Protein AF-A0A482T7H2-F1 (afdb_monomer_lite)

pLDDT: mean 88.13, std 12.33, range [37.19, 97.94]

Secondary structure (DSSP, 8-state):
---PPP---SS-TT----HHHHHHHHHHHHHHHHHHHHHHHHHHHHHHHHHH-GGGS-HHHHHHHIIIIIHHHHHHHHHHHHH-HHHHHHHHHHHHHHHHHHHHHHHHHHHHHHT--HHHHHHHHHHHHHHHHHHHHHHHH-TT-HHHHHHHHHHHHHHHHT-PPPGGG-HHHHHHHHHTT------S----HHHHHHT-SS---HHHHHIIIIIHHHHHHHHHHHHHHHT-HHHHHHHHHHHHHHHHHHHHHHHHTT--HHHHHHHIIIIIHHHHHHHHHHHHH-SSGGGGHHHHHHHHHHHHHHHHHHHHT------S--HHHHHSPP-SSGGG---HHHHHHHHHHHHHHHHHHHHHHHHHHHHHHHT--SSHHHHHHHHHHHHHHHHH--

Structure (mmCIF, N/CA/C/O backbone):
data_AF-A0A482T7H2-F1
#
_entry.id   AF-A0A482T7H2-F1
#
loop_
_atom_site.group_PDB
_atom_site.id
_atom_site.type_symbol
_atom_site.label_atom_id
_atom_site.label_alt_id
_atom_site.label_comp_id
_atom_site.label_asym_id
_atom_site.label_entity_id
_atom_site.label_seq_id
_atom_site.pdbx_PDB_ins_code
_atom_site.Cartn_x
_atom_site.Cartn_y
_atom_site.Cartn_z
_atom_site.occupancy
_atom_site.B_iso_or_equiv
_atom_site.auth_seq_id
_atom_site.auth_comp_id
_atom_site.auth_asym_id
_atom_site.auth_atom_id
_atom_site.pdbx_PDB_model_num
ATOM 1 N N . MET A 1 1 ? 51.868 -6.690 29.582 1.00 38.06 1 MET A N 1
ATOM 2 C CA . MET A 1 1 ? 52.326 -5.479 28.866 1.00 38.06 1 MET A CA 1
ATOM 3 C C . MET A 1 1 ? 51.599 -5.473 27.530 1.00 38.06 1 MET A C 1
ATOM 5 O O . MET A 1 1 ? 52.005 -6.214 26.658 1.00 38.06 1 MET A O 1
ATOM 9 N N . ALA A 1 2 ? 50.369 -4.977 27.394 1.00 39.09 2 ALA A N 1
ATOM 10 C CA . ALA A 1 2 ? 49.827 -3.646 27.691 1.00 39.09 2 ALA A CA 1
ATOM 11 C C . ALA A 1 2 ? 50.396 -2.553 26.775 1.00 39.09 2 ALA A C 1
ATOM 13 O O . ALA A 1 2 ? 51.374 -1.918 27.139 1.00 39.09 2 ALA A O 1
ATOM 14 N N . THR A 1 3 ? 49.708 -2.322 25.656 1.00 39.34 3 THR A N 1
ATOM 15 C CA . THR A 1 3 ? 49.321 -0.987 25.175 1.00 39.34 3 THR A CA 1
ATOM 16 C C . THR A 1 3 ? 47.977 -1.146 24.464 1.00 39.34 3 THR A C 1
ATOM 18 O O . THR A 1 3 ? 47.914 -1.657 23.350 1.00 39.34 3 THR A O 1
ATOM 21 N N . ARG A 1 4 ? 46.891 -0.794 25.162 1.00 37.19 4 ARG A N 1
ATOM 22 C CA . ARG A 1 4 ? 45.606 -0.488 24.530 1.00 37.19 4 ARG A CA 1
ATOM 23 C C . ARG A 1 4 ? 45.807 0.842 23.811 1.00 37.19 4 ARG A C 1
ATOM 25 O O . ARG A 1 4 ? 46.218 1.803 24.460 1.00 37.19 4 ARG A O 1
ATOM 32 N N . GLU A 1 5 ? 45.586 0.877 22.506 1.00 43.75 5 GLU A N 1
ATOM 33 C CA . GLU A 1 5 ? 45.413 2.145 21.802 1.00 43.75 5 GLU A CA 1
ATOM 34 C C . GLU A 1 5 ? 44.185 2.843 22.404 1.00 43.75 5 GLU A C 1
ATOM 36 O O . GLU A 1 5 ? 43.171 2.177 22.637 1.00 43.75 5 GLU A O 1
ATOM 41 N N . PRO A 1 6 ? 44.267 4.135 22.753 1.00 41.06 6 PRO A N 1
ATOM 42 C CA . PRO A 1 6 ? 43.088 4.861 23.179 1.00 41.06 6 PRO A CA 1
ATOM 43 C C . PRO A 1 6 ? 42.189 5.007 21.954 1.00 41.06 6 PRO A C 1
ATOM 45 O O . PRO A 1 6 ? 42.597 5.588 20.949 1.00 41.06 6 PRO A O 1
ATOM 48 N N . GLU A 1 7 ? 40.975 4.462 22.038 1.00 41.25 7 GLU A N 1
ATOM 49 C CA . GLU A 1 7 ? 39.887 4.828 21.143 1.00 41.25 7 GLU A CA 1
ATOM 50 C C . GLU A 1 7 ? 39.751 6.349 21.210 1.00 41.25 7 GLU A C 1
ATOM 52 O O . GLU A 1 7 ? 39.274 6.905 22.200 1.00 41.25 7 GLU A O 1
ATOM 57 N N . THR A 1 8 ? 40.248 7.042 20.187 1.00 40.94 8 THR A N 1
ATOM 58 C CA . THR A 1 8 ? 39.978 8.460 19.994 1.00 40.94 8 THR A CA 1
ATOM 59 C C . THR A 1 8 ? 38.501 8.566 19.662 1.00 40.94 8 THR A C 1
ATOM 61 O O . THR A 1 8 ? 38.101 8.501 18.498 1.00 40.94 8 THR A O 1
ATOM 64 N N . GLY A 1 9 ? 37.689 8.652 20.714 1.00 39.03 9 GLY A N 1
ATOM 65 C CA . GLY A 1 9 ? 36.296 9.023 20.617 1.00 39.03 9 GLY A CA 1
ATOM 66 C C . GLY A 1 9 ? 36.205 10.273 19.756 1.00 39.03 9 GLY A C 1
ATOM 67 O O . GLY A 1 9 ? 36.953 11.235 19.935 1.00 39.03 9 GLY A O 1
ATOM 68 N N . TRP A 1 10 ? 35.291 10.247 18.797 1.00 49.69 10 TRP A N 1
ATOM 69 C CA . TRP A 1 10 ? 34.941 11.354 17.909 1.00 49.69 10 TRP A CA 1
ATOM 70 C C . TRP A 1 10 ? 34.236 12.499 18.673 1.00 49.69 10 TRP A C 1
ATOM 72 O O . TRP A 1 10 ? 33.299 13.139 18.211 1.00 49.69 10 TRP A O 1
ATOM 82 N N . HIS A 1 11 ? 34.662 12.753 19.903 1.00 46.84 11 HIS A N 1
ATOM 83 C CA . HIS A 1 11 ? 34.331 13.913 20.702 1.00 46.84 11 HIS A CA 1
ATOM 84 C C . HIS A 1 11 ? 35.673 14.548 21.022 1.00 46.84 11 HIS A C 1
ATOM 86 O O . HIS A 1 11 ? 36.470 13.990 21.769 1.00 46.84 11 HIS A O 1
ATOM 92 N N . GLY A 1 12 ? 35.966 15.683 20.389 1.00 45.22 12 GLY A N 1
ATOM 93 C CA . GLY A 1 12 ? 37.181 16.426 20.676 1.00 45.22 12 GLY A CA 1
ATOM 94 C C . GLY A 1 12 ? 37.253 16.747 22.167 1.00 45.22 12 GLY A C 1
ATOM 95 O O . GLY A 1 12 ? 36.563 17.646 22.636 1.00 45.22 12 GLY A O 1
ATOM 96 N N . GLU A 1 13 ? 38.128 16.057 22.896 1.00 41.09 13 GLU A N 1
ATOM 97 C CA . GLU A 1 13 ? 38.437 16.296 24.315 1.00 41.09 13 GLU A CA 1
ATOM 98 C C . GLU A 1 13 ? 39.124 17.655 24.572 1.00 41.09 13 GLU A C 1
ATOM 100 O O . GLU A 1 13 ? 39.679 17.881 25.638 1.00 41.09 13 GLU A O 1
ATOM 105 N N . ASN A 1 14 ? 39.089 18.597 23.623 1.00 39.62 14 ASN A N 1
ATOM 106 C CA . ASN A 1 14 ? 39.733 19.907 23.748 1.00 39.62 14 ASN A CA 1
ATOM 107 C C . ASN A 1 14 ? 38.950 21.059 23.096 1.00 39.62 14 ASN A C 1
ATOM 109 O O . ASN A 1 14 ? 39.539 22.024 22.608 1.00 39.62 14 ASN A O 1
ATOM 113 N N . SER A 1 15 ? 37.616 21.008 23.109 1.00 49.50 15 SER A N 1
ATOM 114 C CA . SER A 1 15 ? 36.815 22.215 22.891 1.00 49.50 15 SER A CA 1
ATOM 115 C C . SER A 1 15 ? 35.977 22.501 24.131 1.00 49.50 15 SER A C 1
ATOM 117 O O . SER A 1 15 ? 34.878 21.976 24.294 1.00 49.50 15 SER A O 1
ATOM 119 N N . ASP A 1 16 ? 36.511 23.356 24.996 1.00 44.72 16 ASP A N 1
ATOM 120 C CA . ASP A 1 16 ? 35.867 23.931 26.182 1.00 44.72 16 ASP A CA 1
ATOM 121 C C . ASP A 1 16 ? 34.750 24.921 25.760 1.00 44.72 16 ASP A C 1
ATOM 123 O O . ASP A 1 16 ? 34.702 26.097 26.133 1.00 44.72 16 ASP A O 1
ATOM 127 N N . VAL A 1 17 ? 33.857 24.481 24.864 1.00 58.75 17 VAL A N 1
ATOM 128 C CA . VAL A 1 17 ? 32.736 25.263 24.339 1.00 58.75 17 VAL A CA 1
ATOM 129 C C . VAL A 1 17 ? 31.623 25.216 25.377 1.00 58.75 17 VAL A C 1
ATOM 131 O O . VAL A 1 17 ? 30.680 24.443 25.279 1.00 58.75 17 VAL A O 1
ATOM 134 N N . ASN A 1 18 ? 31.790 26.049 26.406 1.00 60.53 18 ASN A N 1
ATOM 135 C CA . ASN A 1 18 ? 30.805 26.508 27.384 1.00 60.53 18 ASN A CA 1
ATOM 136 C C . ASN A 1 18 ? 29.557 25.604 27.503 1.00 60.53 18 ASN A C 1
ATOM 138 O O . ASN A 1 18 ? 28.532 25.873 26.873 1.00 60.53 18 ASN A O 1
ATOM 142 N N . HIS A 1 19 ? 29.633 24.549 28.325 1.00 70.25 19 HIS A N 1
ATOM 143 C CA . HIS A 1 19 ? 28.567 23.553 28.545 1.00 70.25 19 HIS A CA 1
ATOM 144 C C . HIS A 1 19 ? 27.168 24.153 28.799 1.00 70.25 19 HIS A C 1
ATOM 146 O O . HIS A 1 19 ? 26.156 23.520 28.499 1.00 70.25 19 HIS A O 1
ATOM 152 N N . LEU A 1 20 ? 27.094 25.386 29.314 1.00 75.12 20 LEU A N 1
ATOM 153 C CA . LEU A 1 20 ? 25.851 26.150 29.461 1.00 75.12 20 LEU A CA 1
ATOM 154 C C . LEU A 1 20 ? 25.183 26.469 28.119 1.00 75.12 20 LEU A C 1
ATOM 156 O O . LEU A 1 20 ? 23.969 26.332 27.999 1.00 75.12 20 LEU A O 1
ATOM 160 N N . ARG A 1 21 ? 25.957 26.871 27.104 1.00 77.25 21 ARG A N 1
ATOM 161 C CA . ARG A 1 21 ? 25.439 27.161 25.758 1.00 77.25 21 ARG A CA 1
ATOM 162 C C . ARG A 1 21 ? 24.966 25.887 25.064 1.00 77.25 21 ARG A C 1
ATOM 164 O O . ARG A 1 21 ? 23.910 25.913 24.445 1.00 77.25 21 ARG A O 1
ATOM 171 N N . GLY A 1 22 ? 25.700 24.783 25.231 1.00 79.50 22 GLY A N 1
ATOM 172 C CA . GLY A 1 22 ? 25.305 23.470 24.712 1.00 79.50 22 GLY A CA 1
ATOM 173 C C . GLY A 1 22 ? 23.978 22.984 25.301 1.00 79.50 22 GLY A C 1
ATOM 174 O O . GLY A 1 22 ? 23.047 22.698 24.555 1.00 79.50 22 GLY A O 1
ATOM 175 N N . ARG A 1 23 ? 23.838 22.999 26.634 1.00 83.56 23 ARG A N 1
ATOM 176 C CA . ARG A 1 23 ? 22.582 22.614 27.307 1.00 83.56 23 ARG A CA 1
ATOM 177 C C . ARG A 1 23 ? 21.418 23.552 27.001 1.00 83.56 23 ARG A C 1
ATOM 179 O O . ARG A 1 23 ? 20.288 23.097 26.873 1.00 83.56 23 ARG A O 1
ATOM 186 N N . ALA A 1 24 ? 21.674 24.856 26.887 1.00 85.31 24 ALA A N 1
ATOM 187 C CA . ALA A 1 24 ? 20.641 25.815 26.500 1.00 85.31 24 ALA A CA 1
ATOM 188 C C . ALA A 1 24 ? 20.147 25.561 25.069 1.00 85.31 24 ALA A C 1
ATOM 190 O O . ALA A 1 24 ? 18.944 25.629 24.819 1.00 85.31 24 ALA A O 1
ATOM 191 N N . PHE A 1 25 ? 21.055 25.234 24.145 1.00 84.56 25 PHE A N 1
ATOM 192 C CA . PHE A 1 25 ? 20.702 24.854 22.781 1.00 84.56 25 PHE A CA 1
ATOM 193 C C . PHE A 1 25 ? 19.878 23.560 22.756 1.00 84.56 25 PHE A C 1
ATOM 195 O O . PHE A 1 25 ? 18.782 23.561 22.204 1.00 84.56 25 PHE A O 1
ATOM 202 N N . GLU A 1 26 ? 20.336 22.505 23.437 1.00 85.06 26 GLU A N 1
ATOM 203 C CA . GLU A 1 26 ? 19.616 21.229 23.555 1.00 85.06 26 GLU A CA 1
ATOM 204 C C . GLU A 1 26 ? 18.207 21.413 24.136 1.00 85.06 26 GLU A C 1
ATOM 206 O O . GLU A 1 26 ? 17.228 20.960 23.546 1.00 85.06 26 GLU A O 1
ATOM 211 N N . ALA A 1 27 ? 18.080 22.148 25.245 1.00 92.12 27 ALA A N 1
ATOM 212 C CA . ALA A 1 27 ? 16.790 22.431 25.868 1.00 92.12 27 ALA A CA 1
ATOM 213 C C . ALA A 1 27 ? 15.863 23.231 24.941 1.00 92.12 27 ALA A C 1
ATOM 215 O O . ALA A 1 27 ? 14.662 22.972 24.901 1.00 92.12 27 ALA A O 1
ATOM 216 N N . THR A 1 28 ? 16.411 24.177 24.170 1.00 93.62 28 THR A N 1
ATOM 217 C CA . THR A 1 28 ? 15.637 24.956 23.194 1.00 93.62 28 THR A CA 1
ATOM 218 C C . THR A 1 28 ? 15.155 24.070 22.047 1.00 93.62 28 THR A C 1
ATOM 220 O O . THR A 1 28 ? 13.986 24.149 21.674 1.00 93.62 28 THR A O 1
ATOM 223 N N . CYS A 1 29 ? 16.013 23.191 21.523 1.00 88.38 29 CYS A N 1
ATOM 224 C CA . CYS A 1 29 ? 15.644 22.222 20.492 1.00 88.38 29 CYS A CA 1
ATOM 225 C C . CYS A 1 29 ? 14.579 21.240 20.994 1.00 88.38 29 CYS A C 1
ATOM 227 O O . CYS A 1 29 ? 13.571 21.049 20.320 1.00 88.38 29 CYS A O 1
ATOM 229 N N . LEU A 1 30 ? 14.743 20.673 22.193 1.00 93.25 30 LEU A N 1
ATOM 230 C CA . LEU A 1 30 ? 13.765 19.758 22.782 1.00 93.25 30 LEU A CA 1
ATOM 231 C C . LEU A 1 30 ? 12.429 20.461 23.033 1.00 93.25 30 LEU A C 1
ATOM 233 O O . LEU A 1 30 ? 11.382 19.913 22.696 1.00 93.25 30 LEU A O 1
ATOM 237 N N . ALA A 1 31 ? 12.450 21.689 23.558 1.00 94.38 31 ALA A N 1
ATOM 238 C CA . ALA A 1 31 ? 11.243 22.484 23.759 1.00 94.38 31 ALA A CA 1
ATOM 239 C C . ALA A 1 31 ? 10.544 22.811 22.432 1.00 94.38 31 ALA A C 1
ATOM 241 O O . ALA A 1 31 ? 9.325 22.686 22.349 1.00 94.38 31 ALA A O 1
ATOM 242 N N . ALA A 1 32 ? 11.293 23.180 21.388 1.00 95.31 32 ALA A N 1
ATOM 243 C CA . ALA A 1 32 ? 10.742 23.453 20.064 1.00 95.31 32 ALA A CA 1
ATOM 244 C C . ALA A 1 32 ? 10.112 22.198 19.437 1.00 95.31 32 ALA A C 1
ATOM 246 O O . ALA A 1 32 ? 8.987 22.263 18.942 1.00 95.31 32 ALA A O 1
ATOM 247 N N . THR A 1 33 ? 10.786 21.046 19.515 1.00 93.50 33 THR A N 1
ATOM 248 C CA . THR A 1 33 ? 10.266 19.766 19.009 1.00 93.50 33 THR A CA 1
ATOM 249 C C . THR A 1 33 ? 9.047 19.302 19.800 1.00 93.50 33 THR A C 1
ATOM 251 O O . THR A 1 33 ? 8.042 18.925 19.203 1.00 93.50 33 THR A O 1
ATOM 254 N N . ALA A 1 34 ? 9.088 19.378 21.133 1.00 93.69 34 ALA A N 1
ATOM 255 C CA . ALA A 1 34 ? 7.954 19.035 21.987 1.00 93.69 34 ALA A CA 1
ATOM 256 C C . ALA A 1 34 ? 6.760 19.960 21.722 1.00 93.69 34 ALA A C 1
ATOM 258 O O . ALA A 1 34 ? 5.636 19.485 21.583 1.00 93.69 34 ALA A O 1
ATOM 259 N N . PHE A 1 35 ? 6.998 21.268 21.583 1.00 96.25 35 PHE A N 1
ATOM 260 C CA . PHE A 1 35 ? 5.965 22.230 21.212 1.00 96.25 35 PHE A CA 1
ATOM 261 C C . PHE A 1 35 ? 5.365 21.910 19.841 1.00 96.25 35 PHE A C 1
ATOM 263 O O . PHE A 1 35 ? 4.143 21.913 19.701 1.00 96.25 35 PHE A O 1
ATOM 270 N N . GLY A 1 36 ? 6.199 21.589 18.849 1.00 94.25 36 GLY A N 1
ATOM 271 C CA . GLY A 1 36 ? 5.751 21.160 17.526 1.00 94.25 36 GLY A CA 1
ATOM 272 C C . GLY A 1 36 ? 4.884 19.903 17.593 1.00 94.25 36 GLY A C 1
ATOM 273 O O . GLY A 1 36 ? 3.765 19.908 17.086 1.00 94.25 36 GLY A O 1
ATOM 274 N N . LEU A 1 37 ? 5.349 18.858 18.282 1.00 94.25 37 LEU A N 1
ATOM 275 C CA . LEU A 1 37 ? 4.628 17.593 18.441 1.00 94.25 37 LEU A CA 1
ATOM 276 C C . LEU A 1 37 ? 3.285 17.785 19.160 1.00 94.25 37 LEU A C 1
ATOM 278 O O . LEU A 1 37 ? 2.263 17.283 18.702 1.00 94.25 37 LEU A O 1
ATOM 282 N N . VAL A 1 38 ? 3.271 18.542 20.261 1.00 95.69 38 VAL A N 1
ATOM 283 C CA . VAL A 1 38 ? 2.047 18.857 21.012 1.00 95.69 38 VAL A CA 1
ATOM 284 C C . VAL A 1 38 ? 1.096 19.697 20.165 1.00 95.69 38 VAL A C 1
ATOM 286 O O . VAL A 1 38 ? -0.099 19.422 20.154 1.00 95.69 38 VAL A O 1
ATOM 289 N N . SER A 1 39 ? 1.603 20.678 19.415 1.00 95.94 39 SER A N 1
ATOM 290 C CA . SER A 1 39 ? 0.777 21.497 18.518 1.00 95.94 39 SER A CA 1
ATOM 291 C C . SER A 1 39 ? 0.126 20.646 17.430 1.00 95.94 39 SER A C 1
ATOM 293 O O . SER A 1 39 ? -1.076 20.758 17.205 1.00 95.94 39 SER A O 1
ATOM 295 N N . VAL A 1 40 ? 0.891 19.751 16.796 1.00 96.12 40 VAL A N 1
ATOM 296 C CA . VAL A 1 40 ? 0.364 18.803 15.803 1.00 96.12 40 VAL A CA 1
ATOM 297 C C . VAL A 1 40 ? -0.658 17.866 16.440 1.00 96.12 40 VAL A C 1
ATOM 299 O O . VAL A 1 40 ? -1.729 17.676 15.873 1.00 96.12 40 VAL A O 1
ATOM 302 N N . LEU A 1 41 ? -0.386 17.331 17.632 1.00 95.06 41 LEU A N 1
ATOM 303 C CA . LEU A 1 41 ? -1.334 16.484 18.354 1.00 95.06 41 LEU A CA 1
ATOM 304 C C . LEU A 1 41 ? -2.646 17.224 18.643 1.00 95.06 41 LEU A C 1
ATOM 306 O O . LEU A 1 41 ? -3.716 16.682 18.389 1.00 95.06 41 LEU A O 1
ATOM 310 N N . LEU A 1 42 ? -2.579 18.465 19.131 1.00 95.69 42 LEU A N 1
ATOM 311 C CA . LEU A 1 42 ? -3.762 19.287 19.394 1.00 95.69 42 LEU A CA 1
ATOM 312 C C . LEU A 1 42 ? -4.555 19.572 18.115 1.00 95.69 42 LEU A C 1
ATOM 314 O O . LEU A 1 42 ? -5.780 19.462 18.126 1.00 95.69 42 LEU A O 1
ATOM 318 N N . LEU A 1 43 ? -3.873 19.887 17.011 1.00 96.06 43 LEU A N 1
ATOM 319 C CA . LEU A 1 43 ? -4.518 20.073 15.710 1.00 96.06 43 LEU A CA 1
ATOM 320 C C . LEU A 1 43 ? -5.199 18.788 15.236 1.00 96.06 43 LEU A C 1
ATOM 322 O O . LEU A 1 43 ? -6.356 18.832 14.831 1.00 96.06 43 LEU A O 1
ATOM 326 N N . LEU A 1 44 ? -4.524 17.641 15.329 1.00 93.69 44 LEU A N 1
ATOM 327 C CA . LEU A 1 44 ? -5.095 16.350 14.944 1.00 93.69 44 LEU A CA 1
ATOM 328 C C . LEU A 1 44 ? -6.296 15.972 15.814 1.00 93.69 44 LEU A C 1
ATOM 330 O O . LEU A 1 44 ? -7.283 15.472 15.286 1.00 93.69 44 LEU A O 1
ATOM 334 N N . LEU A 1 45 ? -6.254 16.248 17.120 1.00 93.50 45 LEU A N 1
ATOM 335 C CA . LEU A 1 45 ? -7.396 16.042 18.015 1.00 93.50 45 LEU A CA 1
ATOM 336 C C . LEU A 1 45 ? -8.573 16.948 17.650 1.00 93.50 45 LEU A C 1
ATOM 338 O O . LEU A 1 45 ? -9.715 16.493 17.667 1.00 93.50 45 LEU A O 1
ATOM 342 N N . PHE A 1 46 ? -8.307 18.206 17.289 1.00 94.31 46 PHE A N 1
ATOM 343 C CA . PHE A 1 46 ? -9.344 19.129 16.839 1.00 94.31 46 PHE A CA 1
ATOM 344 C C . PHE A 1 46 ? -9.987 18.648 15.534 1.00 94.31 46 PHE A C 1
ATOM 346 O O . PHE A 1 46 ? -11.208 18.535 15.463 1.00 94.31 46 PHE A O 1
ATOM 353 N N . VAL A 1 47 ? -9.168 18.284 14.543 1.00 92.88 47 VAL A N 1
ATOM 354 C CA . VAL A 1 47 ? -9.628 17.742 13.256 1.00 92.88 47 VAL A CA 1
ATOM 355 C C . VAL A 1 47 ? -10.402 16.440 13.452 1.00 92.88 47 VAL A C 1
ATOM 357 O O . VAL A 1 47 ? -11.457 16.266 12.854 1.00 92.88 47 VAL A O 1
ATOM 360 N N . ALA A 1 48 ? -9.930 15.535 14.310 1.00 92.12 48 ALA A N 1
ATOM 361 C CA . ALA A 1 48 ? -10.624 14.282 14.593 1.00 92.12 48 ALA A CA 1
ATOM 362 C C . ALA A 1 48 ? -11.973 14.517 15.288 1.00 92.12 48 ALA A C 1
ATOM 364 O O . ALA A 1 48 ? -12.967 13.883 14.936 1.00 92.12 48 ALA A O 1
ATOM 365 N N . ASN A 1 49 ? -12.028 15.437 16.256 1.00 93.25 49 ASN A N 1
ATOM 366 C CA . ASN A 1 49 ? -13.278 15.792 16.922 1.00 93.25 49 ASN A CA 1
ATOM 367 C C . ASN A 1 49 ? -14.277 16.431 15.951 1.00 93.25 49 ASN A C 1
ATOM 369 O O . ASN A 1 49 ? -15.462 16.121 16.022 1.00 93.25 49 ASN A O 1
ATOM 373 N N . ASP A 1 50 ? -13.808 17.293 15.050 1.00 91.56 50 ASP A N 1
ATOM 374 C CA . ASP A 1 50 ? -14.654 17.908 14.029 1.00 91.56 50 ASP A CA 1
ATOM 375 C C . ASP A 1 50 ? -15.145 16.868 13.011 1.00 91.56 50 ASP A C 1
ATOM 377 O O . ASP A 1 50 ? -16.337 16.782 12.747 1.00 91.56 50 ASP A O 1
ATOM 381 N N . ALA A 1 51 ? -14.267 15.989 12.526 1.00 90.69 51 ALA A N 1
ATOM 382 C CA . ALA A 1 51 ? -14.616 14.963 11.545 1.00 90.69 51 ALA A CA 1
ATOM 383 C C . ALA A 1 51 ? -15.619 13.928 12.081 1.00 90.69 51 ALA A C 1
ATOM 385 O O . ALA A 1 51 ? -16.612 13.627 11.419 1.00 90.69 51 ALA A O 1
ATOM 386 N N . PHE A 1 52 ? -15.364 13.374 13.272 1.00 91.75 52 PHE A N 1
ATOM 387 C CA . PHE A 1 52 ? -16.136 12.248 13.810 1.00 91.75 52 PHE A CA 1
ATOM 388 C C . PHE A 1 52 ? -17.239 12.651 14.788 1.00 91.75 52 PHE A C 1
ATOM 390 O O . PHE A 1 52 ? -18.115 11.837 15.066 1.00 91.75 52 PHE A O 1
ATOM 397 N N . ARG A 1 53 ? -17.184 13.864 15.351 1.00 92.62 53 ARG A N 1
ATOM 398 C CA . ARG A 1 53 ? -18.143 14.402 16.336 1.00 92.62 53 ARG A CA 1
ATOM 399 C C . ARG A 1 53 ? -18.555 13.374 17.401 1.00 92.62 53 ARG A C 1
ATOM 401 O O . ARG A 1 53 ? -19.750 13.181 17.627 1.00 92.62 53 ARG A O 1
ATOM 408 N N . PRO A 1 54 ? -17.605 12.726 18.104 1.00 89.50 54 PRO A N 1
ATOM 409 C CA . PRO A 1 54 ? -17.906 11.589 18.981 1.00 89.50 54 PRO A CA 1
ATOM 410 C C . PRO A 1 54 ? -18.881 11.941 20.115 1.00 89.50 54 PRO A C 1
ATOM 412 O O . PRO A 1 54 ? -19.682 11.109 20.523 1.00 89.50 54 PRO A O 1
ATOM 415 N N . PHE A 1 55 ? -18.863 13.189 20.592 1.00 90.00 55 PHE A N 1
ATOM 416 C CA . PHE A 1 55 ? -19.746 13.672 21.659 1.00 90.00 55 PHE A CA 1
ATOM 417 C C . PHE A 1 55 ? -21.159 14.052 21.191 1.00 90.00 55 PHE A C 1
ATOM 419 O O . PHE A 1 55 ? -21.964 14.482 22.011 1.00 90.00 55 PHE A O 1
ATOM 426 N N . SER A 1 56 ? -21.463 13.919 19.895 1.00 92.94 56 SER A N 1
ATOM 427 C CA . SER A 1 56 ? -22.839 14.024 19.388 1.00 92.94 56 SER A CA 1
ATOM 428 C C . SER A 1 56 ? -23.650 12.740 19.593 1.00 92.94 56 SER A C 1
ATOM 430 O O . SER A 1 56 ? -24.872 12.785 19.503 1.00 92.94 56 SER A O 1
ATOM 432 N N . ALA A 1 57 ? -22.980 11.617 19.874 1.00 93.19 57 ALA A N 1
ATOM 433 C CA . ALA A 1 57 ? -23.614 10.325 20.098 1.00 93.19 57 ALA A CA 1
ATOM 434 C C . ALA A 1 57 ? -24.343 10.259 21.447 1.00 93.19 57 ALA A C 1
ATOM 436 O O . ALA A 1 57 ? -23.976 10.939 22.412 1.00 93.19 57 ALA A O 1
ATOM 437 N N . ASP A 1 58 ? -25.313 9.351 21.549 1.00 94.31 58 ASP A N 1
ATOM 438 C CA . ASP A 1 58 ? -25.991 9.079 22.812 1.00 94.31 58 ASP A CA 1
ATOM 439 C C . ASP A 1 58 ? -25.009 8.568 23.876 1.00 94.31 58 ASP A C 1
ATOM 441 O O . ASP A 1 58 ? -24.097 7.779 23.606 1.00 94.31 58 ASP A O 1
ATOM 445 N N . ALA A 1 59 ? -25.253 8.919 25.142 1.00 95.06 59 ALA A N 1
ATOM 446 C CA . ALA A 1 59 ? -24.452 8.413 26.258 1.00 95.06 59 ALA A CA 1
ATOM 447 C C . ALA A 1 59 ? -24.441 6.870 26.318 1.00 95.06 59 ALA A C 1
ATOM 449 O O . ALA A 1 59 ? -23.426 6.272 26.676 1.00 95.06 59 ALA A O 1
ATOM 450 N N . GLY A 1 60 ? -25.544 6.221 25.920 1.00 94.62 60 GLY A N 1
ATOM 451 C CA . GLY A 1 60 ? -25.634 4.763 25.804 1.00 94.62 60 GLY A CA 1
ATOM 452 C C . GLY A 1 60 ? -24.739 4.188 24.703 1.00 94.62 60 GLY A C 1
ATOM 453 O O . GLY A 1 60 ? -24.115 3.142 24.899 1.00 94.62 60 GLY A O 1
ATOM 454 N N . TRP A 1 61 ? -24.598 4.898 23.579 1.00 95.38 61 TRP A N 1
ATOM 455 C CA . TRP A 1 61 ? -23.677 4.526 22.506 1.00 95.38 61 TRP A CA 1
ATOM 456 C C . TRP A 1 61 ? -22.225 4.597 22.992 1.00 95.38 61 TRP A C 1
ATOM 458 O O . TRP A 1 61 ? -21.484 3.618 22.874 1.00 95.38 61 TRP A O 1
ATOM 468 N N . LEU A 1 62 ? -21.851 5.712 23.634 1.00 95.06 62 LEU A N 1
ATOM 469 C CA . LEU A 1 62 ? -20.512 5.913 24.198 1.00 95.06 62 LEU A CA 1
ATOM 470 C C . LEU A 1 62 ? -20.175 4.859 25.255 1.00 95.06 62 LEU A C 1
ATOM 472 O O . LEU A 1 62 ? -19.090 4.281 25.218 1.00 95.06 62 LEU A O 1
ATOM 476 N N . ALA A 1 63 ? -21.106 4.567 26.167 1.00 95.94 63 ALA A N 1
ATOM 477 C CA . ALA A 1 63 ? -20.919 3.539 27.188 1.00 95.94 63 ALA A CA 1
ATOM 478 C C . ALA A 1 63 ? -20.744 2.142 26.573 1.00 95.94 63 ALA A C 1
ATOM 480 O O . ALA A 1 63 ? -19.892 1.375 27.023 1.00 95.94 63 ALA A O 1
ATOM 481 N N . THR A 1 64 ? -21.507 1.826 25.522 1.00 96.31 64 THR A N 1
ATOM 482 C CA . THR A 1 64 ? -21.416 0.538 24.826 1.00 96.31 64 THR A CA 1
ATOM 483 C C . THR A 1 64 ? -20.049 0.371 24.172 1.00 96.31 64 THR A C 1
ATOM 485 O O . THR A 1 64 ? -19.356 -0.597 24.469 1.00 96.31 64 THR A O 1
ATOM 488 N N . TYR A 1 65 ? -19.605 1.334 23.359 1.00 95.19 65 TYR A N 1
ATOM 489 C CA . TYR A 1 65 ? -18.291 1.261 22.709 1.00 95.19 65 TYR A CA 1
ATOM 490 C C . TYR A 1 65 ? -17.126 1.374 23.698 1.00 95.19 65 TYR A C 1
ATOM 492 O O . TYR A 1 65 ? -16.078 0.756 23.494 1.00 95.19 65 TYR A O 1
ATOM 500 N N . ALA A 1 66 ? -17.301 2.093 24.809 1.00 96.31 66 ALA A N 1
ATOM 501 C CA . ALA A 1 66 ? -16.332 2.070 25.894 1.00 96.31 66 ALA A CA 1
ATOM 502 C C . ALA A 1 66 ? -16.196 0.658 26.481 1.00 96.31 66 ALA A C 1
ATOM 504 O O . ALA A 1 66 ? -15.079 0.172 26.636 1.00 96.31 66 ALA A O 1
ATOM 505 N N . ALA A 1 67 ? -17.310 -0.026 26.751 1.00 96.88 67 ALA A N 1
ATOM 506 C CA . ALA A 1 67 ? -17.309 -1.365 27.333 1.00 96.88 67 ALA A CA 1
ATOM 507 C C . ALA A 1 67 ? -16.857 -2.464 26.356 1.00 96.88 67 ALA A C 1
ATOM 509 O O . ALA A 1 67 ? -16.184 -3.403 26.778 1.00 96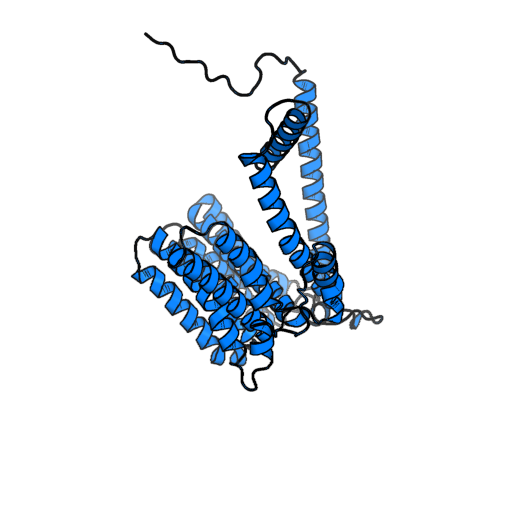.88 67 ALA A O 1
ATOM 510 N N . THR A 1 68 ? -17.212 -2.372 25.072 1.00 96.69 68 THR A N 1
ATOM 511 C CA . THR A 1 68 ? -16.923 -3.426 24.087 1.00 96.69 68 THR A CA 1
ATOM 512 C C . THR A 1 68 ? -15.594 -3.237 23.364 1.00 96.69 68 THR A C 1
ATOM 514 O O . THR A 1 68 ? -14.992 -4.230 22.966 1.00 96.69 68 THR A O 1
ATOM 517 N N . VAL A 1 69 ? -15.114 -1.997 23.202 1.00 96.06 69 VAL A N 1
ATOM 518 C CA . VAL A 1 69 ? -13.883 -1.686 22.454 1.00 96.06 69 VAL A CA 1
ATOM 519 C C . VAL A 1 69 ? -12.820 -1.084 23.362 1.00 96.06 69 VAL A C 1
ATOM 521 O O . VAL A 1 69 ? -11.763 -1.684 23.547 1.00 96.06 69 VAL A O 1
ATOM 524 N N . LEU A 1 70 ? -13.076 0.092 23.944 1.00 95.75 70 LEU A N 1
ATOM 525 C CA . LEU A 1 70 ? -12.014 0.868 24.595 1.00 95.75 70 LEU A CA 1
ATOM 526 C C . LEU A 1 70 ? -11.453 0.164 25.833 1.00 95.75 70 LEU A C 1
ATOM 528 O O . LEU A 1 70 ? -10.238 0.050 25.967 1.00 95.75 70 LEU A O 1
ATOM 532 N N . VAL A 1 71 ? -12.317 -0.329 26.722 1.00 97.25 71 VAL A N 1
ATOM 533 C CA . VAL A 1 71 ? -11.905 -0.993 27.965 1.00 97.25 71 VAL A CA 1
ATOM 534 C C . VAL A 1 71 ? -11.158 -2.302 27.679 1.00 97.25 71 VAL A C 1
ATOM 536 O O . VAL A 1 71 ? -10.057 -2.450 28.211 1.00 97.25 71 VAL A O 1
ATOM 539 N N . PRO A 1 72 ? -11.653 -3.227 26.828 1.00 96.81 72 PRO A N 1
ATOM 540 C CA . PRO A 1 72 ? -10.912 -4.440 26.488 1.00 96.81 72 PRO A CA 1
ATOM 541 C C . PRO A 1 72 ? -9.562 -4.159 25.825 1.00 96.81 72 PRO A C 1
ATOM 543 O O . PRO A 1 72 ? -8.562 -4.760 26.214 1.00 96.81 72 PRO A O 1
ATOM 546 N N . LEU A 1 73 ? -9.499 -3.222 24.873 1.00 97.12 73 LEU A N 1
ATOM 547 C CA . LEU A 1 73 ? -8.240 -2.881 24.206 1.00 97.12 73 LEU A CA 1
ATOM 548 C C . LEU A 1 73 ? -7.255 -2.194 25.151 1.00 97.12 73 LEU A C 1
ATOM 550 O O . LEU A 1 73 ? -6.078 -2.541 25.145 1.00 97.12 73 LEU A O 1
ATOM 554 N N . ALA A 1 74 ? -7.716 -1.280 26.007 1.00 96.62 74 ALA A N 1
ATOM 555 C CA . ALA A 1 74 ? -6.867 -0.659 27.019 1.00 96.62 74 ALA A CA 1
ATOM 556 C C . ALA A 1 74 ? -6.355 -1.693 28.033 1.00 96.62 74 ALA A C 1
ATOM 558 O O . ALA A 1 74 ? -5.176 -1.680 28.381 1.00 96.62 74 ALA A O 1
ATOM 559 N N . ALA A 1 75 ? -7.210 -2.622 28.470 1.00 96.25 75 ALA A N 1
ATOM 560 C CA . ALA A 1 75 ? -6.820 -3.703 29.369 1.00 96.25 75 ALA A CA 1
ATOM 561 C C . ALA A 1 75 ? -5.768 -4.620 28.729 1.00 96.25 75 ALA A C 1
ATOM 563 O O . ALA A 1 75 ? -4.769 -4.929 29.377 1.00 96.25 75 ALA A O 1
ATOM 564 N N . LEU A 1 76 ? -5.948 -5.003 27.460 1.00 95.88 76 LEU A N 1
ATOM 565 C CA . LEU A 1 76 ? -4.962 -5.782 26.709 1.00 95.88 76 LEU A CA 1
ATOM 566 C C . LEU A 1 76 ? -3.654 -5.009 26.516 1.00 95.88 76 LEU A C 1
ATOM 568 O O . LEU A 1 76 ? -2.589 -5.558 26.771 1.00 95.88 76 LEU A O 1
ATOM 572 N N . ALA A 1 77 ? -3.715 -3.730 26.141 1.00 94.62 77 ALA A N 1
ATOM 573 C CA . ALA A 1 77 ? -2.530 -2.892 25.973 1.00 94.62 77 ALA A CA 1
ATOM 574 C C . ALA A 1 77 ? -1.730 -2.768 27.279 1.00 94.62 77 ALA A C 1
ATOM 576 O O . ALA A 1 77 ? -0.516 -2.963 27.282 1.00 94.62 77 ALA A O 1
ATOM 577 N N . VAL A 1 78 ? -2.405 -2.509 28.405 1.00 95.62 78 VAL A N 1
ATOM 578 C CA . VAL A 1 78 ? -1.767 -2.456 29.731 1.00 95.62 78 VAL A CA 1
ATOM 579 C C . VAL A 1 78 ? -1.212 -3.822 30.131 1.00 95.62 78 VAL A C 1
ATOM 581 O O . VAL A 1 78 ? -0.114 -3.887 30.685 1.00 95.62 78 VAL A O 1
ATOM 584 N N . TYR A 1 79 ? -1.943 -4.905 29.854 1.00 95.44 79 TYR A N 1
ATOM 585 C CA . TYR A 1 79 ? -1.492 -6.270 30.114 1.00 95.44 79 TYR A CA 1
ATOM 586 C C . TYR A 1 79 ? -0.200 -6.577 29.352 1.00 95.44 79 TYR A C 1
ATOM 588 O O . TYR A 1 79 ? 0.783 -6.968 29.977 1.00 95.44 79 TYR A O 1
ATOM 596 N N . TYR A 1 80 ? -0.160 -6.335 28.041 1.00 95.44 80 TYR A N 1
ATOM 597 C CA . TYR A 1 80 ? 1.035 -6.578 27.234 1.00 95.44 80 TYR A CA 1
ATOM 598 C C . TYR A 1 80 ? 2.201 -5.690 27.666 1.00 95.44 80 TYR A C 1
ATOM 600 O O . TYR A 1 80 ? 3.293 -6.192 27.899 1.00 95.44 80 TYR A O 1
ATOM 608 N N . TYR A 1 81 ? 1.961 -4.397 27.896 1.00 92.94 81 TYR A N 1
ATOM 609 C CA . TYR A 1 81 ? 3.013 -3.479 28.334 1.00 92.94 81 TYR A CA 1
ATOM 610 C C . TYR A 1 81 ? 3.645 -3.875 29.679 1.00 92.94 81 TYR A C 1
ATOM 612 O O . TYR A 1 81 ? 4.833 -3.658 29.891 1.00 92.94 81 TYR A O 1
ATOM 620 N N . ARG A 1 82 ? 2.866 -4.441 30.612 1.00 94.94 82 ARG A N 1
ATOM 621 C CA . ARG A 1 82 ? 3.365 -4.782 31.956 1.00 94.94 82 ARG A CA 1
ATOM 622 C C . ARG A 1 82 ? 3.848 -6.218 32.111 1.00 94.94 82 ARG A C 1
ATOM 624 O O . ARG A 1 82 ? 4.655 -6.470 33.001 1.00 94.94 82 ARG A O 1
ATOM 631 N N . LEU A 1 83 ? 3.285 -7.155 31.352 1.00 93.44 83 LEU A N 1
ATOM 632 C CA . LEU A 1 83 ? 3.419 -8.589 31.624 1.00 93.44 83 LEU A CA 1
ATOM 633 C C . LEU A 1 83 ? 3.947 -9.396 30.434 1.00 93.44 83 LEU A C 1
ATOM 635 O O . LEU A 1 83 ? 4.417 -10.510 30.656 1.00 93.44 83 LEU A O 1
ATOM 639 N N . ASP A 1 84 ? 3.857 -8.887 29.201 1.00 92.94 84 ASP A N 1
ATOM 640 C CA . ASP A 1 84 ? 4.226 -9.626 27.986 1.00 92.94 84 ASP A CA 1
ATOM 641 C C . ASP A 1 84 ? 4.604 -8.654 26.851 1.00 92.94 84 ASP A C 1
ATOM 643 O O . ASP A 1 84 ? 3.826 -8.403 25.927 1.00 92.94 84 ASP A O 1
ATOM 647 N N . GLU A 1 85 ? 5.800 -8.068 26.954 1.00 92.81 85 GLU A N 1
ATOM 648 C CA . GLU A 1 85 ? 6.326 -7.094 25.987 1.00 92.81 85 GLU A CA 1
ATOM 649 C C . GLU A 1 85 ? 6.358 -7.640 24.541 1.00 92.81 85 GLU A C 1
ATOM 651 O O . GLU A 1 85 ? 5.850 -6.946 23.652 1.00 92.81 85 GLU A O 1
ATOM 656 N N . PRO A 1 86 ? 6.791 -8.896 24.274 1.00 95.00 86 PRO A N 1
ATOM 657 C CA . PRO A 1 86 ? 6.715 -9.475 22.929 1.00 95.00 86 PRO A CA 1
ATOM 658 C C . PRO A 1 86 ? 5.287 -9.540 22.370 1.00 95.00 86 PRO A C 1
ATOM 660 O O . PRO A 1 86 ? 5.071 -9.334 21.175 1.00 95.00 86 PRO A O 1
ATOM 663 N N . ALA A 1 87 ? 4.281 -9.809 23.210 1.00 95.56 87 ALA A N 1
ATOM 664 C CA . ALA A 1 87 ? 2.885 -9.758 22.775 1.00 95.56 87 ALA A CA 1
ATOM 665 C C . ALA A 1 87 ? 2.427 -8.327 22.448 1.00 95.56 87 ALA A C 1
ATOM 667 O O . ALA A 1 87 ? 1.600 -8.147 21.553 1.00 95.56 87 ALA A O 1
ATOM 668 N N . GLY A 1 88 ? 2.983 -7.316 23.118 1.00 95.44 88 GLY A N 1
ATOM 669 C CA . GLY A 1 88 ? 2.733 -5.905 22.819 1.00 95.44 88 GLY A CA 1
ATOM 670 C C . GLY A 1 88 ? 3.233 -5.505 21.433 1.00 95.44 88 GLY A C 1
ATOM 671 O O . GLY A 1 88 ? 2.489 -4.889 20.668 1.00 95.44 88 GLY A O 1
ATOM 672 N N . GLU A 1 89 ? 4.445 -5.926 21.068 1.00 95.12 89 GLU A N 1
ATOM 673 C CA . GLU A 1 89 ? 4.994 -5.702 19.724 1.00 95.12 89 GLU A CA 1
ATOM 674 C C . GLU A 1 89 ? 4.132 -6.363 18.643 1.00 95.12 89 GLU A C 1
ATOM 676 O O . GLU A 1 89 ? 3.776 -5.729 17.647 1.00 95.12 89 GLU A O 1
ATOM 681 N N . VAL A 1 90 ? 3.733 -7.622 18.859 1.00 97.00 90 VAL A N 1
ATOM 682 C CA . VAL A 1 90 ? 2.850 -8.345 17.933 1.00 97.00 90 VAL A CA 1
ATOM 683 C C . VAL A 1 90 ? 1.498 -7.646 17.802 1.00 97.00 90 VAL A C 1
ATOM 685 O O . VAL A 1 90 ? 1.010 -7.482 16.683 1.00 97.00 90 VAL A O 1
ATOM 688 N N . ALA A 1 91 ? 0.894 -7.209 18.909 1.00 96.44 91 ALA A N 1
ATOM 689 C CA . ALA A 1 9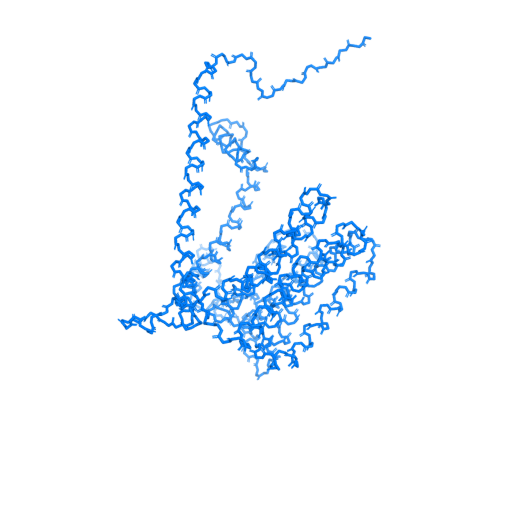1 ? -0.374 -6.480 18.903 1.00 96.44 91 ALA A CA 1
ATOM 690 C C . ALA A 1 91 ? -0.274 -5.175 18.099 1.00 96.44 91 ALA A C 1
ATOM 692 O O . ALA A 1 91 ? -1.144 -4.889 17.271 1.00 96.44 91 ALA A O 1
ATOM 693 N N . TYR A 1 92 ? 0.808 -4.418 18.294 1.00 95.19 92 TYR A N 1
ATOM 694 C CA . TYR A 1 92 ? 1.063 -3.180 17.564 1.00 95.19 92 TYR A CA 1
ATOM 695 C C . TYR A 1 92 ? 1.222 -3.433 16.061 1.00 95.19 92 TYR A C 1
ATOM 697 O O . TYR A 1 92 ? 0.509 -2.836 15.250 1.00 95.19 92 TYR A O 1
ATOM 705 N N . VAL A 1 93 ? 2.095 -4.370 15.675 1.00 96.31 93 VAL A N 1
ATOM 706 C CA . VAL A 1 93 ? 2.367 -4.657 14.260 1.00 96.31 93 VAL A CA 1
ATOM 707 C C . VAL A 1 93 ? 1.136 -5.234 13.568 1.00 96.31 93 VAL A C 1
ATOM 709 O O . VAL A 1 93 ? 0.785 -4.778 12.484 1.00 96.31 93 VAL A O 1
ATOM 712 N N . THR A 1 94 ? 0.431 -6.189 14.180 1.00 95.94 94 THR A N 1
ATOM 713 C CA . THR A 1 94 ? -0.763 -6.797 13.563 1.00 95.94 94 THR A CA 1
ATOM 714 C C . THR A 1 94 ? -1.958 -5.859 13.461 1.00 95.94 94 THR A C 1
ATOM 716 O O . THR A 1 94 ? -2.820 -6.092 12.618 1.00 95.94 94 THR A O 1
ATOM 719 N N . SER A 1 95 ? -2.000 -4.790 14.257 1.00 94.44 95 SER A N 1
ATOM 720 C CA . SER A 1 95 ? -3.022 -3.744 14.135 1.00 94.44 95 SER A CA 1
ATOM 721 C C . SER A 1 95 ? -2.636 -2.682 13.105 1.00 94.44 95 SER A C 1
ATOM 723 O O . SER A 1 95 ? -3.481 -2.245 12.327 1.00 94.44 95 SER A O 1
ATOM 725 N N . GLY A 1 96 ? -1.363 -2.278 13.067 1.00 94.69 96 GLY A N 1
ATOM 726 C CA . GLY A 1 96 ? -0.880 -1.239 12.154 1.00 94.69 96 GLY A CA 1
ATOM 727 C C . GLY A 1 96 ? -0.692 -1.719 10.714 1.00 94.69 96 GLY A C 1
ATOM 728 O O . GLY A 1 96 ? -1.010 -1.004 9.767 1.00 94.69 96 GLY A O 1
ATOM 729 N N . LEU A 1 97 ? -0.208 -2.944 10.523 1.00 95.62 97 LEU A N 1
ATOM 730 C CA . LEU A 1 97 ? 0.158 -3.468 9.209 1.00 95.62 97 LEU A CA 1
ATOM 731 C C . LEU A 1 97 ? -1.039 -3.587 8.240 1.00 95.62 97 LEU A C 1
ATOM 733 O O . LEU A 1 97 ? -0.890 -3.165 7.092 1.00 95.62 97 LEU A O 1
ATOM 737 N N . PRO A 1 98 ? -2.242 -4.038 8.655 1.00 95.56 98 PRO A N 1
ATOM 738 C CA . PRO A 1 98 ? -3.432 -3.974 7.806 1.00 95.56 98 PRO A CA 1
ATOM 739 C C . PRO A 1 98 ? -3.813 -2.544 7.417 1.00 95.56 98 PRO A C 1
ATOM 741 O O . PRO A 1 98 ? -4.198 -2.317 6.276 1.00 95.56 98 PRO A O 1
ATOM 744 N N . VAL A 1 99 ? -3.674 -1.572 8.328 1.00 94.62 99 VAL A N 1
ATOM 745 C CA . VAL A 1 99 ? -3.972 -0.157 8.046 1.00 94.62 99 VAL A CA 1
ATOM 746 C C . VAL A 1 99 ? -3.036 0.372 6.963 1.00 94.62 99 VAL A C 1
ATOM 748 O O . VAL A 1 99 ? -3.500 0.927 5.970 1.00 94.62 99 VAL A O 1
ATOM 751 N N . VAL A 1 100 ? -1.728 0.130 7.094 1.00 93.81 100 VAL A N 1
ATOM 752 C CA . VAL A 1 100 ? -0.741 0.498 6.066 1.00 93.81 100 VAL A CA 1
ATOM 753 C C . VAL A 1 100 ? -1.038 -0.210 4.741 1.00 93.81 100 VAL A C 1
ATOM 755 O O . VAL A 1 100 ? -1.019 0.422 3.686 1.00 93.81 100 VAL A O 1
ATOM 758 N N . GLY A 1 101 ? -1.375 -1.500 4.782 1.00 95.50 101 GLY A N 1
ATOM 759 C CA . GLY A 1 101 ? -1.733 -2.272 3.594 1.00 95.50 101 GLY A CA 1
ATOM 760 C C . GLY A 1 101 ? -2.974 -1.744 2.870 1.00 95.50 101 GLY A C 1
ATOM 761 O O . GLY A 1 101 ? -2.998 -1.681 1.640 1.00 95.50 101 GLY A O 1
ATOM 762 N N . LEU A 1 102 ? -3.992 -1.306 3.613 1.00 94.44 102 LEU A N 1
ATOM 763 C CA . LEU A 1 102 ? -5.193 -0.680 3.055 1.00 94.44 102 LEU A CA 1
ATOM 764 C C . LEU A 1 102 ? -4.907 0.714 2.486 1.00 94.44 102 LEU A C 1
ATOM 766 O O . LEU A 1 102 ? -5.440 1.051 1.431 1.00 94.44 102 LEU A O 1
ATOM 770 N N . LEU A 1 103 ? -4.026 1.499 3.115 1.00 90.56 103 LEU A N 1
ATOM 771 C CA . LEU A 1 103 ? -3.577 2.783 2.565 1.00 90.56 103 LEU A CA 1
ATOM 772 C C . LEU A 1 103 ? -2.844 2.598 1.231 1.00 90.56 103 LEU A C 1
ATOM 774 O O . LEU A 1 103 ? -3.138 3.303 0.265 1.00 90.56 103 LEU A O 1
ATOM 778 N N . LEU A 1 104 ? -1.944 1.613 1.145 1.00 92.12 104 LEU A N 1
ATOM 779 C CA . LEU A 1 104 ? -1.278 1.256 -0.111 1.00 92.12 104 LEU A CA 1
ATOM 780 C C . LEU A 1 104 ? -2.279 0.766 -1.162 1.00 92.12 104 LEU A C 1
ATOM 782 O O . LEU A 1 104 ? -2.188 1.165 -2.320 1.00 92.12 104 LEU A O 1
ATOM 786 N N . THR A 1 105 ? -3.265 -0.036 -0.756 1.00 94.06 105 THR A N 1
ATOM 787 C CA . THR A 1 105 ? -4.361 -0.471 -1.636 1.00 94.06 105 THR A CA 1
ATOM 788 C C . THR A 1 105 ? -5.110 0.732 -2.210 1.00 94.06 105 THR A C 1
ATOM 790 O O . THR A 1 105 ? -5.291 0.799 -3.422 1.00 94.06 105 THR A O 1
ATOM 793 N N . GLY A 1 106 ? -5.492 1.704 -1.375 1.00 90.00 106 GLY A N 1
ATOM 794 C CA . GLY A 1 106 ? -6.152 2.933 -1.821 1.00 90.00 106 GLY A CA 1
ATOM 795 C C . GLY A 1 106 ? -5.288 3.749 -2.785 1.00 90.00 106 GLY A C 1
ATOM 796 O O . GLY A 1 106 ? -5.770 4.162 -3.836 1.00 90.00 106 GLY A O 1
ATOM 797 N N . GLY A 1 107 ? -3.996 3.912 -2.484 1.00 88.44 107 GLY A N 1
ATOM 798 C CA . GLY A 1 107 ? -3.055 4.612 -3.364 1.00 88.44 107 GLY A CA 1
ATOM 799 C C . GLY A 1 107 ? -2.904 3.949 -4.737 1.00 88.44 107 GLY A C 1
ATOM 800 O O . GLY A 1 107 ? -2.952 4.631 -5.759 1.00 88.44 107 GLY A O 1
ATOM 801 N N . PHE A 1 108 ? -2.784 2.619 -4.780 1.00 91.44 108 PHE A N 1
ATOM 802 C CA . PHE A 1 108 ? -2.729 1.870 -6.040 1.00 91.44 108 PHE A CA 1
ATOM 803 C C . PHE A 1 108 ? -4.067 1.858 -6.782 1.00 91.44 108 PHE A C 1
ATOM 805 O O . PHE A 1 108 ? -4.073 1.913 -8.008 1.00 91.44 108 PHE A O 1
ATOM 812 N N . ALA A 1 109 ? -5.194 1.821 -6.071 1.00 91.06 109 ALA A N 1
ATOM 813 C CA . ALA A 1 109 ? -6.508 1.931 -6.694 1.00 91.06 109 ALA A CA 1
ATOM 814 C C . ALA A 1 109 ? -6.662 3.288 -7.396 1.00 91.06 109 ALA A C 1
ATOM 816 O O . ALA A 1 109 ? -7.030 3.324 -8.565 1.00 91.06 109 ALA A O 1
ATOM 817 N N . VAL A 1 110 ? -6.286 4.388 -6.732 1.00 88.75 110 VAL A N 1
ATOM 818 C CA . VAL A 1 110 ? -6.261 5.728 -7.344 1.00 88.75 110 VAL A CA 1
ATOM 819 C C . VAL A 1 110 ? -5.319 5.763 -8.548 1.00 88.75 110 VAL A C 1
ATOM 821 O O . VAL A 1 110 ? -5.699 6.276 -9.595 1.00 88.75 110 VAL A O 1
ATOM 824 N N . LEU A 1 111 ? -4.127 5.166 -8.446 1.00 89.19 111 LEU A N 1
ATOM 825 C CA . LEU A 1 111 ? -3.196 5.065 -9.574 1.00 89.19 111 LEU A CA 1
ATOM 826 C C . LEU A 1 111 ? -3.835 4.361 -10.781 1.00 89.19 111 LEU A C 1
ATOM 828 O O . LEU A 1 111 ? -3.699 4.853 -11.902 1.00 89.19 111 LEU A O 1
ATOM 832 N N . PHE A 1 112 ? -4.537 3.244 -10.567 1.00 92.19 112 PHE A N 1
ATOM 833 C CA . PHE A 1 112 ? -5.154 2.491 -11.662 1.00 92.19 112 PHE A CA 1
ATOM 834 C C . PHE A 1 112 ? -6.402 3.154 -12.252 1.00 92.19 112 PHE A C 1
ATOM 836 O O . PHE A 1 112 ? -6.697 2.962 -13.431 1.00 92.19 112 PHE A O 1
ATOM 843 N N . ILE A 1 113 ? -7.124 3.933 -11.446 1.00 87.69 113 ILE A N 1
ATOM 844 C CA . ILE A 1 113 ? -8.319 4.660 -11.884 1.00 87.69 113 ILE A CA 1
ATOM 845 C C . ILE A 1 113 ? -7.935 5.934 -12.649 1.00 87.69 113 ILE A C 1
ATOM 847 O O . ILE A 1 113 ? -8.546 6.234 -13.670 1.00 87.69 113 ILE A O 1
ATOM 851 N N . GLU A 1 114 ? -6.926 6.672 -12.179 1.00 86.31 114 GLU A N 1
ATOM 852 C CA . GLU A 1 114 ? -6.687 8.060 -12.605 1.00 86.31 114 GLU A CA 1
ATOM 853 C C . GLU A 1 114 ? -5.442 8.243 -13.485 1.00 86.31 114 GLU A C 1
ATOM 855 O O . GLU A 1 114 ? -5.379 9.194 -14.263 1.00 86.31 114 GLU A O 1
ATOM 860 N N . LEU A 1 115 ? -4.431 7.370 -13.372 1.00 85.44 115 LEU A N 1
ATOM 861 C CA . LEU A 1 115 ? -3.154 7.550 -14.077 1.00 85.44 115 LEU A CA 1
ATOM 862 C C . LEU A 1 115 ? -2.906 6.512 -15.164 1.00 85.44 115 LEU A C 1
ATOM 864 O O . LEU A 1 115 ? -2.459 6.859 -16.256 1.00 85.44 115 LEU A O 1
ATOM 868 N N . LEU A 1 116 ? -3.081 5.241 -14.826 1.00 89.19 116 LEU A N 1
ATOM 869 C CA . LEU A 1 116 ? -2.589 4.144 -15.642 1.00 89.19 116 LEU A CA 1
ATOM 870 C C . LEU A 1 116 ? -3.596 3.009 -15.606 1.00 89.19 116 LEU A C 1
ATOM 872 O O . LEU A 1 116 ? -3.743 2.361 -14.580 1.00 89.19 116 LEU A O 1
ATOM 876 N N . SER A 1 117 ? -4.246 2.718 -16.726 1.00 93.88 117 SER A N 1
ATOM 877 C CA . SER A 1 117 ? -5.176 1.587 -16.772 1.00 93.88 117 SER A CA 1
ATOM 878 C C . SER A 1 117 ? -4.465 0.259 -16.467 1.00 93.88 117 SER A C 1
ATOM 880 O O . SER A 1 117 ? -3.260 0.103 -16.693 1.00 93.88 117 SER A O 1
ATOM 882 N N . VAL A 1 118 ? -5.218 -0.745 -16.005 1.00 95.25 118 VAL A N 1
ATOM 883 C CA . VAL A 1 118 ? -4.674 -2.089 -15.735 1.00 95.25 118 VAL A CA 1
ATOM 884 C C . VAL A 1 118 ? -3.994 -2.679 -16.979 1.00 95.25 118 VAL A C 1
ATOM 886 O O . VAL A 1 118 ? -2.921 -3.279 -16.877 1.00 95.25 118 VAL A O 1
ATOM 889 N N . LEU A 1 119 ? -4.564 -2.448 -18.166 1.00 95.38 119 LEU A N 1
ATOM 890 C CA . LEU A 1 119 ? -3.969 -2.853 -19.440 1.00 95.38 119 LEU A CA 1
ATOM 891 C C . LEU A 1 119 ? -2.635 -2.143 -19.712 1.00 95.38 119 LEU A C 1
ATOM 893 O O . LEU A 1 119 ? -1.677 -2.774 -20.159 1.00 95.38 119 LEU A O 1
ATOM 897 N N . GLU A 1 120 ? -2.540 -0.842 -19.438 1.00 94.31 120 GLU A N 1
ATOM 898 C CA . GLU A 1 120 ? -1.292 -0.101 -19.619 1.00 94.31 120 GLU A CA 1
ATOM 899 C C . GLU A 1 120 ? -0.204 -0.543 -18.643 1.00 94.31 120 GLU A C 1
ATOM 901 O O . GLU A 1 120 ? 0.956 -0.642 -19.047 1.00 94.31 120 GLU A O 1
ATOM 906 N N . TRP A 1 121 ? -0.565 -0.833 -17.390 1.00 95.38 121 TRP A N 1
ATOM 907 C CA . TRP A 1 121 ? 0.334 -1.420 -16.395 1.00 95.38 121 TRP A CA 1
ATOM 908 C C . TRP A 1 121 ? 0.849 -2.783 -16.845 1.00 95.38 121 TRP A C 1
ATOM 910 O O . TRP A 1 121 ? 2.058 -3.025 -16.842 1.00 95.38 121 TRP A O 1
ATOM 920 N N . PHE A 1 122 ? -0.057 -3.643 -17.311 1.00 96.69 122 PHE A N 1
ATOM 921 C CA . PHE A 1 122 ? 0.284 -4.946 -17.864 1.00 96.69 122 PHE A CA 1
ATOM 922 C C . PHE A 1 122 ? 1.258 -4.816 -19.041 1.00 96.69 122 PHE A C 1
ATOM 924 O O . PHE A 1 122 ? 2.334 -5.416 -19.036 1.00 96.69 122 PHE A O 1
ATOM 931 N N . ALA A 1 123 ? 0.926 -3.973 -20.019 1.00 95.94 123 ALA A N 1
ATOM 932 C CA . ALA A 1 123 ? 1.753 -3.737 -21.196 1.00 95.94 123 ALA A CA 1
ATOM 933 C C . ALA A 1 123 ? 3.129 -3.147 -20.836 1.00 95.94 123 ALA A C 1
ATOM 935 O O . ALA A 1 123 ? 4.145 -3.543 -21.417 1.00 95.94 123 ALA A O 1
ATOM 936 N N . LEU A 1 124 ? 3.182 -2.230 -19.864 1.00 94.56 124 LEU A N 1
ATOM 937 C CA . LEU A 1 124 ? 4.417 -1.625 -19.368 1.00 94.56 124 LEU A CA 1
ATOM 938 C C . LEU A 1 124 ? 5.315 -2.665 -18.697 1.00 94.56 124 LEU A C 1
ATOM 940 O O . LEU A 1 124 ? 6.492 -2.763 -19.046 1.00 94.56 124 LEU A O 1
ATOM 944 N N . LEU A 1 125 ? 4.774 -3.480 -17.791 1.00 95.75 125 LEU A N 1
ATOM 945 C CA . LEU A 1 125 ? 5.566 -4.488 -17.091 1.00 95.75 125 LEU A CA 1
ATOM 946 C C . LEU A 1 125 ? 6.063 -5.589 -18.022 1.00 95.75 125 LEU A C 1
ATOM 948 O O . LEU A 1 125 ? 7.237 -5.944 -17.950 1.00 95.75 125 LEU A O 1
ATOM 952 N N . ILE A 1 126 ? 5.233 -6.076 -18.947 1.00 95.75 126 ILE A N 1
ATOM 953 C CA . ILE A 1 126 ? 5.691 -7.031 -19.966 1.00 95.75 126 ILE A CA 1
ATOM 954 C C . ILE A 1 126 ? 6.812 -6.414 -20.813 1.00 95.75 126 ILE A C 1
ATOM 956 O O . ILE A 1 126 ? 7.825 -7.067 -21.063 1.00 95.75 126 ILE A O 1
ATOM 960 N N . SER A 1 127 ? 6.691 -5.141 -21.192 1.00 95.31 127 SER A N 1
ATOM 961 C CA . SER A 1 127 ? 7.729 -4.440 -21.962 1.00 95.31 127 SER A CA 1
ATOM 962 C C . SER A 1 127 ? 9.047 -4.294 -21.201 1.00 95.31 127 SER A C 1
ATOM 964 O O . SER A 1 127 ? 10.117 -4.450 -21.798 1.00 95.31 127 SER A O 1
ATOM 966 N N . LEU A 1 128 ? 8.989 -4.046 -19.889 1.00 94.75 128 LEU A N 1
ATOM 967 C CA . LEU A 1 128 ? 10.165 -3.997 -19.018 1.00 94.75 128 LEU A CA 1
ATOM 968 C C . LEU A 1 128 ? 10.795 -5.379 -18.823 1.00 94.75 128 LEU A C 1
ATOM 970 O O . LEU A 1 128 ? 12.018 -5.504 -18.883 1.00 94.75 128 LEU A O 1
ATOM 974 N N . VAL A 1 129 ? 9.984 -6.427 -18.656 1.00 95.25 129 VAL A N 1
ATOM 975 C CA . VAL A 1 129 ? 10.469 -7.812 -18.557 1.00 95.25 129 VAL A CA 1
ATOM 976 C C . VAL A 1 129 ? 11.166 -8.233 -19.848 1.00 95.25 129 VAL A C 1
ATOM 978 O O . VAL A 1 129 ? 12.260 -8.796 -19.793 1.00 95.25 129 VAL A O 1
ATOM 981 N N . VAL A 1 130 ? 10.593 -7.918 -21.014 1.00 95.94 130 VAL A N 1
ATOM 982 C CA . VAL A 1 130 ? 11.237 -8.196 -22.306 1.00 95.94 130 VAL A CA 1
ATOM 983 C C . VAL A 1 130 ? 12.530 -7.394 -22.457 1.00 95.94 130 VAL A C 1
ATOM 985 O O . VAL A 1 130 ? 13.539 -7.974 -22.853 1.00 95.94 130 VAL A O 1
ATOM 988 N N . ALA A 1 131 ? 12.554 -6.109 -22.086 1.00 94.38 131 ALA A N 1
ATOM 989 C CA . ALA A 1 131 ? 13.787 -5.318 -22.104 1.00 94.38 131 ALA A CA 1
ATOM 990 C C . ALA A 1 131 ? 14.878 -5.927 -21.211 1.00 94.38 131 ALA A C 1
ATOM 992 O O . ALA A 1 131 ? 16.006 -6.120 -21.663 1.00 94.38 131 ALA A O 1
ATOM 993 N N . GLY A 1 132 ? 14.539 -6.301 -19.974 1.00 94.56 132 GLY A N 1
ATOM 994 C CA . GLY A 1 132 ? 15.457 -6.989 -19.066 1.00 94.56 132 GLY A CA 1
ATOM 995 C C . GLY A 1 132 ? 15.949 -8.320 -19.639 1.00 94.56 132 GLY A C 1
ATOM 996 O O . GLY A 1 132 ? 17.146 -8.609 -19.605 1.00 94.56 132 GLY A O 1
ATOM 997 N N . GLY A 1 133 ? 15.052 -9.099 -20.248 1.00 95.06 133 GLY A N 1
ATOM 998 C CA . GLY A 1 133 ? 15.386 -10.337 -20.948 1.00 95.06 133 GLY A CA 1
ATOM 999 C C . GLY A 1 133 ? 16.372 -10.122 -22.098 1.00 95.06 133 GLY A C 1
ATOM 1000 O O . GLY A 1 133 ? 17.348 -10.865 -22.203 1.00 95.06 133 GLY A O 1
ATOM 1001 N N . LEU A 1 134 ? 16.177 -9.079 -22.913 1.00 94.12 134 LEU A N 1
ATOM 1002 C CA . LEU A 1 134 ? 17.091 -8.697 -23.996 1.00 94.12 134 LEU A CA 1
ATOM 1003 C C . LEU A 1 134 ? 18.473 -8.302 -23.462 1.00 94.12 134 LEU A C 1
ATOM 1005 O O . LEU A 1 134 ? 19.485 -8.747 -24.003 1.00 94.12 134 LEU A O 1
ATOM 1009 N N . ILE A 1 135 ? 18.524 -7.528 -22.374 1.00 93.12 135 ILE A N 1
ATOM 1010 C CA . ILE A 1 135 ? 19.775 -7.125 -21.717 1.00 93.12 135 ILE A CA 1
ATOM 1011 C C . ILE A 1 135 ? 20.538 -8.353 -21.207 1.00 93.12 135 ILE A C 1
ATOM 1013 O O . ILE A 1 135 ? 21.729 -8.516 -21.494 1.00 93.12 135 ILE A O 1
ATOM 1017 N N . VAL A 1 136 ? 19.857 -9.251 -20.489 1.00 94.19 136 VAL A N 1
ATOM 1018 C CA . VAL A 1 136 ? 20.462 -10.477 -19.946 1.00 94.19 136 VAL A CA 1
ATOM 1019 C C . VAL A 1 136 ? 20.909 -11.414 -21.069 1.00 94.19 136 VAL A C 1
ATOM 1021 O O . VAL A 1 136 ? 22.019 -11.951 -21.015 1.00 94.19 136 VAL A O 1
ATOM 1024 N N . ALA A 1 137 ? 20.086 -11.601 -22.103 1.00 94.00 137 ALA A N 1
ATOM 1025 C CA . ALA A 1 137 ? 20.418 -12.432 -23.256 1.00 94.00 137 ALA A CA 1
ATOM 1026 C C . ALA A 1 137 ? 21.649 -11.894 -23.998 1.00 94.00 137 ALA A C 1
ATOM 1028 O O . ALA A 1 137 ? 22.575 -12.656 -24.278 1.00 94.00 137 ALA A O 1
ATOM 1029 N N . HIS A 1 138 ? 21.709 -10.583 -24.244 1.00 93.19 138 HIS A N 1
ATOM 1030 C CA . HIS A 1 138 ? 22.870 -9.951 -24.865 1.00 93.19 138 HIS A CA 1
ATOM 1031 C C . HIS A 1 138 ? 24.131 -10.118 -24.006 1.00 93.19 138 HIS A C 1
ATOM 1033 O O . HIS A 1 138 ? 25.171 -10.532 -24.519 1.00 93.19 138 HIS A O 1
ATOM 1039 N N . GLY A 1 139 ? 24.033 -9.902 -22.689 1.00 91.31 139 GLY A N 1
ATOM 1040 C CA . GLY A 1 139 ? 25.148 -10.103 -21.760 1.00 91.31 139 GLY A CA 1
ATOM 1041 C C . GLY A 1 139 ? 25.697 -11.535 -21.756 1.00 91.31 139 GLY A C 1
ATOM 1042 O O . GLY A 1 139 ? 26.907 -11.723 -21.629 1.00 91.31 139 GLY A O 1
ATOM 1043 N N . ARG A 1 140 ? 24.835 -12.543 -21.951 1.00 92.94 140 ARG A N 1
ATOM 1044 C CA . ARG A 1 140 ? 25.241 -13.957 -22.049 1.00 92.94 140 ARG A CA 1
ATOM 1045 C C . ARG A 1 140 ? 25.839 -14.321 -23.410 1.00 92.94 140 ARG A C 1
ATOM 1047 O O . ARG A 1 140 ? 26.800 -15.081 -23.457 1.00 92.94 140 ARG A O 1
ATOM 1054 N N . LEU A 1 141 ? 25.283 -13.801 -24.505 1.00 94.62 141 LEU A N 1
ATOM 1055 C CA . LEU A 1 141 ? 25.703 -14.146 -25.871 1.00 94.62 141 LEU A CA 1
ATOM 1056 C C . LEU A 1 141 ? 26.944 -13.367 -26.336 1.00 94.62 141 LEU A C 1
ATOM 1058 O O . LEU A 1 141 ? 27.737 -13.881 -27.127 1.00 94.62 141 LEU A O 1
ATOM 1062 N N . ARG A 1 142 ? 27.126 -12.127 -25.866 1.00 91.50 142 ARG A N 1
ATOM 1063 C CA . ARG A 1 142 ? 28.206 -11.212 -26.279 1.00 91.50 142 ARG A CA 1
ATOM 1064 C C . ARG A 1 142 ? 28.940 -10.604 -25.069 1.00 91.50 142 ARG A C 1
ATOM 1066 O O . ARG A 1 142 ? 29.011 -9.385 -24.933 1.00 91.50 142 ARG A O 1
ATOM 1073 N N . PRO A 1 143 ? 29.579 -11.416 -24.206 1.00 86.50 143 PRO A N 1
ATOM 1074 C CA . PRO A 1 143 ? 30.163 -10.929 -22.950 1.00 86.50 143 PRO A CA 1
ATOM 1075 C C . PRO A 1 143 ? 31.321 -9.930 -23.129 1.00 86.50 143 PRO A C 1
ATOM 1077 O O . PRO A 1 143 ? 31.609 -9.161 -22.217 1.00 86.50 143 PRO A O 1
ATOM 1080 N N . LYS A 1 144 ? 31.990 -9.923 -24.292 1.00 88.50 144 LYS A N 1
ATOM 1081 C CA . LYS A 1 144 ? 33.154 -9.061 -24.577 1.00 88.50 144 LYS A CA 1
ATOM 1082 C C . LYS A 1 144 ? 32.799 -7.707 -25.216 1.00 88.50 144 LYS A C 1
ATOM 1084 O O . LYS A 1 144 ? 33.688 -6.882 -25.390 1.00 88.50 144 LYS A O 1
ATOM 1089 N N . ALA A 1 145 ? 31.535 -7.463 -25.569 1.00 88.75 145 ALA A N 1
ATOM 1090 C CA . ALA A 1 145 ? 31.116 -6.266 -26.300 1.00 88.75 145 ALA A CA 1
ATOM 1091 C C . ALA A 1 145 ? 30.574 -5.181 -25.349 1.00 88.75 145 ALA A C 1
ATOM 1093 O O . ALA A 1 145 ? 29.368 -4.989 -25.212 1.00 88.75 145 ALA A O 1
ATOM 1094 N N . ALA A 1 146 ? 31.469 -4.470 -24.656 1.00 85.12 146 ALA A N 1
ATOM 1095 C CA . ALA A 1 146 ? 31.077 -3.503 -23.623 1.00 85.12 146 ALA A CA 1
ATOM 1096 C C . ALA A 1 146 ? 30.245 -2.320 -24.161 1.00 85.12 146 ALA A C 1
ATOM 1098 O O . ALA A 1 146 ? 29.260 -1.938 -23.530 1.00 85.12 146 ALA A O 1
ATOM 1099 N N . LEU A 1 147 ? 30.609 -1.773 -25.329 1.00 85.44 147 LEU A N 1
ATOM 1100 C CA . LEU A 1 147 ? 29.884 -0.663 -25.963 1.00 85.44 147 LEU A CA 1
ATOM 1101 C C . LEU A 1 147 ? 28.497 -1.088 -26.462 1.00 85.44 147 LEU A C 1
ATOM 1103 O O . LEU A 1 147 ? 27.521 -0.382 -26.225 1.00 85.44 147 LEU A O 1
ATOM 1107 N N . GLU A 1 148 ? 28.390 -2.264 -27.088 1.00 88.25 148 GLU A N 1
ATOM 1108 C CA . GLU A 1 148 ? 27.096 -2.817 -27.510 1.00 88.25 148 GLU A CA 1
ATOM 1109 C C . GLU A 1 148 ? 26.192 -3.066 -26.304 1.00 88.25 148 GLU A C 1
ATOM 1111 O O . GLU A 1 148 ? 25.024 -2.687 -26.317 1.00 88.25 148 GLU A O 1
ATOM 1116 N N . ARG A 1 149 ? 26.740 -3.624 -25.220 1.00 86.94 149 ARG A N 1
ATOM 1117 C CA . ARG A 1 149 ? 25.986 -3.856 -23.988 1.00 86.94 149 ARG A CA 1
ATOM 1118 C C . ARG A 1 149 ? 25.453 -2.557 -23.396 1.00 86.94 149 ARG A C 1
ATOM 1120 O O . ARG A 1 149 ? 24.302 -2.531 -22.976 1.00 86.94 149 ARG A O 1
ATOM 1127 N N . LEU A 1 150 ? 26.259 -1.494 -23.373 1.00 86.00 150 LEU A N 1
ATOM 1128 C CA . LEU A 1 150 ? 25.806 -0.178 -22.921 1.00 86.00 150 LEU A CA 1
ATOM 1129 C C . LEU A 1 150 ? 24.647 0.329 -23.790 1.00 86.00 150 LEU A C 1
ATOM 1131 O O . LEU A 1 150 ? 23.624 0.755 -23.257 1.00 86.00 150 LEU A O 1
ATOM 1135 N N . ALA A 1 151 ? 24.776 0.217 -25.114 1.00 86.12 151 ALA A N 1
ATOM 1136 C CA . ALA A 1 151 ? 23.712 0.589 -26.037 1.00 86.12 151 ALA A CA 1
ATOM 1137 C C . ALA A 1 151 ? 22.434 -0.233 -25.798 1.00 86.12 151 ALA A C 1
ATOM 1139 O O . ALA A 1 151 ? 21.354 0.340 -25.744 1.00 86.12 151 ALA A O 1
ATOM 1140 N N . VAL A 1 152 ? 22.534 -1.549 -25.581 1.00 89.19 152 VAL A N 1
ATOM 1141 C CA . VAL A 1 152 ? 21.376 -2.419 -25.300 1.00 89.19 152 VAL A CA 1
ATOM 1142 C C . VAL A 1 152 ? 20.723 -2.077 -23.961 1.00 89.19 152 VAL A C 1
ATOM 1144 O O . VAL A 1 152 ? 19.500 -2.015 -23.890 1.00 89.19 152 VAL A O 1
ATOM 1147 N N . VAL A 1 153 ? 21.506 -1.814 -22.913 1.00 87.56 153 VAL A N 1
ATOM 1148 C CA . VAL A 1 153 ? 20.986 -1.422 -21.591 1.00 87.56 153 VAL A CA 1
ATOM 1149 C C . VAL A 1 153 ? 20.186 -0.121 -21.664 1.00 87.56 153 VAL A C 1
ATOM 1151 O O . VAL A 1 153 ? 19.140 -0.021 -21.029 1.00 87.56 153 VAL A O 1
ATOM 1154 N N . LEU A 1 154 ? 20.642 0.849 -22.459 1.00 83.94 154 LEU A N 1
ATOM 1155 C CA . LEU A 1 154 ? 19.958 2.132 -22.623 1.00 83.94 154 LEU A CA 1
ATOM 1156 C C . LEU A 1 154 ? 18.773 2.046 -23.592 1.00 83.94 154 LEU A C 1
ATOM 1158 O O . LEU A 1 154 ? 17.689 2.544 -23.297 1.00 83.94 154 LEU A O 1
ATOM 1162 N N . LEU A 1 155 ? 18.964 1.418 -24.753 1.00 86.44 155 LEU A N 1
ATOM 1163 C CA . LEU A 1 155 ? 17.985 1.436 -25.837 1.00 86.44 155 LEU A CA 1
ATOM 1164 C C . LEU A 1 155 ? 16.874 0.403 -25.657 1.00 86.44 155 LEU A C 1
ATOM 1166 O O . LEU A 1 155 ? 15.748 0.685 -26.056 1.00 86.44 155 LEU A O 1
ATOM 1170 N N . ALA A 1 156 ? 17.137 -0.770 -25.066 1.00 90.00 156 ALA A N 1
ATOM 1171 C CA . ALA A 1 156 ? 16.115 -1.814 -24.965 1.00 90.00 156 ALA A CA 1
ATOM 1172 C C . ALA A 1 156 ? 14.872 -1.355 -24.178 1.00 90.00 156 ALA A C 1
ATOM 1174 O O . ALA A 1 156 ? 13.778 -1.509 -24.719 1.00 90.00 156 ALA A O 1
ATOM 1175 N N . PRO A 1 157 ? 14.982 -0.728 -22.986 1.00 89.12 157 PRO A N 1
ATOM 1176 C CA . PRO A 1 157 ? 13.813 -0.206 -22.275 1.00 89.12 157 PRO A CA 1
ATOM 1177 C C . PRO A 1 157 ? 13.092 0.901 -23.052 1.00 89.12 157 PRO A C 1
ATOM 1179 O O . PRO A 1 157 ? 11.865 0.936 -23.082 1.00 89.12 157 PRO A O 1
ATOM 1182 N N . ILE A 1 158 ? 13.842 1.786 -23.719 1.00 86.44 158 ILE A N 1
ATOM 1183 C CA . ILE A 1 158 ? 13.261 2.884 -24.502 1.00 86.44 158 ILE A CA 1
ATOM 1184 C C . ILE A 1 158 ? 12.435 2.323 -25.663 1.00 86.44 158 ILE A C 1
ATOM 1186 O O . ILE A 1 158 ? 11.278 2.695 -25.842 1.00 86.44 158 ILE A O 1
ATOM 1190 N N . ILE A 1 159 ? 13.003 1.385 -26.421 1.00 87.75 159 ILE A N 1
ATOM 1191 C CA . ILE A 1 159 ? 12.358 0.802 -27.599 1.00 87.75 159 ILE A CA 1
ATOM 1192 C C . ILE A 1 159 ? 11.149 -0.051 -27.199 1.00 87.75 159 ILE A C 1
ATOM 1194 O O . ILE A 1 159 ? 10.104 0.043 -27.841 1.00 87.75 159 ILE A O 1
ATOM 1198 N N . THR A 1 160 ? 11.239 -0.872 -26.148 1.00 91.31 160 THR A N 1
ATOM 1199 C CA . THR A 1 160 ? 10.103 -1.726 -25.764 1.00 91.31 160 THR A CA 1
ATOM 1200 C C . THR A 1 160 ? 8.954 -0.926 -25.151 1.00 91.31 160 THR A C 1
ATOM 1202 O O . THR A 1 160 ? 7.797 -1.242 -25.428 1.00 91.31 160 THR A O 1
ATOM 1205 N N . VAL A 1 161 ? 9.241 0.118 -24.365 1.00 88.75 161 VAL A N 1
ATOM 1206 C CA . VAL A 1 161 ? 8.214 0.916 -23.672 1.00 88.75 161 VAL A CA 1
ATOM 1207 C C . VAL A 1 161 ? 7.663 2.031 -24.563 1.00 88.75 161 VAL A C 1
ATOM 1209 O O . VAL A 1 161 ? 6.447 2.139 -24.736 1.00 88.75 161 VAL A O 1
ATOM 1212 N N . PHE A 1 162 ? 8.539 2.842 -25.157 1.00 85.81 162 PHE A N 1
ATOM 1213 C CA . PHE A 1 162 ? 8.167 4.050 -25.904 1.00 85.81 162 PHE A CA 1
ATOM 1214 C C . PHE A 1 162 ? 8.228 3.873 -27.422 1.00 85.81 162 PHE A C 1
ATOM 1216 O O . PHE A 1 162 ? 7.530 4.583 -28.144 1.00 85.81 162 PHE A O 1
ATOM 1223 N N . GLY A 1 163 ? 9.006 2.906 -27.914 1.00 84.81 163 GLY A N 1
ATOM 1224 C CA . GLY A 1 163 ? 9.198 2.706 -29.350 1.00 84.81 163 GLY A CA 1
ATOM 1225 C C . GLY A 1 163 ? 10.064 3.811 -29.941 1.00 84.81 163 GLY A C 1
ATOM 1226 O O . GLY A 1 163 ? 10.831 4.461 -29.227 1.00 84.81 163 GLY A O 1
ATOM 1227 N N . LEU A 1 164 ? 9.954 4.026 -31.252 1.00 74.19 164 LEU A N 1
ATOM 1228 C CA . LEU A 1 164 ? 10.581 5.182 -31.887 1.00 74.19 164 LEU A CA 1
ATOM 1229 C C . LEU A 1 164 ? 9.560 6.311 -32.052 1.00 74.19 164 LEU A C 1
ATOM 1231 O O . LEU A 1 164 ? 8.464 6.068 -32.575 1.00 74.19 164 LEU A O 1
ATOM 1235 N N . PRO A 1 165 ? 9.904 7.545 -31.639 1.00 64.81 165 PRO A N 1
ATOM 1236 C CA . PRO A 1 165 ? 9.005 8.676 -31.775 1.00 64.81 165 PRO A CA 1
ATOM 1237 C C . PRO A 1 165 ? 8.649 8.915 -33.253 1.00 64.81 165 PRO A C 1
ATOM 1239 O O . PRO A 1 165 ? 9.466 8.657 -34.141 1.00 64.81 165 PRO A O 1
ATOM 1242 N N . PRO A 1 166 ? 7.434 9.418 -33.548 1.00 62.16 166 PRO A N 1
ATOM 1243 C CA . PRO A 1 166 ? 7.044 9.781 -34.906 1.00 62.16 166 PRO A CA 1
ATOM 1244 C C . PRO A 1 166 ? 8.059 10.734 -35.548 1.00 62.16 166 PRO A C 1
ATOM 1246 O O . PRO A 1 166 ? 8.621 11.581 -34.857 1.00 62.16 166 PRO A O 1
ATOM 1249 N N . THR A 1 167 ? 8.224 10.664 -36.872 1.00 61.19 167 THR A N 1
ATOM 1250 C CA . THR A 1 167 ? 9.205 11.454 -37.647 1.00 61.19 167 THR A CA 1
ATOM 1251 C C . THR A 1 167 ? 9.222 12.947 -37.303 1.00 61.19 167 THR A C 1
ATOM 1253 O O . THR A 1 167 ? 10.289 13.540 -37.190 1.00 61.19 167 THR A O 1
ATOM 1256 N N . ARG A 1 168 ? 8.051 13.539 -37.029 1.00 60.84 168 ARG A N 1
ATOM 1257 C CA . ARG A 1 168 ? 7.890 14.943 -36.599 1.00 60.84 168 ARG A CA 1
ATOM 1258 C C . ARG A 1 168 ? 8.577 15.307 -35.271 1.00 60.84 168 ARG A C 1
ATOM 1260 O O . ARG A 1 168 ? 8.827 16.478 -35.024 1.00 60.84 168 ARG A O 1
ATOM 1267 N N . PHE A 1 169 ? 8.858 14.330 -34.410 1.00 64.00 169 PHE A N 1
ATOM 1268 C CA . PHE A 1 169 ? 9.512 14.515 -33.109 1.00 64.00 169 PHE A CA 1
ATOM 1269 C C . PHE A 1 169 ? 10.972 14.055 -33.102 1.00 64.00 169 PHE A C 1
ATOM 1271 O O . PHE A 1 169 ? 11.675 14.294 -32.126 1.00 64.00 169 PHE A O 1
ATOM 1278 N N . ASN A 1 170 ? 11.443 13.429 -34.183 1.00 67.69 170 ASN A N 1
ATOM 1279 C CA . ASN A 1 170 ? 12.802 12.910 -34.272 1.00 67.69 170 ASN A CA 1
ATOM 1280 C C . ASN A 1 170 ? 13.814 13.925 -34.838 1.00 67.69 170 ASN A C 1
ATOM 1282 O O . ASN A 1 170 ? 14.943 13.549 -35.148 1.00 67.69 170 ASN A O 1
ATOM 1286 N N . TRP A 1 171 ? 13.411 15.199 -34.939 1.00 72.88 171 TRP A N 1
ATOM 1287 C CA . TRP A 1 171 ? 14.220 16.302 -35.468 1.00 72.88 171 TRP A CA 1
ATOM 1288 C C . TRP A 1 171 ? 15.602 16.362 -34.807 1.00 72.88 171 TRP A C 1
ATOM 1290 O O . TRP A 1 171 ? 16.601 16.489 -35.498 1.00 72.88 171 TRP A O 1
ATOM 1300 N N . PHE A 1 172 ? 15.680 16.152 -33.487 1.00 71.19 172 PHE A N 1
ATOM 1301 C CA . PHE A 1 172 ? 16.945 16.181 -32.751 1.00 71.19 172 PHE A CA 1
ATOM 1302 C C . PHE A 1 172 ? 17.927 15.099 -33.222 1.00 71.19 172 PHE A C 1
ATOM 1304 O O . PHE A 1 172 ? 19.108 15.374 -33.412 1.00 71.19 172 PHE A O 1
ATOM 1311 N N . VAL A 1 173 ? 17.449 13.870 -33.436 1.00 70.69 173 VAL A N 1
ATOM 1312 C CA . VAL A 1 173 ? 18.299 12.747 -33.862 1.00 70.69 173 VAL A CA 1
ATOM 1313 C C . VAL A 1 173 ? 18.689 12.894 -35.330 1.00 70.69 173 VAL A C 1
ATOM 1315 O O . VAL A 1 173 ? 19.843 12.648 -35.671 1.00 70.69 173 VAL A O 1
ATOM 1318 N N . THR A 1 174 ? 17.755 13.311 -36.192 1.00 72.38 174 THR A N 1
ATOM 1319 C CA . THR A 1 174 ? 18.043 13.553 -37.614 1.00 72.38 174 THR A CA 1
ATOM 1320 C C . THR A 1 174 ? 19.010 14.716 -37.811 1.00 72.38 174 THR A C 1
ATOM 1322 O O . THR A 1 174 ? 19.942 14.589 -38.598 1.00 72.38 174 THR A O 1
ATOM 1325 N N . ASP A 1 175 ? 18.853 15.809 -37.061 1.00 76.44 175 ASP A N 1
ATOM 1326 C CA . ASP A 1 175 ? 19.728 16.981 -37.161 1.00 76.44 175 ASP A CA 1
ATOM 1327 C C . ASP A 1 175 ? 21.119 16.687 -36.590 1.00 76.44 175 ASP A C 1
ATOM 1329 O O . ASP A 1 175 ? 22.124 17.072 -37.185 1.00 76.44 175 ASP A O 1
ATOM 1333 N N . ALA A 1 176 ? 21.207 15.949 -35.476 1.00 77.31 176 ALA A N 1
ATOM 1334 C CA . ALA A 1 176 ? 22.488 15.523 -34.915 1.00 77.31 176 ALA A CA 1
ATOM 1335 C C . ALA A 1 176 ? 23.240 14.558 -35.849 1.00 77.31 176 ALA A C 1
ATOM 1337 O O . ALA A 1 176 ? 24.452 14.687 -36.020 1.00 77.31 176 ALA A O 1
ATOM 1338 N N . ALA A 1 177 ? 22.538 13.613 -36.482 1.00 75.75 177 ALA A N 1
ATOM 1339 C CA . ALA A 1 177 ? 23.131 12.702 -37.460 1.00 75.75 177 ALA A CA 1
ATOM 1340 C C . ALA A 1 177 ? 23.615 13.450 -38.712 1.00 75.75 177 ALA A C 1
ATOM 1342 O O . ALA A 1 177 ? 24.756 13.255 -39.137 1.00 75.75 177 ALA A O 1
ATOM 1343 N N . ALA A 1 178 ? 22.803 14.374 -39.237 1.00 78.88 178 ALA A N 1
ATOM 1344 C CA . ALA A 1 178 ? 23.176 15.224 -40.364 1.00 78.88 178 ALA A CA 1
ATOM 1345 C C . ALA A 1 178 ? 24.389 16.114 -40.041 1.00 78.88 178 ALA A C 1
ATOM 1347 O O . ALA A 1 178 ? 25.296 16.241 -40.865 1.00 78.88 178 ALA A O 1
ATOM 1348 N N . ALA A 1 179 ? 24.462 16.669 -38.826 1.00 81.56 179 ALA A N 1
ATOM 1349 C CA . ALA A 1 179 ? 25.609 17.453 -38.358 1.00 81.56 179 ALA A CA 1
ATOM 1350 C C . ALA A 1 179 ? 26.908 16.630 -38.268 1.00 81.56 179 ALA A C 1
ATOM 1352 O O . ALA A 1 179 ? 27.999 17.178 -38.411 1.00 81.56 179 ALA A O 1
ATOM 1353 N N . LEU A 1 180 ? 26.798 15.314 -38.070 1.00 83.31 180 LEU A N 1
ATOM 1354 C CA . LEU A 1 180 ? 27.917 14.368 -38.081 1.00 83.31 180 LEU A CA 1
ATOM 1355 C C . LEU A 1 180 ? 28.221 13.805 -39.483 1.00 83.31 180 LEU A C 1
ATOM 1357 O O . LEU A 1 180 ? 29.089 12.943 -39.616 1.00 83.31 180 LEU A O 1
ATOM 1361 N N . GLY A 1 181 ? 27.526 14.272 -40.529 1.00 80.62 181 GLY A N 1
ATOM 1362 C CA . GLY A 1 181 ? 27.681 13.782 -41.902 1.00 80.62 181 GLY A CA 1
ATOM 1363 C C . GLY A 1 181 ? 27.152 12.360 -42.117 1.00 80.62 181 GLY A C 1
ATOM 1364 O O . GLY A 1 181 ? 27.536 11.702 -43.083 1.00 80.62 181 GLY A O 1
ATOM 1365 N N . LEU A 1 182 ? 26.303 11.870 -41.212 1.00 78.69 182 LEU A N 1
ATOM 1366 C CA . LEU A 1 182 ? 25.684 10.553 -41.292 1.00 78.69 182 LEU A CA 1
ATOM 1367 C C . LEU A 1 182 ? 24.323 10.674 -41.988 1.00 78.69 182 LEU A C 1
ATOM 1369 O O . LEU A 1 182 ? 23.450 11.402 -41.520 1.00 78.69 182 LEU A O 1
ATOM 1373 N N . ASP A 1 183 ? 24.117 9.919 -43.071 1.00 67.00 183 ASP A N 1
ATOM 1374 C CA . ASP A 1 183 ? 22.818 9.797 -43.753 1.00 67.00 183 ASP A CA 1
ATOM 1375 C C . ASP A 1 183 ? 21.904 8.820 -42.991 1.00 67.00 183 ASP A C 1
ATOM 1377 O O . ASP A 1 183 ? 21.575 7.721 -43.441 1.00 67.00 183 ASP A O 1
ATOM 1381 N N . PHE A 1 184 ? 21.596 9.176 -41.744 1.00 64.38 184 PHE A N 1
ATOM 1382 C CA . PHE A 1 184 ? 20.791 8.374 -40.834 1.00 64.38 184 PHE A CA 1
ATOM 1383 C C . PHE A 1 184 ? 19.605 9.191 -40.327 1.00 64.38 184 PHE A C 1
ATOM 1385 O O . PHE A 1 184 ? 19.771 10.199 -39.643 1.00 64.38 184 PHE A O 1
ATOM 1392 N N . GLY A 1 185 ? 18.391 8.718 -40.608 1.00 62.28 185 GLY A N 1
ATOM 1393 C CA . GLY A 1 185 ? 17.167 9.298 -40.070 1.00 62.28 185 GLY A CA 1
ATOM 1394 C C . GLY A 1 185 ? 16.124 8.238 -39.740 1.00 62.28 185 GLY A C 1
ATOM 1395 O O . GLY A 1 185 ? 15.960 7.251 -40.457 1.00 62.28 185 GLY A O 1
ATOM 1396 N N . LEU A 1 186 ? 15.400 8.430 -38.634 1.00 66.44 186 LEU A N 1
ATOM 1397 C CA . LEU A 1 186 ? 14.296 7.545 -38.252 1.00 66.44 186 LEU A CA 1
ATOM 1398 C C . LEU A 1 186 ? 13.020 8.003 -38.966 1.00 66.44 186 LEU A C 1
ATOM 1400 O O . LEU A 1 186 ? 12.196 8.718 -38.402 1.00 66.44 186 LEU A O 1
ATOM 1404 N N . TYR A 1 187 ? 12.886 7.621 -40.238 1.00 64.19 187 TYR A N 1
ATOM 1405 C CA . TYR A 1 187 ? 11.742 7.982 -41.091 1.00 64.19 187 TYR A CA 1
ATOM 1406 C C . TYR A 1 187 ? 10.511 7.084 -40.889 1.00 64.19 187 TYR A C 1
ATOM 1408 O O . TYR A 1 187 ? 9.425 7.392 -41.376 1.00 64.19 187 TYR A O 1
ATOM 1416 N N . TYR A 1 188 ? 10.662 5.989 -40.144 1.00 67.62 188 TYR A N 1
ATOM 1417 C CA . TYR A 1 188 ? 9.596 5.035 -39.866 1.00 67.62 188 TYR A CA 1
ATOM 1418 C C . TYR A 1 188 ? 9.299 5.002 -38.371 1.00 67.62 188 TYR A C 1
ATOM 1420 O O . TYR A 1 188 ? 10.201 4.842 -37.547 1.00 67.62 188 TYR A O 1
ATOM 1428 N N . ARG A 1 189 ? 8.016 5.133 -38.019 1.00 74.94 189 ARG A N 1
ATOM 1429 C CA . ARG A 1 189 ? 7.553 4.935 -36.645 1.00 74.94 189 ARG A CA 1
ATOM 1430 C C . ARG A 1 189 ? 7.632 3.446 -36.317 1.00 74.94 189 ARG A C 1
ATOM 1432 O O . ARG A 1 189 ? 6.957 2.643 -36.957 1.00 74.94 189 ARG A O 1
ATOM 1439 N N . VAL A 1 190 ? 8.413 3.094 -35.301 1.00 78.38 190 VAL A N 1
ATOM 1440 C CA . VAL A 1 190 ? 8.434 1.738 -34.743 1.00 78.38 190 VAL A CA 1
ATOM 1441 C C . VAL A 1 190 ? 7.511 1.716 -33.537 1.00 78.38 190 VAL A C 1
ATOM 1443 O O . VAL A 1 190 ? 7.744 2.424 -32.557 1.00 78.38 190 VAL A O 1
ATOM 1446 N N . ILE A 1 191 ? 6.447 0.924 -33.651 1.00 86.25 191 ILE A N 1
ATOM 1447 C CA . ILE A 1 191 ? 5.484 0.681 -32.576 1.00 86.25 191 ILE A CA 1
ATOM 1448 C C . ILE A 1 191 ? 6.224 -0.012 -31.429 1.00 86.25 191 ILE A C 1
ATOM 1450 O O . ILE A 1 191 ? 6.994 -0.948 -31.657 1.00 86.25 191 ILE A O 1
ATOM 1454 N N . SER A 1 192 ? 6.020 0.469 -30.204 1.00 91.31 192 SER A N 1
ATOM 1455 C CA . SER A 1 192 ? 6.623 -0.143 -29.021 1.00 91.31 192 SER A CA 1
ATOM 1456 C C . SER A 1 192 ? 5.939 -1.465 -28.684 1.00 91.31 192 SER A C 1
ATOM 1458 O O . SER A 1 192 ? 4.801 -1.706 -29.085 1.00 91.31 192 SER A O 1
ATOM 1460 N N . LEU A 1 193 ? 6.597 -2.329 -27.910 1.00 91.62 193 LEU A N 1
ATOM 1461 C CA . LEU A 1 193 ? 5.945 -3.547 -27.427 1.00 91.62 193 LEU A CA 1
ATOM 1462 C C . LEU A 1 193 ? 4.725 -3.203 -26.558 1.00 91.62 193 LEU A C 1
ATOM 1464 O O . LEU A 1 193 ? 3.685 -3.847 -26.687 1.00 91.62 193 LEU A O 1
ATOM 1468 N N . ARG A 1 194 ? 4.818 -2.142 -25.746 1.00 92.69 194 ARG A N 1
ATOM 1469 C CA . ARG A 1 194 ? 3.690 -1.622 -24.962 1.00 92.69 194 ARG A CA 1
ATOM 1470 C C . ARG A 1 194 ? 2.512 -1.258 -25.865 1.00 92.69 194 ARG A C 1
ATOM 1472 O O . ARG A 1 194 ? 1.393 -1.687 -25.611 1.00 92.69 194 ARG A O 1
ATOM 1479 N N . GLU A 1 195 ? 2.758 -0.485 -26.920 1.00 90.75 195 GLU A N 1
ATOM 1480 C CA . GLU A 1 195 ? 1.717 -0.065 -27.860 1.00 90.75 195 GLU A CA 1
ATOM 1481 C C . GLU A 1 195 ? 1.145 -1.255 -28.642 1.00 90.75 195 GLU A C 1
ATOM 1483 O O . GLU A 1 195 ? -0.069 -1.358 -28.793 1.00 90.75 195 GLU A O 1
ATOM 1488 N N . ALA A 1 196 ? 1.990 -2.204 -29.052 1.00 92.25 196 ALA A N 1
ATOM 1489 C CA . ALA A 1 196 ? 1.552 -3.422 -29.725 1.00 92.25 196 ALA A CA 1
ATOM 1490 C C . ALA A 1 196 ? 0.606 -4.263 -28.851 1.00 92.25 196 ALA A C 1
ATOM 1492 O O . ALA A 1 196 ? -0.392 -4.768 -29.360 1.00 92.25 196 ALA A O 1
ATOM 1493 N N . ILE A 1 197 ? 0.877 -4.377 -27.543 1.00 93.06 197 ILE A N 1
ATOM 1494 C CA . ILE A 1 197 ? -0.010 -5.067 -26.589 1.00 93.06 197 ILE A CA 1
ATOM 1495 C C . ILE A 1 197 ? -1.348 -4.330 -26.464 1.00 93.06 197 ILE A C 1
ATOM 1497 O O . ILE A 1 197 ? -2.396 -4.970 -26.475 1.00 93.06 197 ILE A O 1
ATOM 1501 N N . MET A 1 198 ? -1.329 -2.996 -26.392 1.00 92.56 198 MET A N 1
ATOM 1502 C CA . MET A 1 198 ? -2.556 -2.192 -26.307 1.00 92.56 198 MET A CA 1
ATOM 1503 C C . MET A 1 198 ? -3.413 -2.250 -27.579 1.00 92.56 198 MET A C 1
ATOM 1505 O O . MET A 1 198 ? -4.613 -2.007 -27.516 1.00 92.56 198 MET A O 1
ATOM 1509 N N . MET A 1 199 ? -2.818 -2.577 -28.729 1.00 92.81 199 MET A N 1
ATOM 1510 C CA . MET A 1 199 ? -3.524 -2.748 -30.004 1.00 92.81 199 MET A CA 1
ATOM 1511 C C . MET A 1 199 ? -4.106 -4.155 -30.201 1.00 92.81 199 MET A C 1
ATOM 1513 O O . MET A 1 199 ? -4.745 -4.406 -31.226 1.00 92.81 199 MET A O 1
ATOM 1517 N N . LEU A 1 200 ? -3.877 -5.089 -29.270 1.00 93.38 200 LEU A N 1
ATOM 1518 C CA . LEU A 1 200 ? -4.384 -6.449 -29.414 1.00 93.38 200 LEU A CA 1
ATOM 1519 C C . LEU A 1 200 ? -5.922 -6.461 -29.393 1.00 93.38 200 LEU A C 1
ATOM 1521 O O . LEU A 1 200 ? -6.531 -5.872 -28.501 1.00 93.38 200 LEU A O 1
ATOM 1525 N N . PRO A 1 201 ? -6.571 -7.180 -30.328 1.00 92.00 201 PRO A N 1
ATOM 1526 C CA . PRO A 1 201 ? -8.032 -7.254 -30.388 1.00 92.00 201 PRO A CA 1
ATOM 1527 C C . PRO A 1 201 ? -8.641 -8.034 -29.214 1.00 92.00 201 PRO A C 1
ATOM 1529 O O . PRO A 1 201 ? -9.835 -7.924 -28.951 1.00 92.00 201 PRO A O 1
ATOM 1532 N N . PHE A 1 202 ? -7.832 -8.838 -28.525 1.00 93.12 202 PHE A N 1
ATOM 1533 C CA . PHE A 1 202 ? -8.205 -9.582 -27.332 1.00 93.12 202 PHE A CA 1
ATOM 1534 C C . PHE A 1 202 ? -7.075 -9.485 -26.309 1.00 93.12 202 PHE A C 1
ATOM 1536 O O . PHE A 1 202 ? -5.919 -9.791 -26.607 1.00 93.12 202 PHE A O 1
ATOM 1543 N N . VAL A 1 203 ? -7.425 -9.074 -25.095 1.00 94.12 203 VAL A N 1
ATOM 1544 C CA . VAL A 1 203 ? -6.516 -8.991 -23.949 1.00 94.12 203 VAL A CA 1
ATOM 1545 C C . VAL A 1 203 ? -7.088 -9.809 -22.789 1.00 94.12 203 VAL A C 1
ATOM 1547 O O . VAL A 1 203 ? -8.305 -10.014 -22.735 1.00 94.12 203 VAL A O 1
ATOM 1550 N N . PRO A 1 204 ? -6.243 -10.329 -21.878 1.00 95.38 204 PRO A N 1
ATOM 1551 C CA . PRO A 1 204 ? -6.730 -10.965 -20.660 1.00 95.38 204 PRO A CA 1
ATOM 1552 C C . PRO A 1 204 ? -7.589 -9.996 -19.839 1.00 95.38 204 PRO A C 1
ATOM 1554 O O . PRO A 1 204 ? -7.446 -8.784 -19.951 1.00 95.38 204 PRO A O 1
ATOM 1557 N N . THR A 1 205 ? -8.460 -10.528 -18.988 1.00 94.81 205 THR A N 1
ATOM 1558 C CA . THR A 1 205 ? -9.260 -9.713 -18.066 1.00 94.81 205 THR A CA 1
ATOM 1559 C C . THR A 1 205 ? -8.380 -9.028 -17.016 1.00 94.81 205 THR A C 1
ATOM 1561 O O . THR A 1 205 ? -7.330 -9.562 -16.646 1.00 94.81 205 THR A O 1
ATOM 1564 N N . ASP A 1 206 ? -8.833 -7.893 -16.479 1.00 93.88 206 ASP A N 1
ATOM 1565 C CA . ASP A 1 206 ? -8.070 -7.054 -15.537 1.00 93.88 206 ASP A CA 1
ATOM 1566 C C . ASP A 1 206 ? -7.520 -7.838 -14.341 1.00 93.88 206 ASP A C 1
ATOM 1568 O O . ASP A 1 206 ? -6.329 -7.766 -14.033 1.00 93.88 206 ASP A O 1
ATOM 1572 N N . TRP A 1 207 ? -8.335 -8.714 -13.751 1.00 93.50 207 TRP A N 1
ATOM 1573 C CA . TRP A 1 207 ? -7.898 -9.556 -12.639 1.00 93.50 207 TRP A CA 1
ATOM 1574 C C . TRP A 1 207 ? -6.768 -10.532 -13.013 1.00 93.50 207 TRP A C 1
ATOM 1576 O O . TRP A 1 207 ? -5.890 -10.792 -12.191 1.00 93.50 207 TRP A O 1
ATOM 1586 N N . VAL A 1 208 ? -6.743 -11.059 -14.247 1.00 95.88 208 VAL A N 1
ATOM 1587 C CA . VAL A 1 208 ? -5.656 -11.934 -14.733 1.00 95.88 208 VAL A CA 1
ATOM 1588 C C . VAL A 1 208 ? -4.396 -11.109 -14.941 1.00 95.88 208 VAL A C 1
ATOM 1590 O O . VAL A 1 208 ? -3.307 -11.532 -14.553 1.00 95.88 208 VAL A O 1
ATOM 1593 N N . MET A 1 209 ? -4.541 -9.919 -15.525 1.00 96.88 209 MET A N 1
ATOM 1594 C CA . MET A 1 209 ? -3.430 -8.998 -15.737 1.00 96.88 209 MET A CA 1
ATOM 1595 C C . MET A 1 209 ? -2.776 -8.598 -14.407 1.00 96.88 209 MET A C 1
ATOM 1597 O O . MET A 1 209 ? -1.557 -8.729 -14.271 1.00 96.88 209 MET A O 1
ATOM 1601 N N . LEU A 1 210 ? -3.562 -8.203 -13.402 1.00 96.25 210 LEU A N 1
ATOM 1602 C CA . LEU A 1 210 ? -3.078 -7.877 -12.054 1.00 96.25 210 LEU A CA 1
ATOM 1603 C C . LEU A 1 210 ? -2.501 -9.095 -11.327 1.00 96.25 210 LEU A C 1
ATOM 1605 O O . LEU A 1 210 ? -1.461 -8.983 -10.676 1.00 96.25 210 LEU A O 1
ATOM 1609 N N . LEU A 1 211 ? -3.117 -10.272 -11.458 1.00 96.69 211 LEU A N 1
ATOM 1610 C CA . LEU A 1 211 ? -2.582 -11.502 -10.872 1.00 96.69 211 LEU A CA 1
ATOM 1611 C C . LEU A 1 211 ? -1.168 -11.795 -11.399 1.00 96.69 211 LEU A C 1
ATOM 1613 O O . LEU A 1 211 ? -0.256 -12.051 -10.614 1.00 96.69 211 LEU A O 1
ATOM 1617 N N . LEU A 1 212 ? -0.973 -11.718 -12.718 1.00 96.44 212 LEU A N 1
ATOM 1618 C CA . LEU A 1 212 ? 0.304 -12.020 -13.372 1.00 96.44 212 LEU A CA 1
ATOM 1619 C C . LEU A 1 212 ? 1.374 -10.956 -13.132 1.00 96.44 212 LEU A C 1
ATOM 1621 O O . LEU A 1 212 ? 2.551 -11.294 -13.025 1.00 96.44 212 LEU A O 1
ATOM 1625 N N . THR A 1 213 ? 0.985 -9.683 -13.087 1.00 96.31 213 THR A N 1
ATOM 1626 C CA . THR A 1 213 ? 1.946 -8.569 -13.108 1.00 96.31 213 THR A CA 1
ATOM 1627 C C . THR A 1 213 ? 2.132 -7.869 -11.770 1.00 96.31 213 THR A C 1
ATOM 1629 O O . THR A 1 213 ? 3.099 -7.132 -11.610 1.00 96.31 213 THR A O 1
ATOM 1632 N N . LEU A 1 214 ? 1.271 -8.129 -10.785 1.00 96.12 214 LEU A N 1
ATOM 1633 C CA . LEU A 1 214 ? 1.382 -7.548 -9.449 1.00 96.12 214 LEU A CA 1
ATOM 1634 C C . LEU A 1 214 ? 1.389 -8.627 -8.363 1.00 96.12 214 LEU A C 1
ATOM 1636 O O . LEU A 1 214 ? 2.382 -8.772 -7.652 1.00 96.12 214 LEU A O 1
ATOM 1640 N N . VAL A 1 215 ? 0.328 -9.430 -8.270 1.00 97.44 215 VAL A N 1
ATOM 1641 C CA . VAL A 1 215 ? 0.154 -10.376 -7.155 1.00 97.44 215 VAL A CA 1
ATOM 1642 C C . VAL A 1 215 ? 1.245 -11.444 -7.150 1.00 97.44 215 VAL A C 1
ATOM 1644 O O . VAL A 1 215 ? 1.916 -11.625 -6.139 1.00 97.44 215 VAL A O 1
ATOM 1647 N N . LEU A 1 216 ? 1.442 -12.160 -8.263 1.00 97.50 216 LEU A N 1
ATOM 1648 C CA . LEU A 1 216 ? 2.414 -13.253 -8.335 1.00 97.50 216 LEU A CA 1
ATOM 1649 C C . LEU A 1 216 ? 3.866 -12.776 -8.187 1.00 97.50 216 LEU A C 1
ATOM 1651 O O . LEU A 1 216 ? 4.601 -13.429 -7.448 1.00 97.50 216 LEU A O 1
ATOM 1655 N N . PRO A 1 217 ? 4.308 -11.662 -8.806 1.00 97.56 217 PRO A N 1
ATOM 1656 C CA . PRO A 1 217 ? 5.645 -11.123 -8.561 1.00 97.56 217 PRO A CA 1
ATOM 1657 C C . PRO A 1 217 ? 5.886 -10.735 -7.098 1.00 97.56 217 PRO A C 1
ATOM 1659 O O . PRO A 1 217 ? 6.912 -11.114 -6.534 1.00 97.56 217 PRO A O 1
ATOM 1662 N N . VAL A 1 218 ? 4.938 -10.039 -6.457 1.00 97.50 218 VAL A N 1
ATOM 1663 C CA . VAL A 1 218 ? 5.071 -9.631 -5.047 1.00 97.50 218 VAL A CA 1
ATOM 1664 C C . VAL A 1 218 ? 5.020 -10.849 -4.119 1.00 97.50 218 VAL A C 1
ATOM 1666 O O . VAL A 1 218 ? 5.850 -10.971 -3.218 1.00 97.50 218 VAL A O 1
ATOM 1669 N N . ALA A 1 219 ? 4.118 -11.799 -4.375 1.00 97.94 219 ALA A N 1
ATOM 1670 C CA . ALA A 1 219 ? 4.068 -13.069 -3.655 1.00 97.94 219 ALA A CA 1
ATOM 1671 C C . ALA A 1 219 ? 5.354 -13.882 -3.851 1.00 97.94 219 ALA A C 1
ATOM 1673 O O . ALA A 1 219 ? 5.840 -14.488 -2.903 1.00 97.94 219 ALA A O 1
ATOM 1674 N N . GLY A 1 220 ? 5.935 -13.864 -5.054 1.00 97.75 220 GLY A N 1
ATOM 1675 C CA . GLY A 1 220 ? 7.221 -14.479 -5.376 1.00 97.75 220 GLY A CA 1
ATOM 1676 C C . GLY A 1 220 ? 8.374 -13.866 -4.588 1.00 97.75 220 GLY A C 1
ATOM 1677 O O . GLY A 1 220 ? 9.172 -14.603 -4.014 1.00 97.75 220 GLY A O 1
ATOM 1678 N N . ALA A 1 221 ? 8.430 -12.536 -4.492 1.00 97.19 221 ALA A N 1
ATOM 1679 C CA . ALA A 1 221 ? 9.419 -11.832 -3.677 1.00 97.19 221 ALA A CA 1
ATOM 1680 C C . ALA A 1 221 ? 9.256 -12.143 -2.179 1.00 97.19 221 ALA A C 1
ATOM 1682 O O . ALA A 1 221 ? 10.239 -12.432 -1.497 1.00 97.19 221 ALA A O 1
ATOM 1683 N N . ALA A 1 222 ? 8.019 -12.158 -1.674 1.00 96.38 222 ALA A N 1
ATOM 1684 C CA . ALA A 1 222 ? 7.728 -12.544 -0.295 1.00 96.38 222 ALA A CA 1
ATOM 1685 C C . ALA A 1 222 ? 8.069 -14.020 -0.024 1.00 96.38 222 ALA A C 1
ATOM 1687 O O . ALA A 1 222 ? 8.674 -14.340 0.996 1.00 96.38 222 ALA A O 1
ATOM 1688 N N . GLY A 1 223 ? 7.737 -14.917 -0.954 1.00 96.94 223 GLY A N 1
ATOM 1689 C CA . GLY A 1 223 ? 8.077 -16.335 -0.893 1.00 96.94 223 GLY A CA 1
ATOM 1690 C C . GLY A 1 223 ? 9.586 -16.564 -0.904 1.00 96.94 223 GLY A C 1
ATOM 1691 O O . GLY A 1 223 ? 10.082 -17.349 -0.104 1.00 96.94 223 GLY A O 1
ATOM 1692 N N . TRP A 1 224 ? 10.328 -15.826 -1.731 1.00 97.12 224 TRP A N 1
ATOM 1693 C CA . TRP A 1 224 ? 11.792 -15.840 -1.749 1.00 97.12 224 TRP A CA 1
ATOM 1694 C C . TRP A 1 224 ? 12.390 -15.331 -0.432 1.00 97.12 224 TRP A C 1
ATOM 1696 O O . TRP A 1 224 ? 13.278 -15.971 0.127 1.00 97.12 224 TRP A O 1
ATOM 1706 N N . PHE A 1 225 ? 11.863 -14.235 0.121 1.00 96.19 225 PHE A N 1
ATOM 1707 C CA . PHE A 1 225 ? 12.279 -13.730 1.432 1.00 96.19 225 PHE A CA 1
ATOM 1708 C C . PHE A 1 225 ? 12.040 -14.763 2.545 1.00 96.19 225 PHE A C 1
ATOM 1710 O O . PHE A 1 225 ? 12.898 -14.983 3.402 1.00 96.19 225 PHE A O 1
ATOM 1717 N N . VAL A 1 226 ? 10.889 -15.439 2.515 1.00 95.12 226 VAL A N 1
ATOM 1718 C CA . VAL A 1 226 ? 10.547 -16.511 3.458 1.00 95.12 226 VAL A CA 1
ATOM 1719 C C . VAL A 1 226 ? 11.444 -17.735 3.269 1.00 95.12 226 VAL A C 1
ATOM 1721 O O . VAL A 1 226 ? 11.912 -18.288 4.263 1.00 95.12 226 VAL A O 1
ATOM 1724 N N . GLU A 1 227 ? 11.723 -18.133 2.027 1.00 95.81 227 GLU A N 1
ATOM 1725 C CA . GLU A 1 227 ? 12.648 -19.222 1.700 1.00 95.81 227 GLU A CA 1
ATOM 1726 C C . GLU A 1 227 ? 14.042 -18.946 2.263 1.00 95.81 227 GLU A C 1
ATOM 1728 O O . GLU A 1 227 ? 14.599 -19.818 2.922 1.00 95.81 227 GLU A O 1
ATOM 1733 N N . GLN A 1 228 ? 14.574 -17.736 2.073 1.00 94.88 228 GLN A N 1
ATOM 1734 C CA . GLN A 1 228 ? 15.889 -17.360 2.593 1.00 94.88 228 GLN A CA 1
ATOM 1735 C C . GLN A 1 228 ? 15.926 -17.319 4.115 1.00 94.88 228 GLN A C 1
ATOM 1737 O O . GLN A 1 228 ? 16.859 -17.829 4.726 1.00 94.88 228 GLN A O 1
ATOM 1742 N N . ARG A 1 229 ? 14.900 -16.738 4.743 1.00 93.19 229 ARG A N 1
ATOM 1743 C CA . ARG A 1 229 ? 14.862 -16.595 6.203 1.00 93.19 229 ARG A CA 1
ATOM 1744 C C . ARG A 1 229 ? 14.659 -17.928 6.927 1.00 93.19 229 ARG A C 1
ATOM 1746 O O . ARG A 1 229 ? 15.000 -18.032 8.101 1.00 93.19 229 ARG A O 1
ATOM 1753 N N . ARG A 1 230 ? 14.051 -18.915 6.265 1.00 91.62 230 ARG A N 1
ATOM 1754 C CA . ARG A 1 230 ? 13.703 -20.221 6.855 1.00 91.62 230 ARG A CA 1
ATOM 1755 C C . ARG A 1 230 ? 14.498 -21.387 6.285 1.00 91.62 230 ARG A C 1
ATOM 1757 O O . ARG A 1 230 ? 14.247 -22.517 6.687 1.00 91.62 230 ARG A O 1
ATOM 1764 N N . GLU A 1 231 ? 15.369 -21.124 5.315 1.00 93.06 231 GLU A N 1
ATOM 1765 C CA . GLU A 1 231 ? 16.120 -22.127 4.549 1.00 93.06 231 GLU A CA 1
ATOM 1766 C C . GLU A 1 231 ? 15.223 -23.249 3.981 1.00 93.06 231 GLU A C 1
ATOM 1768 O O . GLU A 1 231 ? 15.618 -24.408 3.853 1.00 93.06 231 GLU A O 1
ATOM 1773 N N . SER A 1 232 ? 13.974 -22.909 3.641 1.00 94.62 232 SER A N 1
ATOM 1774 C CA . SER A 1 232 ? 12.930 -23.870 3.275 1.00 94.62 232 SER A CA 1
ATOM 1775 C C . SER A 1 232 ? 12.198 -23.437 2.012 1.00 94.62 232 SER A C 1
ATOM 1777 O O . SER A 1 232 ? 11.297 -22.594 2.023 1.00 94.62 232 SER A O 1
ATOM 1779 N N . ARG A 1 233 ? 12.534 -24.096 0.899 1.00 95.06 233 ARG A N 1
ATOM 1780 C CA . ARG A 1 233 ? 11.884 -23.865 -0.399 1.00 95.06 233 ARG A CA 1
ATOM 1781 C C . ARG A 1 233 ? 10.393 -24.198 -0.387 1.00 95.06 233 ARG A C 1
ATOM 1783 O O . ARG A 1 233 ? 9.611 -23.569 -1.094 1.00 95.06 233 ARG A O 1
ATOM 1790 N N . ARG A 1 234 ? 9.980 -25.186 0.416 1.00 96.06 234 ARG A N 1
ATOM 1791 C CA . ARG A 1 234 ? 8.561 -25.556 0.556 1.00 96.06 234 ARG A CA 1
ATOM 1792 C C . ARG A 1 234 ? 7.753 -24.421 1.174 1.00 96.06 234 ARG A C 1
ATOM 1794 O O . ARG A 1 234 ? 6.655 -24.159 0.702 1.00 96.06 234 ARG A O 1
ATOM 1801 N N . ASP A 1 235 ? 8.311 -23.735 2.168 1.00 93.31 235 ASP A N 1
ATOM 1802 C CA . ASP A 1 235 ? 7.639 -22.613 2.826 1.00 93.31 235 ASP A CA 1
ATOM 1803 C C . ASP A 1 235 ? 7.529 -21.402 1.901 1.00 93.31 235 ASP A C 1
ATOM 1805 O O . ASP A 1 235 ? 6.463 -20.794 1.817 1.00 93.31 235 ASP A O 1
ATOM 1809 N N . GLY A 1 236 ? 8.589 -21.099 1.145 1.00 94.25 236 GLY A N 1
ATOM 1810 C CA . GLY A 1 236 ? 8.539 -20.046 0.130 1.00 94.25 236 GLY A CA 1
ATOM 1811 C C . GLY A 1 236 ? 7.473 -20.313 -0.935 1.00 94.25 236 GLY A C 1
ATOM 1812 O O . GLY A 1 236 ? 6.648 -19.448 -1.225 1.00 94.25 236 GLY A O 1
ATOM 1813 N N . LEU A 1 237 ? 7.417 -21.542 -1.463 1.00 96.56 237 LEU A N 1
ATOM 1814 C CA . LEU A 1 237 ? 6.388 -21.946 -2.428 1.00 96.56 237 LEU A CA 1
ATOM 1815 C C . LEU A 1 237 ? 4.976 -21.953 -1.829 1.00 96.56 237 LEU A C 1
ATOM 1817 O O . LEU A 1 237 ? 4.022 -21.618 -2.531 1.00 96.56 237 LEU A O 1
ATOM 1821 N N . ALA A 1 238 ? 4.829 -22.309 -0.550 1.00 96.31 238 ALA A N 1
ATOM 1822 C CA . ALA A 1 238 ? 3.543 -22.278 0.138 1.00 96.31 238 ALA A CA 1
ATOM 1823 C C . ALA A 1 238 ? 2.989 -20.851 0.238 1.00 96.31 238 ALA A C 1
ATOM 1825 O O . ALA A 1 238 ? 1.801 -20.660 -0.007 1.00 96.31 238 ALA A O 1
ATOM 1826 N N . VAL A 1 239 ? 3.837 -19.851 0.516 1.00 97.06 239 VAL A N 1
ATOM 1827 C CA . VAL A 1 239 ? 3.433 -18.433 0.517 1.00 97.06 239 VAL A CA 1
ATOM 1828 C C . VAL A 1 239 ? 2.914 -18.025 -0.858 1.00 97.06 239 VAL A C 1
ATOM 1830 O O . VAL A 1 239 ? 1.798 -17.525 -0.961 1.00 97.06 239 VAL A O 1
ATOM 1833 N N . VAL A 1 240 ? 3.664 -18.320 -1.925 1.00 97.69 240 VAL A N 1
ATOM 1834 C CA . VAL A 1 240 ? 3.246 -17.994 -3.300 1.00 97.69 240 VAL A CA 1
ATOM 1835 C C . VAL A 1 240 ? 1.909 -18.654 -3.646 1.00 97.69 240 VAL A C 1
ATOM 1837 O O . VAL A 1 240 ? 0.994 -17.989 -4.133 1.00 97.69 240 VAL A O 1
ATOM 1840 N N . GLY A 1 241 ? 1.783 -19.957 -3.377 1.00 97.25 241 GLY A N 1
ATOM 1841 C CA . GLY A 1 241 ? 0.579 -20.727 -3.685 1.00 97.25 241 GLY A CA 1
ATOM 1842 C C . GLY A 1 241 ? -0.644 -20.265 -2.894 1.00 97.25 241 GLY A C 1
ATOM 1843 O O . GLY A 1 241 ? -1.718 -20.108 -3.472 1.00 97.25 241 GLY A O 1
ATOM 1844 N N . LEU A 1 242 ? -0.483 -19.996 -1.595 1.00 96.94 242 LEU A N 1
ATOM 1845 C CA . LEU A 1 242 ? -1.560 -19.508 -0.736 1.00 96.94 242 LEU A CA 1
ATOM 1846 C C . LEU A 1 242 ? -2.023 -18.116 -1.174 1.00 96.94 242 LEU A C 1
ATOM 1848 O O . LEU A 1 242 ? -3.222 -17.891 -1.317 1.00 96.94 242 LEU A O 1
ATOM 1852 N N . THR A 1 243 ? -1.094 -17.196 -1.441 1.00 97.62 243 THR A N 1
ATOM 1853 C CA . THR A 1 243 ? -1.437 -15.847 -1.907 1.00 97.62 243 THR A CA 1
ATOM 1854 C C . THR A 1 243 ? -2.153 -15.888 -3.253 1.00 97.62 243 THR A C 1
ATOM 1856 O O . THR A 1 243 ? -3.176 -15.224 -3.410 1.00 97.62 243 THR A O 1
ATOM 1859 N N . ALA A 1 244 ? -1.687 -16.712 -4.197 1.00 97.00 244 ALA A N 1
ATOM 1860 C CA . ALA A 1 244 ? -2.363 -16.904 -5.478 1.00 97.00 244 ALA A CA 1
ATOM 1861 C C . ALA A 1 244 ? -3.777 -17.486 -5.303 1.00 97.00 244 ALA A C 1
ATOM 1863 O O . ALA A 1 244 ? -4.719 -17.018 -5.940 1.00 97.00 244 ALA A O 1
ATOM 1864 N N . ALA A 1 245 ? -3.952 -18.462 -4.408 1.00 96.75 245 ALA A N 1
ATOM 1865 C CA . ALA A 1 245 ? -5.259 -19.046 -4.122 1.00 96.75 245 ALA A CA 1
ATOM 1866 C C . ALA A 1 245 ? -6.230 -18.013 -3.527 1.00 96.75 245 ALA A C 1
ATOM 1868 O O . ALA A 1 245 ? -7.352 -17.884 -4.010 1.00 96.75 245 ALA A O 1
ATOM 1869 N N . VAL A 1 246 ? -5.796 -17.229 -2.534 1.00 96.12 246 VAL A N 1
ATOM 1870 C CA . VAL A 1 246 ? -6.615 -16.167 -1.918 1.00 96.12 246 VAL A CA 1
ATOM 1871 C C . VAL A 1 246 ? -6.950 -15.059 -2.926 1.00 96.12 246 VAL A C 1
ATOM 1873 O O . VAL A 1 246 ? -8.069 -14.543 -2.935 1.00 96.12 246 VAL A O 1
ATOM 1876 N N . ALA A 1 247 ? -6.019 -14.724 -3.819 1.00 95.44 247 ALA A N 1
ATOM 1877 C CA . ALA A 1 247 ? -6.253 -13.782 -4.907 1.00 95.44 247 ALA A CA 1
ATOM 1878 C C . ALA A 1 247 ? -7.349 -14.276 -5.868 1.00 95.44 247 ALA A C 1
ATOM 1880 O O . ALA A 1 247 ? -8.299 -13.544 -6.143 1.00 95.44 247 ALA A O 1
ATOM 1881 N N . VAL A 1 248 ? -7.267 -15.533 -6.316 1.00 95.25 248 VAL A N 1
ATOM 1882 C CA . VAL A 1 248 ? -8.256 -16.139 -7.226 1.00 95.25 248 VAL A CA 1
ATOM 1883 C C . VAL A 1 248 ? -9.619 -16.313 -6.555 1.00 95.25 248 VAL A C 1
ATOM 1885 O O . VAL A 1 248 ? -10.643 -16.077 -7.193 1.00 95.25 248 VAL A O 1
ATOM 1888 N N . LEU A 1 249 ? -9.663 -16.654 -5.262 1.00 93.62 249 LEU A N 1
ATOM 1889 C CA . LEU A 1 249 ? -10.920 -16.722 -4.505 1.00 93.62 249 LEU A CA 1
ATOM 1890 C C . LEU A 1 249 ? -11.687 -15.393 -4.532 1.00 93.62 249 LEU A C 1
ATOM 1892 O O . LEU A 1 249 ? -12.916 -15.400 -4.544 1.00 93.62 249 LEU A O 1
ATOM 1896 N N . GLY A 1 250 ? -10.981 -14.267 -4.623 1.00 86.62 250 GLY A N 1
ATOM 1897 C CA . GLY A 1 250 ? -11.563 -12.935 -4.771 1.00 86.62 250 GLY A CA 1
ATOM 1898 C C . GLY A 1 250 ? -12.403 -12.707 -6.010 1.00 86.62 250 GLY A C 1
ATOM 1899 O O . GLY A 1 250 ? -13.303 -11.873 -5.986 1.00 86.62 250 GLY A O 1
ATOM 1900 N N . VAL A 1 251 ? -12.159 -13.465 -7.079 1.00 87.75 251 VAL A N 1
ATOM 1901 C CA . VAL A 1 251 ? -12.978 -13.393 -8.297 1.00 87.75 251 VAL A CA 1
ATOM 1902 C C . VAL A 1 251 ? -14.426 -13.790 -7.989 1.00 87.75 251 VAL A C 1
ATOM 1904 O O . VAL A 1 251 ? -15.354 -13.249 -8.582 1.00 87.75 251 VAL A O 1
ATOM 1907 N N . VAL A 1 252 ? -14.625 -14.688 -7.019 1.00 88.12 252 VAL A N 1
ATOM 1908 C CA . VAL A 1 252 ? -15.952 -15.131 -6.568 1.00 88.12 252 VAL A CA 1
ATOM 1909 C C . VAL A 1 252 ? -16.389 -14.385 -5.307 1.00 88.12 252 VAL A C 1
ATOM 1911 O O . VAL A 1 252 ? -17.523 -13.921 -5.224 1.00 88.12 252 VAL A O 1
ATOM 1914 N N . ALA A 1 253 ? -15.499 -14.255 -4.321 1.00 86.81 253 ALA A N 1
ATOM 1915 C CA . ALA A 1 253 ? -15.813 -13.668 -3.022 1.00 86.81 253 ALA A CA 1
ATOM 1916 C C . ALA A 1 253 ? -15.955 -12.140 -3.062 1.00 86.81 253 ALA A C 1
ATOM 1918 O O . ALA A 1 253 ? -16.786 -11.595 -2.343 1.00 86.81 253 ALA A O 1
ATOM 1919 N N . GLY A 1 254 ? -15.183 -11.449 -3.906 1.00 84.69 254 GLY A N 1
ATOM 1920 C CA . GLY A 1 254 ? -15.200 -9.988 -4.017 1.00 84.69 254 GLY A CA 1
ATOM 1921 C C . GLY A 1 254 ? -16.601 -9.443 -4.308 1.00 84.69 254 GLY A C 1
ATOM 1922 O O . GLY A 1 254 ? -17.124 -8.691 -3.484 1.00 84.69 254 GLY A O 1
ATOM 1923 N N . PRO A 1 255 ? -17.270 -9.886 -5.393 1.00 86.12 255 PRO A N 1
ATOM 1924 C CA . PRO A 1 255 ? -18.630 -9.450 -5.711 1.00 86.12 255 PRO A CA 1
ATOM 1925 C C . PRO A 1 255 ? -19.651 -9.733 -4.602 1.00 86.12 255 PRO A C 1
ATOM 1927 O O . PRO A 1 255 ? -20.537 -8.915 -4.368 1.00 86.12 255 PRO A O 1
ATOM 1930 N N . LEU A 1 256 ? -19.512 -10.851 -3.878 1.00 88.38 256 LEU A N 1
ATOM 1931 C CA . LEU A 1 256 ? -20.391 -11.192 -2.750 1.00 88.38 256 LEU A CA 1
ATOM 1932 C C . LEU A 1 256 ? -20.235 -10.230 -1.565 1.00 88.38 256 LEU A C 1
ATOM 1934 O O . LEU A 1 256 ? -21.175 -10.041 -0.798 1.00 88.38 256 LEU A O 1
ATOM 1938 N N . LEU A 1 257 ? -19.056 -9.625 -1.424 1.00 87.50 257 LEU A N 1
ATOM 1939 C CA . LEU A 1 257 ? -18.732 -8.648 -0.387 1.00 87.50 257 LEU A CA 1
ATOM 1940 C C . LEU A 1 257 ? -18.892 -7.197 -0.868 1.00 87.50 257 LEU A C 1
ATOM 1942 O O . LEU A 1 257 ? -18.591 -6.275 -0.115 1.00 87.50 257 LEU A O 1
ATOM 1946 N N . GLY A 1 258 ? -19.336 -6.980 -2.112 1.00 88.00 258 GLY A N 1
ATOM 1947 C CA . GLY A 1 258 ? -19.417 -5.647 -2.718 1.00 88.00 258 GLY A CA 1
ATOM 1948 C C . GLY A 1 258 ? -18.053 -5.019 -3.029 1.00 88.00 258 GLY A C 1
ATOM 1949 O O . GLY A 1 258 ? -17.966 -3.809 -3.215 1.00 88.00 258 GLY A O 1
ATOM 1950 N N . ILE A 1 259 ? -16.984 -5.820 -3.083 1.00 89.69 259 ILE A N 1
ATOM 1951 C CA . ILE A 1 259 ? -15.617 -5.370 -3.368 1.00 89.69 259 ILE A CA 1
ATOM 1952 C C . ILE A 1 259 ? -15.276 -5.723 -4.820 1.00 89.69 259 ILE A C 1
ATOM 1954 O O . ILE A 1 259 ? -15.371 -6.882 -5.226 1.00 89.69 259 ILE A O 1
ATOM 1958 N N . GLY A 1 260 ? -14.846 -4.731 -5.605 1.00 91.19 260 GLY A N 1
ATOM 1959 C CA . GLY A 1 260 ? -14.379 -4.956 -6.976 1.00 91.19 260 GLY A CA 1
ATOM 1960 C C . GLY A 1 260 ? -13.188 -5.919 -7.022 1.00 91.19 260 GLY A C 1
ATOM 1961 O O . GLY A 1 260 ? -12.322 -5.886 -6.145 1.00 91.19 260 GLY A O 1
ATOM 1962 N N . THR A 1 261 ? -13.124 -6.776 -8.044 1.00 92.56 261 THR A N 1
ATOM 1963 C CA . THR A 1 261 ? -12.070 -7.799 -8.160 1.00 92.56 261 THR A CA 1
ATOM 1964 C C . THR A 1 261 ? -10.669 -7.185 -8.194 1.00 92.56 261 THR A C 1
ATOM 1966 O O . THR A 1 261 ? -9.755 -7.734 -7.583 1.00 92.56 261 THR A O 1
ATOM 1969 N N . ASP A 1 262 ? -10.503 -6.018 -8.816 1.00 92.69 262 ASP A N 1
ATOM 1970 C CA . ASP A 1 262 ? -9.210 -5.327 -8.877 1.00 92.69 262 ASP A CA 1
ATOM 1971 C C . ASP A 1 262 ? -8.760 -4.885 -7.482 1.00 92.69 262 ASP A C 1
ATOM 1973 O O . ASP A 1 262 ? -7.658 -5.212 -7.046 1.00 92.69 262 ASP A O 1
ATOM 1977 N N . VAL A 1 263 ? -9.659 -4.244 -6.726 1.00 93.31 263 VAL A N 1
ATOM 1978 C CA . VAL A 1 263 ? -9.409 -3.815 -5.341 1.00 93.31 263 VAL A CA 1
ATOM 1979 C C . VAL A 1 263 ? -9.117 -5.014 -4.441 1.00 93.31 263 VAL A C 1
ATOM 1981 O O . VAL A 1 263 ? -8.212 -4.944 -3.612 1.00 93.31 263 VAL A O 1
ATOM 1984 N N . TRP A 1 264 ? -9.812 -6.140 -4.628 1.00 95.38 264 TRP A N 1
ATOM 1985 C CA . TRP A 1 264 ? -9.514 -7.368 -3.891 1.00 95.38 264 TRP A CA 1
ATOM 1986 C C . TRP A 1 264 ? -8.065 -7.822 -4.091 1.00 95.38 264 TRP A C 1
ATOM 1988 O O . TRP A 1 264 ? -7.379 -8.137 -3.119 1.00 95.38 264 TRP A O 1
ATOM 1998 N N . LEU A 1 265 ? -7.570 -7.838 -5.332 1.00 96.00 265 LEU A N 1
ATOM 1999 C CA . LEU A 1 265 ? -6.190 -8.242 -5.619 1.00 96.00 265 LEU A CA 1
ATOM 2000 C C . LEU A 1 265 ? -5.171 -7.301 -4.966 1.00 96.00 265 LEU A C 1
ATOM 2002 O O . LEU A 1 265 ? -4.130 -7.762 -4.488 1.00 96.00 265 LEU A O 1
ATOM 2006 N N . LEU A 1 266 ? -5.483 -6.005 -4.881 1.00 96.31 266 LEU A N 1
ATOM 2007 C CA . LEU A 1 266 ? -4.662 -5.030 -4.159 1.00 96.31 266 LEU A CA 1
ATOM 2008 C C . LEU A 1 266 ? -4.666 -5.296 -2.650 1.00 96.31 266 LEU A C 1
ATOM 2010 O O . LEU A 1 266 ? -3.593 -5.352 -2.052 1.00 96.31 266 LEU A O 1
ATOM 2014 N N . ILE A 1 267 ? -5.832 -5.568 -2.051 1.00 96.44 267 ILE A N 1
ATOM 2015 C CA . ILE A 1 267 ? -5.947 -5.929 -0.628 1.00 96.44 267 ILE A CA 1
ATOM 2016 C C . ILE A 1 267 ? -5.133 -7.194 -0.342 1.00 96.44 267 ILE A C 1
ATOM 2018 O O . ILE A 1 267 ? -4.390 -7.250 0.641 1.00 96.44 267 ILE A O 1
ATOM 2022 N N . VAL A 1 268 ? -5.225 -8.205 -1.209 1.00 97.00 268 VAL A N 1
ATOM 2023 C CA . VAL A 1 268 ? -4.448 -9.439 -1.052 1.00 97.00 268 VAL A CA 1
ATOM 2024 C C . VAL A 1 268 ? -2.948 -9.160 -1.101 1.00 97.00 268 VAL A C 1
ATOM 2026 O O . VAL A 1 268 ? -2.202 -9.679 -0.273 1.00 97.00 268 VAL A O 1
ATOM 2029 N N . THR A 1 269 ? -2.513 -8.312 -2.031 1.00 97.25 269 THR A N 1
ATOM 2030 C CA . THR A 1 269 ? -1.096 -7.986 -2.237 1.00 97.25 269 THR A CA 1
ATOM 2031 C C . THR A 1 269 ? -0.518 -7.152 -1.097 1.00 97.25 269 THR A C 1
ATOM 2033 O O . THR A 1 269 ? 0.563 -7.465 -0.602 1.00 97.25 269 THR A O 1
ATOM 2036 N N . PHE A 1 270 ? -1.217 -6.097 -0.677 1.00 97.38 270 PHE A N 1
ATOM 2037 C CA . PHE A 1 270 ? -0.661 -5.086 0.225 1.00 97.38 270 PHE A CA 1
ATOM 2038 C C . PHE A 1 270 ? -1.064 -5.266 1.687 1.00 97.38 270 PHE A C 1
ATOM 2040 O O . PHE A 1 270 ? -0.315 -4.842 2.563 1.00 97.38 270 PHE A O 1
ATOM 2047 N N . ALA A 1 271 ? -2.199 -5.906 1.976 1.00 96.31 271 ALA A N 1
ATOM 2048 C CA . ALA A 1 271 ? -2.656 -6.138 3.346 1.00 96.31 271 ALA A CA 1
ATOM 2049 C C . ALA A 1 271 ? -2.542 -7.614 3.750 1.00 96.31 271 ALA A C 1
ATOM 2051 O O . ALA A 1 271 ? -1.863 -7.934 4.726 1.00 96.31 271 ALA A O 1
ATOM 2052 N N . VAL A 1 272 ? -3.164 -8.530 2.999 1.00 96.75 272 VAL A N 1
ATOM 2053 C CA . VAL A 1 272 ? -3.270 -9.944 3.412 1.00 96.75 272 VAL A CA 1
ATOM 2054 C C . VAL A 1 272 ? -1.924 -10.654 3.359 1.00 96.75 272 VAL A C 1
ATOM 2056 O O . VAL A 1 272 ? -1.590 -11.367 4.299 1.00 96.75 272 VAL A O 1
ATOM 2059 N N . LEU A 1 273 ? -1.144 -10.476 2.290 1.00 97.50 273 LEU A N 1
ATOM 2060 C CA . LEU A 1 273 ? 0.147 -11.147 2.140 1.00 97.50 273 LEU A CA 1
ATOM 2061 C C . LEU A 1 273 ? 1.139 -10.735 3.247 1.00 97.50 273 LEU A C 1
ATOM 2063 O O . LEU A 1 273 ? 1.623 -11.632 3.943 1.00 97.50 273 LEU A O 1
ATOM 2067 N N . PRO A 1 274 ? 1.427 -9.437 3.483 1.00 97.44 274 PRO A N 1
ATOM 2068 C CA . PRO A 1 274 ? 2.356 -9.046 4.540 1.00 97.44 274 PRO A CA 1
ATOM 2069 C C . PRO A 1 274 ? 1.854 -9.452 5.932 1.00 97.44 274 PRO A C 1
ATOM 2071 O O . PRO A 1 274 ? 2.643 -9.926 6.751 1.00 97.44 274 PRO A O 1
ATOM 2074 N N . LEU A 1 275 ? 0.540 -9.349 6.186 1.00 97.00 275 LEU A N 1
ATOM 2075 C CA . LEU A 1 275 ? -0.051 -9.753 7.463 1.00 97.00 275 LEU A CA 1
ATOM 2076 C C . LEU A 1 275 ? 0.066 -11.263 7.665 1.00 97.00 275 LEU A C 1
ATOM 2078 O O . LEU A 1 275 ? 0.477 -11.708 8.730 1.00 97.00 275 LEU A O 1
ATOM 2082 N N . GLY A 1 276 ? -0.263 -12.051 6.642 1.00 96.56 276 GLY A N 1
ATOM 2083 C CA . GLY A 1 276 ? -0.206 -13.507 6.680 1.00 96.56 276 GLY A CA 1
ATOM 2084 C C . GLY A 1 276 ? 1.210 -14.016 6.924 1.00 96.56 276 GLY A C 1
ATOM 2085 O O . GLY A 1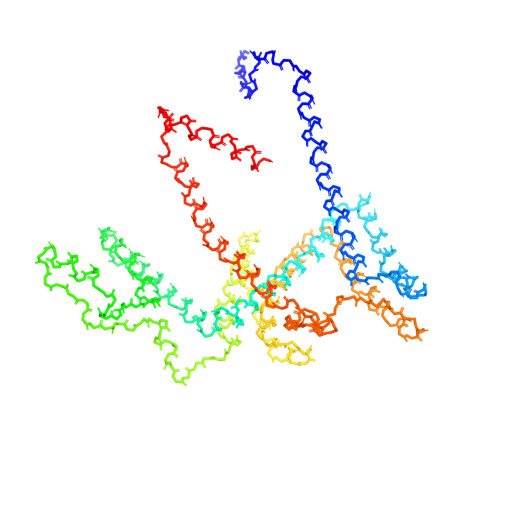 276 ? 1.408 -14.857 7.798 1.00 96.56 276 GLY A O 1
ATOM 2086 N N . VAL A 1 277 ? 2.205 -13.458 6.224 1.00 96.31 277 VAL A N 1
ATOM 2087 C CA . VAL A 1 277 ? 3.626 -13.792 6.435 1.00 96.31 277 VAL A CA 1
ATOM 2088 C C . VAL A 1 277 ? 4.072 -13.437 7.857 1.00 96.31 277 VAL A C 1
ATOM 2090 O O . VAL A 1 277 ? 4.781 -14.223 8.491 1.00 96.31 277 VAL A O 1
ATOM 2093 N N . TYR A 1 278 ? 3.646 -12.283 8.380 1.00 96.44 278 TYR A N 1
ATOM 2094 C CA . TYR A 1 278 ? 3.978 -11.863 9.741 1.00 96.44 278 TYR A CA 1
ATOM 2095 C C . TYR A 1 278 ? 3.326 -12.760 10.802 1.00 96.44 278 TYR A C 1
ATOM 2097 O O . TYR A 1 278 ? 4.022 -13.301 11.662 1.00 96.44 278 TYR A O 1
ATOM 2105 N N . VAL A 1 279 ? 2.006 -12.961 10.724 1.00 96.44 279 VAL A N 1
ATOM 2106 C CA . VAL A 1 279 ? 1.224 -13.769 11.675 1.00 96.44 279 VAL A CA 1
ATOM 2107 C C . VAL A 1 279 ? 1.709 -15.212 11.692 1.00 96.44 279 VAL A C 1
ATOM 2109 O O . VAL A 1 279 ? 1.928 -15.776 12.762 1.00 96.44 279 VAL A O 1
ATOM 2112 N N . GLU A 1 280 ? 1.939 -15.812 10.527 1.00 95.00 280 GLU A N 1
ATOM 2113 C CA . GLU A 1 280 ? 2.458 -17.175 10.449 1.00 95.00 280 GLU A CA 1
ATOM 2114 C C . GLU A 1 280 ? 3.878 -17.264 11.042 1.00 95.00 280 GLU A C 1
ATOM 2116 O O . GLU A 1 280 ? 4.185 -18.205 11.778 1.00 95.00 280 GLU A O 1
ATOM 2121 N N . GLY A 1 281 ? 4.709 -16.232 10.847 1.00 94.19 281 GLY A N 1
ATOM 2122 C CA . GLY A 1 281 ? 6.016 -16.117 11.493 1.00 94.19 281 GLY A CA 1
ATOM 2123 C C . GLY A 1 281 ? 5.952 -15.970 13.020 1.00 94.19 281 GLY A C 1
ATOM 2124 O O . GLY A 1 281 ? 6.843 -16.459 13.716 1.00 94.19 281 GLY A O 1
ATOM 2125 N N . VAL A 1 282 ? 4.917 -15.321 13.560 1.00 95.50 282 VAL A N 1
ATOM 2126 C CA . VAL A 1 282 ? 4.644 -15.258 15.009 1.00 95.50 282 VAL A CA 1
ATOM 2127 C C . VAL A 1 282 ? 4.225 -16.632 15.532 1.00 95.50 282 VAL A C 1
ATOM 2129 O O . VAL A 1 282 ? 4.806 -17.126 16.497 1.00 95.50 282 VAL A O 1
ATOM 2132 N N . LEU A 1 283 ? 3.281 -17.293 14.856 1.00 95.38 283 LEU A N 1
ATOM 2133 C CA . LEU A 1 283 ? 2.791 -18.619 15.245 1.00 95.38 283 LEU A CA 1
ATOM 2134 C C . LEU A 1 283 ? 3.899 -19.678 15.241 1.00 95.38 283 LEU A C 1
ATOM 2136 O O . LEU A 1 283 ? 3.931 -20.524 16.131 1.00 95.38 283 LEU A O 1
ATOM 2140 N N . ARG A 1 284 ? 4.831 -19.617 14.281 1.00 92.56 284 ARG A N 1
ATOM 2141 C CA . ARG A 1 284 ? 5.986 -20.527 14.238 1.00 92.56 284 ARG A CA 1
ATOM 2142 C C . ARG A 1 284 ? 6.983 -20.303 15.366 1.00 92.56 284 ARG A C 1
ATOM 2144 O O . ARG A 1 284 ? 7.521 -21.276 15.883 1.00 92.56 284 ARG A O 1
ATOM 2151 N N . ARG A 1 285 ? 7.271 -19.043 15.706 1.00 93.12 285 ARG A N 1
ATOM 2152 C CA . ARG A 1 285 ? 8.224 -18.711 16.778 1.00 93.12 285 ARG A CA 1
ATOM 2153 C C . ARG A 1 285 ? 7.650 -18.997 18.163 1.00 93.12 285 ARG A C 1
ATOM 2155 O O . ARG A 1 285 ? 8.411 -19.271 19.079 1.00 93.12 285 ARG A O 1
ATOM 2162 N N . GLY A 1 286 ? 6.327 -18.935 18.321 1.00 93.75 286 GLY A N 1
ATOM 2163 C CA . GLY A 1 286 ? 5.656 -19.141 19.608 1.00 93.75 286 GLY A CA 1
ATOM 2164 C C . GLY A 1 286 ? 5.800 -17.965 20.584 1.00 93.75 286 GLY A C 1
ATOM 2165 O O . GLY A 1 286 ? 5.203 -17.984 21.657 1.00 93.75 286 GLY A O 1
ATOM 2166 N N . GLU A 1 287 ? 6.536 -16.921 20.208 1.00 93.50 287 GLU A N 1
ATOM 2167 C CA . GLU A 1 287 ? 6.755 -15.706 20.993 1.00 93.50 287 GLU A CA 1
ATOM 2168 C C . GLU A 1 287 ? 5.695 -14.652 20.656 1.00 93.50 287 GLU A C 1
ATOM 2170 O O . GLU A 1 287 ? 5.387 -14.423 19.487 1.00 93.50 287 GLU A O 1
ATOM 2175 N N . GLY A 1 288 ? 5.110 -14.012 21.673 1.00 93.50 288 GLY A N 1
ATOM 2176 C CA . GLY A 1 288 ? 4.147 -12.922 21.478 1.00 93.50 288 GLY A CA 1
ATOM 2177 C C . GLY A 1 288 ? 2.808 -13.328 20.843 1.00 93.50 288 GLY A C 1
ATOM 2178 O O . GLY A 1 288 ? 2.011 -12.463 20.493 1.00 93.50 288 GLY A O 1
ATOM 2179 N N . VAL A 1 289 ? 2.504 -14.629 20.724 1.00 96.31 289 VAL A N 1
ATOM 2180 C CA . VAL A 1 289 ? 1.268 -15.153 20.094 1.00 96.31 289 VAL A CA 1
ATOM 2181 C C . VAL A 1 289 ? -0.000 -14.554 20.708 1.00 96.31 289 VAL A C 1
ATOM 2183 O O . VAL A 1 289 ? -0.978 -14.304 20.005 1.00 96.31 289 VAL A O 1
ATOM 2186 N N . ARG A 1 290 ? 0.018 -14.263 22.014 1.00 95.50 290 ARG A N 1
ATOM 2187 C CA . ARG A 1 290 ? -1.102 -13.617 22.713 1.00 95.50 290 ARG A CA 1
ATOM 2188 C C . ARG A 1 290 ? -1.439 -12.242 22.141 1.00 95.50 290 ARG A C 1
ATOM 2190 O O . ARG A 1 290 ? -2.597 -11.850 22.227 1.00 95.50 290 ARG A O 1
ATOM 2197 N N . GLY A 1 291 ? -0.476 -11.545 21.537 1.00 95.25 291 GLY A N 1
ATOM 2198 C CA . GLY A 1 291 ? -0.665 -10.246 20.892 1.00 95.25 291 GLY A CA 1
ATOM 2199 C C . GLY A 1 291 ? -1.620 -10.287 19.700 1.00 95.25 291 GLY A C 1
ATOM 2200 O O . GLY A 1 291 ? -2.314 -9.310 19.436 1.00 95.25 291 GLY A O 1
ATOM 2201 N N . LEU A 1 292 ? -1.749 -11.444 19.037 1.00 96.25 292 LEU A N 1
ATOM 2202 C CA . LEU A 1 292 ? -2.700 -11.645 17.935 1.00 96.25 292 LEU A CA 1
ATOM 2203 C C . LEU A 1 292 ? -4.161 -11.476 18.375 1.00 96.25 292 LEU A C 1
ATOM 2205 O O . LEU A 1 292 ? -5.027 -11.201 17.546 1.00 96.25 292 LEU A O 1
ATOM 2209 N N . ALA A 1 293 ? -4.447 -11.621 19.672 1.00 95.94 293 ALA A N 1
ATOM 2210 C CA . ALA A 1 293 ? -5.783 -11.403 20.209 1.00 95.94 293 ALA A CA 1
ATOM 2211 C C . ALA A 1 293 ? -6.207 -9.928 20.152 1.00 95.94 293 ALA A C 1
ATOM 2213 O O . ALA A 1 293 ? -7.403 -9.662 20.142 1.00 95.94 293 ALA A O 1
ATOM 2214 N N . PHE A 1 294 ? -5.272 -8.975 20.084 1.00 96.62 294 PHE A N 1
ATOM 2215 C CA . PHE A 1 294 ? -5.580 -7.545 20.097 1.00 96.62 294 PHE A CA 1
ATOM 2216 C C . PHE A 1 294 ? -6.409 -7.078 18.887 1.00 96.62 294 PHE A C 1
ATOM 2218 O O . PHE A 1 294 ? -7.516 -6.581 19.104 1.00 96.62 294 PHE A O 1
ATOM 2225 N N . PRO A 1 295 ? -5.970 -7.262 17.621 1.00 95.62 295 PRO A N 1
ATOM 2226 C CA . PRO A 1 295 ? -6.782 -6.865 16.467 1.00 95.62 295 PRO A CA 1
ATOM 2227 C C . PRO A 1 295 ? -8.099 -7.651 16.390 1.00 95.62 295 PRO A C 1
ATOM 2229 O O . PRO A 1 295 ? -9.124 -7.103 15.993 1.00 95.62 295 PRO A O 1
ATOM 2232 N N . VAL A 1 296 ? -8.106 -8.916 16.827 1.00 95.81 296 VAL A N 1
ATOM 2233 C CA . VAL A 1 296 ? -9.329 -9.732 16.892 1.00 95.81 296 VAL A CA 1
ATOM 2234 C C . VAL A 1 296 ? -10.311 -9.159 17.914 1.00 95.81 296 VAL A C 1
ATOM 2236 O O . VAL A 1 296 ? -11.488 -9.000 17.602 1.00 95.81 296 VAL A O 1
ATOM 2239 N N . ALA A 1 297 ? -9.840 -8.794 19.107 1.00 96.56 297 ALA A N 1
ATOM 2240 C CA . ALA A 1 297 ? -10.647 -8.149 20.136 1.00 96.56 297 ALA A CA 1
ATOM 2241 C C . ALA A 1 297 ? -11.160 -6.778 19.680 1.00 96.56 297 ALA A C 1
ATOM 2243 O O . ALA A 1 297 ? -12.298 -6.438 19.988 1.00 96.56 297 ALA A O 1
ATOM 2244 N N . ALA A 1 298 ? -10.375 -6.023 18.905 1.00 96.19 298 ALA A N 1
ATOM 2245 C CA . ALA A 1 298 ? -10.813 -4.752 18.332 1.00 96.19 298 ALA A CA 1
ATOM 2246 C C . ALA A 1 298 ? -11.994 -4.955 17.373 1.00 96.19 298 ALA A C 1
ATOM 2248 O O . ALA A 1 298 ? -13.041 -4.331 17.539 1.00 96.19 298 ALA A O 1
ATOM 2249 N N . VAL A 1 299 ? -11.856 -5.874 16.410 1.00 95.75 299 VAL A N 1
ATOM 2250 C CA . VAL A 1 299 ? -12.913 -6.178 15.433 1.00 95.75 299 VAL A CA 1
ATOM 2251 C C . VAL A 1 299 ? -14.152 -6.744 16.125 1.00 95.75 299 VAL A C 1
ATOM 2253 O O . VAL A 1 299 ? -15.258 -6.257 15.895 1.00 95.75 299 VAL A O 1
ATOM 2256 N N . LEU A 1 300 ? -13.985 -7.732 17.008 1.00 96.94 300 LEU A N 1
ATOM 2257 C CA . LEU A 1 300 ? -15.097 -8.310 17.763 1.00 96.94 300 LEU A CA 1
ATOM 2258 C C . LEU A 1 300 ? -15.778 -7.269 18.650 1.00 96.94 300 LEU A C 1
ATOM 2260 O O . LEU A 1 300 ? -17.001 -7.226 18.693 1.00 96.94 300 LEU A O 1
ATOM 2264 N N . GLY A 1 301 ? -15.013 -6.406 19.314 1.00 97.00 301 GLY A N 1
ATOM 2265 C CA . GLY A 1 301 ? -15.543 -5.326 20.138 1.00 97.00 301 GLY A CA 1
ATOM 2266 C C . GLY A 1 301 ? -16.406 -4.350 19.342 1.00 97.00 301 GLY A C 1
ATOM 2267 O O . GLY A 1 301 ? -17.469 -3.942 19.815 1.00 97.00 301 GLY A O 1
ATOM 2268 N N . VAL A 1 302 ? -15.986 -4.010 18.118 1.00 96.38 302 VAL A N 1
ATOM 2269 C CA . VAL A 1 302 ? -16.753 -3.147 17.207 1.00 96.38 302 VAL A CA 1
ATOM 2270 C C . VAL A 1 302 ? -18.028 -3.841 16.734 1.00 96.38 302 VAL A C 1
ATOM 2272 O O . VAL A 1 302 ? -19.084 -3.215 16.743 1.00 96.38 302 VAL A O 1
ATOM 2275 N N . VAL A 1 303 ? -17.955 -5.125 16.366 1.00 97.19 303 VAL A N 1
ATOM 2276 C CA . VAL A 1 303 ? -19.121 -5.917 15.929 1.00 97.19 303 VAL A CA 1
ATOM 2277 C C . VAL A 1 303 ? -20.125 -6.106 17.067 1.00 97.19 303 VAL A C 1
ATOM 2279 O O . VAL A 1 303 ? -21.324 -5.926 16.879 1.00 97.19 303 VAL A O 1
ATOM 2282 N N . VAL A 1 304 ? -19.659 -6.440 18.269 1.00 97.25 304 VAL A N 1
ATOM 2283 C CA . VAL A 1 304 ? -20.528 -6.554 19.448 1.00 97.25 304 VAL A CA 1
ATOM 2284 C C . VAL A 1 304 ? -21.122 -5.191 19.790 1.00 97.25 304 VAL A C 1
ATOM 2286 O O . VAL A 1 304 ? -22.320 -5.099 20.045 1.00 97.25 304 VAL A O 1
ATOM 2289 N N . GLY A 1 305 ? -20.312 -4.130 19.740 1.00 95.88 305 GLY A N 1
ATOM 2290 C CA . GLY A 1 305 ? -20.765 -2.761 19.958 1.00 95.88 305 GLY A CA 1
ATOM 2291 C C . GLY A 1 305 ? -21.887 -2.366 19.002 1.00 95.88 305 GLY A C 1
ATOM 2292 O O . GLY A 1 305 ? -22.927 -1.907 19.463 1.00 95.88 305 GLY A O 1
ATOM 2293 N N . SER A 1 306 ? -21.728 -2.619 17.700 1.00 95.12 306 SER A N 1
ATOM 2294 C CA . SER A 1 306 ? -22.732 -2.271 16.687 1.00 95.12 306 SER A CA 1
ATOM 2295 C C . SER A 1 306 ? -24.030 -3.069 16.827 1.00 95.12 306 SER A C 1
ATOM 2297 O O . SER A 1 306 ? -25.115 -2.512 16.665 1.00 95.12 306 SER A O 1
ATOM 2299 N N . VAL A 1 307 ? -23.946 -4.356 17.180 1.00 96.56 307 VAL A N 1
ATOM 2300 C CA . VAL A 1 307 ? -25.130 -5.186 17.447 1.00 96.56 307 VAL A CA 1
ATOM 2301 C C . VAL A 1 307 ? -25.876 -4.690 18.685 1.00 96.56 307 VAL A C 1
ATOM 2303 O O . VAL A 1 307 ? -27.100 -4.579 18.657 1.00 96.56 307 VAL A O 1
ATOM 2306 N N . VAL A 1 308 ? -25.159 -4.367 19.765 1.00 96.62 308 VAL A N 1
ATOM 2307 C CA . VAL A 1 308 ? -25.768 -3.904 21.021 1.00 96.62 308 VAL A CA 1
ATOM 2308 C C . VAL A 1 308 ? -26.404 -2.526 20.853 1.00 96.62 308 VAL A C 1
ATOM 2310 O O . VAL A 1 308 ? -27.551 -2.345 21.256 1.00 96.62 308 VAL A O 1
ATOM 2313 N N . THR A 1 309 ? -25.716 -1.563 20.233 1.00 96.00 309 THR A N 1
ATOM 2314 C CA . THR A 1 309 ? -26.284 -0.225 20.003 1.00 96.00 309 THR A CA 1
ATOM 2315 C C . THR A 1 309 ? -27.475 -0.274 19.052 1.00 96.00 309 THR A C 1
ATOM 2317 O O . THR A 1 309 ? -28.479 0.382 19.324 1.00 96.00 309 THR A O 1
ATOM 2320 N N . GLY A 1 310 ? -27.418 -1.104 18.005 1.00 94.31 310 GLY A N 1
ATOM 2321 C CA . GLY A 1 310 ? -28.541 -1.332 17.095 1.00 94.31 310 GLY A CA 1
ATOM 2322 C C . GLY A 1 310 ? -29.750 -1.978 17.778 1.00 94.31 310 GLY A C 1
ATOM 2323 O O . GLY A 1 310 ? -30.880 -1.557 17.546 1.00 94.31 310 GLY A O 1
ATOM 2324 N N . ALA A 1 311 ? -29.528 -2.956 18.661 1.00 95.69 311 ALA A N 1
ATOM 2325 C CA . ALA A 1 311 ? -30.601 -3.617 19.407 1.00 95.69 311 ALA A CA 1
ATOM 2326 C C . ALA A 1 311 ? -31.240 -2.713 20.475 1.00 95.69 311 ALA A C 1
ATOM 2328 O O . ALA A 1 311 ? -32.441 -2.813 20.723 1.00 95.69 311 ALA A O 1
ATOM 2329 N N . LEU A 1 312 ? -30.447 -1.844 21.109 1.00 95.31 312 LEU A N 1
ATOM 2330 C CA . LEU A 1 312 ? -30.907 -0.911 22.145 1.00 95.31 312 LEU A CA 1
ATOM 2331 C C . LEU A 1 312 ? -31.395 0.433 21.584 1.00 95.31 312 LEU A C 1
ATOM 2333 O O . LEU A 1 312 ? -31.974 1.222 22.328 1.00 95.31 312 LEU A O 1
ATOM 2337 N N . GLY A 1 313 ? -31.189 0.690 20.290 1.00 93.50 313 GLY A N 1
ATOM 2338 C CA . GLY A 1 313 ? -31.625 1.914 19.618 1.00 93.50 313 GLY A CA 1
ATOM 2339 C C . GLY A 1 313 ? -30.821 3.159 19.997 1.00 93.50 313 GLY A C 1
ATOM 2340 O O . GLY A 1 313 ? -31.358 4.260 19.926 1.00 93.50 313 GLY A O 1
ATOM 2341 N N . PHE A 1 314 ? -29.561 3.006 20.416 1.00 95.19 314 PHE A N 1
ATOM 2342 C CA . PHE A 1 314 ? -28.699 4.152 20.718 1.00 95.19 314 PHE A CA 1
ATOM 2343 C C . PHE A 1 314 ? -28.200 4.810 19.430 1.00 95.19 314 PHE A C 1
ATOM 2345 O O . PHE A 1 314 ? -27.606 4.140 18.579 1.00 95.19 314 PHE A O 1
ATOM 2352 N N . ALA A 1 315 ? -28.392 6.122 19.311 1.00 91.88 315 ALA A N 1
ATOM 2353 C CA . ALA A 1 315 ? -27.899 6.894 18.183 1.00 91.88 315 ALA A CA 1
ATOM 2354 C C . ALA A 1 315 ? -26.368 7.010 18.238 1.00 91.88 315 ALA A C 1
ATOM 2356 O O . ALA A 1 315 ? -25.780 7.383 19.259 1.00 91.88 315 ALA A O 1
ATOM 2357 N N . GLY A 1 316 ? -25.728 6.665 17.119 1.00 91.81 316 GLY A N 1
ATOM 2358 C CA . GLY A 1 316 ? -24.306 6.906 16.911 1.00 91.81 316 GLY A CA 1
ATOM 2359 C C . GLY A 1 316 ? -23.990 8.385 16.699 1.00 91.81 316 GLY A C 1
ATOM 2360 O O . GLY A 1 316 ? -24.900 9.213 16.659 1.00 91.81 316 GLY A O 1
ATOM 2361 N N . PRO A 1 317 ? -22.699 8.726 16.573 1.00 91.50 317 PRO A N 1
ATOM 2362 C CA . PRO A 1 317 ? -22.304 10.090 16.260 1.00 91.50 317 PRO A CA 1
ATOM 2363 C C . PRO A 1 317 ? -22.845 10.520 14.889 1.00 91.50 317 PRO A C 1
ATOM 2365 O O . PRO A 1 317 ? -23.087 9.682 14.020 1.00 91.50 317 PRO A O 1
ATOM 2368 N N . ASP A 1 318 ? -22.980 11.833 14.710 1.00 90.38 318 ASP A N 1
ATOM 2369 C CA . ASP A 1 318 ? -23.325 12.518 13.459 1.00 90.38 318 ASP A CA 1
ATOM 2370 C C . ASP A 1 318 ? -22.051 13.135 12.841 1.00 90.38 318 ASP A C 1
ATOM 2372 O O . ASP A 1 318 ? -21.790 14.332 13.036 1.00 90.38 318 ASP A O 1
ATOM 2376 N N . PRO A 1 319 ? -21.173 12.320 12.213 1.00 90.88 319 PRO A N 1
ATOM 2377 C CA . PRO A 1 319 ? -19.893 12.774 11.683 1.00 90.88 319 PRO A CA 1
ATOM 2378 C C . PRO A 1 319 ? -20.080 13.634 10.429 1.00 90.88 319 PRO A C 1
ATOM 2380 O O . PRO A 1 319 ? -20.924 13.344 9.586 1.00 90.88 319 PRO A O 1
ATOM 2383 N N . TRP A 1 320 ? -19.221 14.641 10.256 1.00 86.50 320 TRP A N 1
ATOM 2384 C CA . TRP A 1 320 ? -19.080 15.326 8.962 1.00 86.50 320 TRP A CA 1
ATOM 2385 C C . TRP A 1 320 ? -18.350 14.457 7.933 1.00 86.50 320 TRP A C 1
ATOM 2387 O O . TRP A 1 320 ? -18.473 14.674 6.732 1.00 86.50 320 TRP A O 1
ATOM 2397 N N . LEU A 1 321 ? -17.547 13.498 8.404 1.00 87.62 321 LEU A N 1
ATOM 2398 C CA . LEU A 1 321 ? -16.860 12.543 7.550 1.00 87.62 321 LEU A CA 1
ATOM 2399 C C . LEU A 1 321 ? -17.803 11.394 7.177 1.00 87.62 321 LEU A C 1
ATOM 2401 O O . LEU A 1 321 ? -17.971 10.444 7.943 1.00 87.62 321 LEU A O 1
ATOM 2405 N N . ASP A 1 322 ? -18.355 11.456 5.972 1.00 88.69 322 ASP A N 1
ATOM 2406 C CA . ASP A 1 322 ? -19.132 10.376 5.372 1.00 88.69 322 ASP A CA 1
ATOM 2407 C C . ASP A 1 322 ? -18.528 9.894 4.038 1.00 88.69 322 ASP A C 1
ATOM 2409 O O . ASP A 1 322 ? -17.551 10.437 3.512 1.00 88.69 322 ASP A O 1
ATOM 2413 N N . TRP A 1 323 ? -19.089 8.815 3.490 1.00 86.94 323 TRP A N 1
ATOM 2414 C CA . TRP A 1 323 ? -18.598 8.230 2.240 1.00 86.94 323 TRP A CA 1
ATOM 2415 C C . TRP A 1 323 ? -18.777 9.164 1.034 1.00 86.94 323 TRP A C 1
ATOM 2417 O O . TRP A 1 323 ? -17.921 9.212 0.149 1.00 86.94 323 TRP A O 1
ATOM 2427 N N . GLY A 1 324 ? -19.861 9.937 1.014 1.00 87.62 324 GLY A N 1
ATOM 2428 C CA . GLY A 1 324 ? -20.124 10.987 0.041 1.00 87.62 324 GLY A CA 1
ATOM 2429 C C . GLY A 1 324 ? -19.078 12.095 0.106 1.00 87.62 324 GLY A C 1
ATOM 2430 O O . GLY A 1 324 ? -18.557 12.465 -0.943 1.00 87.62 324 GLY A O 1
ATOM 2431 N N . PHE A 1 325 ? -18.668 12.549 1.293 1.00 88.38 325 PHE A N 1
ATOM 2432 C CA . PHE A 1 325 ? -17.586 13.536 1.429 1.00 88.38 325 PHE A CA 1
ATOM 2433 C C . PHE A 1 325 ? -16.270 13.071 0.772 1.00 88.38 325 PHE A C 1
ATOM 2435 O O . PHE A 1 325 ? -15.586 13.850 0.105 1.00 88.38 325 PHE A O 1
ATOM 2442 N N . LEU A 1 326 ? -15.919 11.787 0.906 1.00 87.75 326 LEU A N 1
ATOM 2443 C CA . LEU A 1 326 ? -14.693 11.224 0.321 1.00 87.75 326 LEU A CA 1
ATOM 2444 C C . LEU A 1 326 ? -14.783 10.962 -1.189 1.00 87.75 326 LEU A C 1
ATOM 2446 O O . LEU A 1 326 ? -13.757 10.995 -1.869 1.00 87.75 326 LEU A O 1
ATOM 2450 N N . THR A 1 327 ? -15.979 10.684 -1.710 1.00 87.56 327 THR A N 1
ATOM 2451 C CA . THR A 1 327 ? -16.187 10.245 -3.104 1.00 87.56 327 THR A CA 1
ATOM 2452 C C . THR A 1 327 ? -16.792 11.309 -4.019 1.00 87.56 327 THR A C 1
ATOM 2454 O O . THR A 1 327 ? -16.732 11.170 -5.239 1.00 87.56 327 THR A O 1
ATOM 2457 N N . SER A 1 328 ? -17.333 12.391 -3.461 1.00 89.44 328 SER A N 1
ATOM 2458 C CA . SER A 1 328 ? -17.968 13.464 -4.230 1.00 89.44 328 SER A CA 1
ATOM 2459 C C . SER A 1 328 ? -16.966 14.534 -4.660 1.00 89.44 328 SER A C 1
ATOM 2461 O O . SER A 1 328 ? -15.932 14.767 -4.026 1.00 89.44 328 SER A O 1
ATOM 2463 N N . ALA A 1 329 ? -17.285 15.214 -5.761 1.00 89.94 329 ALA A N 1
ATOM 2464 C CA . ALA A 1 329 ? -16.539 16.379 -6.220 1.00 89.94 329 ALA A CA 1
ATOM 2465 C C . ALA A 1 329 ? -16.801 17.608 -5.333 1.00 89.94 329 ALA A C 1
ATOM 2467 O O . ALA A 1 329 ? -17.733 17.643 -4.529 1.00 89.94 329 ALA A O 1
ATOM 2468 N N . THR A 1 330 ? -15.993 18.653 -5.510 1.00 89.12 330 THR A N 1
ATOM 2469 C CA . THR A 1 330 ? -16.222 19.927 -4.826 1.00 89.12 330 THR A CA 1
ATOM 2470 C C . THR A 1 330 ? -17.538 20.552 -5.301 1.00 89.12 330 THR A C 1
ATOM 2472 O O . THR A 1 330 ? -17.792 20.681 -6.499 1.00 89.12 330 THR A O 1
ATOM 2475 N N . SER A 1 331 ? -18.384 20.961 -4.354 1.00 88.56 331 SER A N 1
ATOM 2476 C CA . SER A 1 331 ? -19.682 21.588 -4.621 1.00 88.56 331 SER A CA 1
ATOM 2477 C C . SER A 1 331 ? -19.772 22.958 -3.955 1.00 88.56 331 SER A C 1
ATOM 2479 O O . SER A 1 331 ? -19.097 23.237 -2.965 1.00 88.56 331 SER A O 1
ATOM 2481 N N . ARG A 1 332 ? -20.620 23.835 -4.504 1.00 88.69 332 ARG A N 1
ATOM 2482 C CA . ARG A 1 332 ? -20.987 25.110 -3.861 1.00 88.69 332 ARG A CA 1
ATOM 2483 C C . ARG A 1 332 ? -22.053 24.922 -2.782 1.00 88.69 332 ARG A C 1
ATOM 2485 O O . ARG A 1 332 ? -22.211 25.792 -1.930 1.00 88.69 332 ARG A O 1
ATOM 2492 N N . THR A 1 333 ? -22.779 23.810 -2.832 1.00 88.06 333 THR A N 1
ATOM 2493 C CA . THR A 1 333 ? -23.738 23.412 -1.804 1.00 88.06 333 THR A CA 1
ATOM 2494 C C . THR A 1 333 ? -22.992 22.604 -0.754 1.00 88.06 333 THR A C 1
ATOM 2496 O O . THR A 1 333 ? -22.429 21.563 -1.079 1.00 88.06 333 THR A O 1
ATOM 2499 N N . ALA A 1 334 ? -22.991 23.071 0.497 1.00 83.50 334 ALA A N 1
ATOM 2500 C CA . ALA A 1 334 ? -22.219 22.444 1.572 1.00 83.50 334 ALA A CA 1
ATOM 2501 C C . ALA A 1 334 ? -22.581 20.965 1.799 1.00 83.50 334 ALA A C 1
ATOM 2503 O O . ALA A 1 334 ? -21.696 20.171 2.082 1.00 83.50 334 ALA A O 1
ATOM 2504 N N . ALA A 1 335 ? -23.855 20.594 1.621 1.00 83.38 335 ALA A N 1
ATOM 2505 C CA . ALA A 1 335 ? -24.330 19.221 1.806 1.00 83.38 335 ALA A CA 1
ATOM 2506 C C . ALA A 1 335 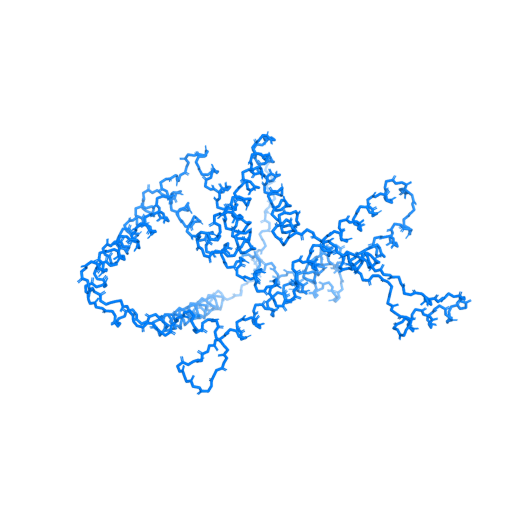? -23.802 18.222 0.757 1.00 83.38 335 ALA A C 1
ATOM 2508 O O . ALA A 1 335 ? -23.746 17.034 1.040 1.00 83.38 335 ALA A O 1
ATOM 2509 N N . ASP A 1 336 ? -23.401 18.698 -0.428 1.00 85.44 336 ASP A N 1
ATOM 2510 C CA . ASP A 1 336 ? -22.914 17.854 -1.531 1.00 85.44 336 ASP A CA 1
ATOM 2511 C C . ASP A 1 336 ? -21.398 18.002 -1.747 1.00 85.44 336 ASP A C 1
ATOM 2513 O O . ASP A 1 336 ? -20.849 17.532 -2.745 1.00 85.44 336 ASP A O 1
ATOM 2517 N N . ALA A 1 337 ? -20.717 18.761 -0.886 1.00 87.00 337 ALA A N 1
ATOM 2518 C CA . ALA A 1 337 ? -19.312 19.081 -1.072 1.00 87.00 337 ALA A CA 1
ATOM 2519 C C . ALA A 1 337 ? -18.437 17.894 -0.663 1.00 87.00 337 ALA A C 1
ATOM 2521 O O . ALA A 1 337 ? -18.428 17.501 0.499 1.00 87.00 337 ALA A O 1
ATOM 2522 N N . GLY A 1 338 ? -17.658 17.366 -1.608 1.00 90.94 338 GLY A N 1
ATOM 2523 C CA . GLY A 1 338 ? -16.640 16.359 -1.332 1.00 90.94 338 GLY A CA 1
ATOM 2524 C C . GLY A 1 338 ? -15.222 16.802 -1.685 1.00 90.94 338 GLY A C 1
ATOM 2525 O O . GLY A 1 338 ? -14.992 17.847 -2.304 1.00 90.94 338 GLY A O 1
ATOM 2526 N N . ILE A 1 339 ? -14.257 15.983 -1.270 1.00 91.31 339 ILE A N 1
ATOM 2527 C CA . ILE A 1 339 ? -12.814 16.227 -1.409 1.00 91.31 339 ILE A CA 1
ATOM 2528 C C . ILE A 1 339 ? -12.130 15.281 -2.399 1.00 91.31 339 ILE A C 1
ATOM 2530 O O . ILE A 1 339 ? -10.897 15.291 -2.488 1.00 91.31 339 ILE A O 1
ATOM 2534 N N . TYR A 1 340 ? -12.896 14.480 -3.151 1.00 89.81 340 TYR A N 1
ATOM 2535 C CA . TYR A 1 340 ? -12.349 13.454 -4.043 1.00 89.81 340 TYR A CA 1
ATOM 2536 C C . TYR A 1 340 ? -11.252 13.996 -4.982 1.00 89.81 340 TYR A C 1
ATOM 2538 O O . TYR A 1 340 ? -10.136 13.471 -4.940 1.00 89.81 340 TYR A O 1
ATOM 2546 N N . PRO A 1 341 ? -11.462 15.101 -5.738 1.00 89.44 341 PRO A N 1
ATOM 2547 C CA . PRO A 1 341 ? -10.448 15.596 -6.670 1.00 89.44 341 PRO A CA 1
ATOM 2548 C C . PRO A 1 341 ? -9.166 16.069 -5.972 1.00 89.44 341 PRO A C 1
ATOM 2550 O O . PRO A 1 341 ? -8.067 15.845 -6.474 1.00 89.44 341 PRO A O 1
ATOM 2553 N N . SER A 1 342 ? -9.286 16.707 -4.801 1.00 90.50 342 SER A N 1
ATOM 2554 C CA . SER A 1 342 ? -8.123 17.146 -4.019 1.00 90.50 342 SER A CA 1
ATOM 2555 C C . SER A 1 342 ? -7.348 15.971 -3.429 1.00 90.50 342 SER A C 1
ATOM 2557 O O . SER A 1 342 ? -6.122 15.983 -3.466 1.00 90.50 342 SER A O 1
ATOM 2559 N N . MET A 1 343 ? -8.045 14.943 -2.938 1.00 89.06 343 MET A N 1
ATOM 2560 C CA . MET A 1 343 ? -7.427 13.740 -2.383 1.00 89.06 343 MET A CA 1
ATOM 2561 C C . MET A 1 343 ? -6.665 12.967 -3.463 1.00 89.06 343 MET A C 1
ATOM 2563 O O . MET A 1 343 ? -5.496 12.634 -3.266 1.00 89.06 343 MET A O 1
ATOM 2567 N N . VAL A 1 344 ? -7.294 12.756 -4.624 1.00 87.62 344 VAL A N 1
ATOM 2568 C CA . VAL A 1 344 ? -6.642 12.169 -5.802 1.00 87.62 344 VAL A CA 1
ATOM 2569 C C . VAL A 1 344 ? -5.422 12.999 -6.194 1.00 87.62 344 VAL A C 1
ATOM 2571 O O . VAL A 1 344 ? -4.326 12.456 -6.303 1.00 87.62 344 VAL A O 1
ATOM 2574 N N . GLY A 1 345 ? -5.569 14.322 -6.320 1.00 87.06 345 GLY A N 1
ATOM 2575 C CA . GLY A 1 345 ? -4.462 15.222 -6.647 1.00 87.06 345 GLY A CA 1
ATOM 2576 C C . GLY A 1 345 ? -3.280 15.111 -5.677 1.00 87.06 345 GLY A C 1
ATOM 2577 O O . GLY A 1 345 ? -2.131 15.050 -6.115 1.00 87.06 345 GLY A O 1
ATOM 2578 N N . SER A 1 346 ? -3.538 15.019 -4.369 1.00 89.00 346 SER A N 1
ATOM 2579 C CA . SER A 1 346 ? -2.494 14.828 -3.355 1.00 89.00 346 SER A CA 1
ATOM 2580 C C . SER A 1 346 ? -1.796 13.472 -3.473 1.00 89.00 346 SER A C 1
ATO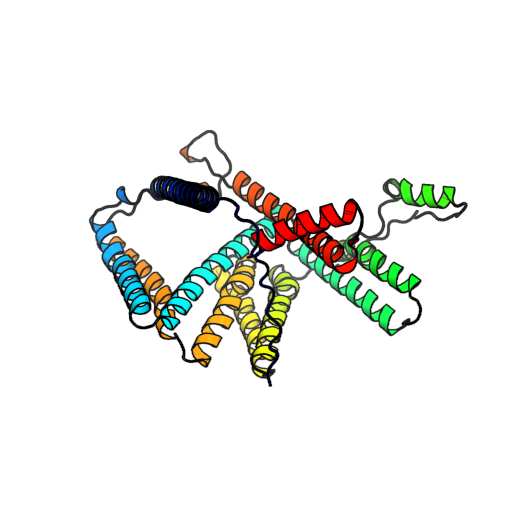M 2582 O O . SER A 1 346 ? -0.566 13.424 -3.441 1.00 89.00 346 SER A O 1
ATOM 2584 N N . VAL A 1 347 ? -2.547 12.380 -3.654 1.00 86.94 347 VAL A N 1
ATOM 2585 C CA . VAL A 1 347 ? -1.974 11.037 -3.862 1.00 86.94 347 VAL A CA 1
ATOM 2586 C C . VAL A 1 347 ? -1.100 11.019 -5.117 1.00 86.94 347 VAL A C 1
ATOM 2588 O O . VAL A 1 347 ? 0.037 10.551 -5.073 1.00 86.94 347 VAL A O 1
ATOM 2591 N N . MET A 1 348 ? -1.583 11.610 -6.210 1.00 84.44 348 MET A N 1
ATOM 2592 C CA . MET A 1 348 ? -0.839 11.739 -7.461 1.00 84.44 348 MET A CA 1
ATOM 2593 C C . MET A 1 348 ? 0.452 12.542 -7.288 1.00 84.44 348 MET A C 1
ATOM 2595 O O . MET A 1 348 ? 1.505 12.132 -7.779 1.00 84.44 348 MET A O 1
ATOM 2599 N N . MET A 1 349 ? 0.403 13.651 -6.546 1.00 89.06 349 MET A N 1
ATOM 2600 C CA . MET A 1 349 ? 1.586 14.454 -6.245 1.00 89.06 349 MET A CA 1
ATOM 2601 C C . MET A 1 349 ? 2.615 13.654 -5.440 1.00 89.06 349 MET A C 1
ATOM 2603 O O . MET A 1 349 ? 3.795 13.674 -5.782 1.00 89.06 349 MET A O 1
ATOM 2607 N N . ILE A 1 350 ? 2.180 12.901 -4.424 1.00 87.88 350 ILE A N 1
ATOM 2608 C CA . ILE A 1 350 ? 3.063 12.030 -3.635 1.00 87.88 350 ILE A CA 1
ATOM 2609 C C . ILE A 1 350 ? 3.708 10.968 -4.527 1.00 87.88 350 ILE A C 1
ATOM 2611 O O . ILE A 1 350 ? 4.921 10.787 -4.460 1.00 87.88 350 ILE A O 1
ATOM 2615 N N . ILE A 1 351 ? 2.937 10.306 -5.394 1.00 83.50 351 ILE A N 1
ATOM 2616 C CA . ILE A 1 351 ? 3.464 9.293 -6.320 1.00 83.50 351 ILE A CA 1
ATOM 2617 C C . ILE A 1 351 ? 4.548 9.899 -7.219 1.00 83.50 351 ILE A C 1
ATOM 2619 O O . ILE A 1 351 ? 5.642 9.345 -7.318 1.00 83.50 351 ILE A O 1
ATOM 2623 N N . VAL A 1 352 ? 4.292 11.061 -7.829 1.00 86.06 352 VAL A N 1
ATOM 2624 C CA . VAL A 1 352 ? 5.275 11.747 -8.686 1.00 86.06 352 VAL A CA 1
ATOM 2625 C C . VAL A 1 352 ? 6.520 12.157 -7.895 1.00 86.06 352 VAL A C 1
ATOM 2627 O O . VAL A 1 352 ? 7.640 11.951 -8.372 1.00 86.06 352 VAL A O 1
ATOM 2630 N N . ILE A 1 353 ? 6.349 12.697 -6.683 1.00 91.62 353 ILE A N 1
ATOM 2631 C CA . ILE A 1 353 ? 7.459 13.069 -5.797 1.00 91.62 353 ILE A CA 1
ATOM 2632 C C . ILE A 1 353 ? 8.308 11.845 -5.471 1.00 91.62 353 ILE A C 1
ATOM 2634 O O . ILE A 1 353 ? 9.527 11.923 -5.598 1.00 91.62 353 ILE A O 1
ATOM 2638 N N . VAL A 1 354 ? 7.697 10.719 -5.098 1.00 87.38 354 VAL A N 1
ATOM 2639 C CA . VAL A 1 354 ? 8.413 9.480 -4.767 1.00 87.38 354 VAL A CA 1
ATOM 2640 C C . VAL A 1 354 ? 9.163 8.956 -5.989 1.00 87.38 354 VAL A C 1
ATOM 2642 O O . VAL A 1 354 ? 10.364 8.713 -5.900 1.00 87.38 354 VAL A O 1
ATOM 2645 N N . LEU A 1 355 ? 8.498 8.851 -7.144 1.00 85.31 355 LEU A N 1
ATOM 2646 C CA . LEU A 1 355 ? 9.106 8.338 -8.376 1.00 85.31 355 LEU A CA 1
ATOM 2647 C C . LEU A 1 355 ? 10.252 9.215 -8.896 1.00 85.31 355 LEU A C 1
ATOM 2649 O O . LEU A 1 355 ? 11.180 8.694 -9.506 1.00 85.31 355 LEU A O 1
ATOM 2653 N N . THR A 1 356 ? 10.207 10.526 -8.652 1.00 85.81 356 THR A N 1
ATOM 2654 C CA . THR A 1 356 ? 11.248 11.461 -9.110 1.00 85.81 356 THR A CA 1
ATOM 2655 C C . THR A 1 356 ? 12.372 11.602 -8.087 1.00 85.81 356 THR A C 1
ATOM 2657 O O . THR A 1 356 ? 13.549 11.550 -8.436 1.00 85.81 356 THR A O 1
ATOM 2660 N N . THR A 1 357 ? 12.026 11.756 -6.810 1.00 93.19 357 THR A N 1
ATOM 2661 C CA . THR A 1 357 ? 12.994 12.013 -5.736 1.00 93.19 357 THR A CA 1
ATOM 2662 C C . THR A 1 357 ? 13.780 10.761 -5.382 1.00 93.19 357 THR A C 1
ATOM 2664 O O . THR A 1 357 ? 14.965 10.873 -5.091 1.00 93.19 357 THR A O 1
ATOM 2667 N N . PHE A 1 358 ? 13.174 9.569 -5.430 1.00 90.38 358 PHE A N 1
ATOM 2668 C CA . PHE A 1 358 ? 13.860 8.345 -5.016 1.00 90.38 358 PHE A CA 1
ATOM 2669 C C . PHE A 1 358 ? 15.081 8.018 -5.899 1.00 90.38 358 PHE A C 1
ATOM 2671 O O . PHE A 1 358 ? 16.172 7.889 -5.344 1.00 90.38 358 PHE A O 1
ATOM 2678 N N . PRO A 1 359 ? 14.988 7.967 -7.248 1.00 88.56 359 PRO A N 1
ATOM 2679 C CA . PRO A 1 359 ? 16.164 7.736 -8.092 1.00 88.56 359 PRO A CA 1
ATOM 2680 C C . PRO A 1 359 ? 17.225 8.830 -7.952 1.00 88.56 359 PRO A C 1
ATOM 2682 O O . PRO A 1 359 ? 18.416 8.529 -7.936 1.00 88.56 359 PRO A O 1
ATOM 2685 N N . VAL A 1 360 ? 16.802 10.093 -7.818 1.00 90.50 360 VAL A N 1
ATOM 2686 C CA . VAL A 1 360 ? 17.715 11.228 -7.616 1.00 90.50 360 VAL A CA 1
ATOM 2687 C C . VAL A 1 360 ? 18.442 11.110 -6.274 1.00 90.50 360 VAL A C 1
ATOM 2689 O O . VAL A 1 360 ? 19.654 11.297 -6.225 1.00 90.50 360 VAL A O 1
ATOM 2692 N N . GLY A 1 361 ? 17.733 10.746 -5.204 1.00 89.69 361 GLY A N 1
ATOM 2693 C CA . GLY A 1 361 ? 18.299 10.545 -3.871 1.00 89.69 361 GLY A CA 1
ATOM 2694 C C . GLY A 1 361 ? 19.284 9.379 -3.824 1.00 89.69 361 GLY A C 1
ATOM 2695 O O . GLY A 1 361 ? 20.389 9.536 -3.312 1.00 89.69 361 GLY A O 1
ATOM 2696 N N . VAL A 1 362 ? 18.933 8.238 -4.429 1.00 91.06 362 VAL A N 1
ATOM 2697 C CA . VAL A 1 362 ? 19.840 7.081 -4.547 1.00 91.06 362 VAL A CA 1
ATOM 2698 C C . VAL A 1 362 ? 21.068 7.431 -5.391 1.00 91.06 362 VAL A C 1
ATOM 2700 O O . VAL A 1 362 ? 22.187 7.102 -5.010 1.00 91.06 362 VAL A O 1
ATOM 2703 N N . GLY A 1 363 ? 20.885 8.135 -6.512 1.00 90.56 363 GLY A N 1
ATOM 2704 C CA . GLY A 1 363 ? 21.992 8.584 -7.357 1.00 90.56 363 GLY A CA 1
ATOM 2705 C C . GLY A 1 363 ? 22.935 9.547 -6.634 1.00 90.56 363 GLY A C 1
ATOM 2706 O O . GLY A 1 363 ? 24.152 9.414 -6.752 1.00 90.56 363 GLY A O 1
ATOM 2707 N N . ALA A 1 364 ? 22.389 10.472 -5.842 1.00 88.38 364 ALA A N 1
ATOM 2708 C CA . ALA A 1 364 ? 23.178 11.367 -5.004 1.00 88.38 364 ALA A CA 1
ATOM 2709 C C . ALA A 1 364 ? 23.968 10.596 -3.935 1.00 88.38 364 ALA A C 1
ATOM 2711 O O . ALA A 1 364 ? 25.152 10.866 -3.762 1.00 88.38 364 ALA A O 1
ATOM 2712 N N . ALA A 1 365 ? 23.354 9.608 -3.276 1.00 87.81 365 ALA A N 1
ATOM 2713 C CA . ALA A 1 365 ? 24.032 8.768 -2.289 1.00 87.81 365 ALA A CA 1
ATOM 2714 C C . ALA A 1 365 ? 25.202 7.977 -2.903 1.00 87.81 365 ALA A C 1
ATOM 2716 O O . ALA A 1 365 ? 26.303 8.010 -2.366 1.00 87.81 365 ALA A O 1
ATOM 2717 N N . ILE A 1 366 ? 24.998 7.345 -4.066 1.00 88.00 366 ILE A N 1
ATOM 2718 C CA . ILE A 1 366 ? 26.066 6.622 -4.781 1.00 88.00 366 ILE A CA 1
ATOM 2719 C C . ILE A 1 366 ? 27.192 7.576 -5.201 1.00 88.00 366 ILE A C 1
ATOM 2721 O O . ILE A 1 366 ? 28.365 7.231 -5.092 1.00 88.00 366 ILE A O 1
ATOM 2725 N N . TYR A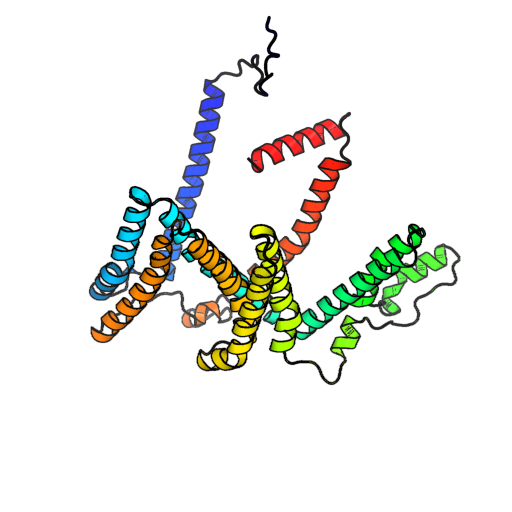 1 367 ? 26.859 8.777 -5.684 1.00 88.06 367 TYR A N 1
ATOM 2726 C CA . TYR A 1 367 ? 27.870 9.770 -6.049 1.00 88.06 367 TYR A CA 1
ATOM 2727 C C . TYR A 1 367 ? 28.713 10.205 -4.846 1.00 88.06 367 TYR A C 1
ATOM 2729 O O . TYR A 1 367 ? 29.933 10.314 -4.973 1.00 88.06 367 TYR A O 1
ATOM 2737 N N . LEU A 1 368 ? 28.066 10.457 -3.703 1.00 87.56 368 LEU A N 1
ATOM 2738 C CA . LEU A 1 368 ? 28.755 10.859 -2.479 1.00 87.56 368 LEU A CA 1
ATOM 2739 C C . LEU A 1 368 ? 29.692 9.756 -1.971 1.00 87.56 368 LEU A C 1
ATOM 2741 O O . LEU A 1 368 ? 30.828 10.060 -1.639 1.00 87.56 368 LEU A O 1
ATOM 2745 N N . GLU A 1 369 ? 29.257 8.497 -2.001 1.00 87.00 369 GLU A N 1
ATOM 2746 C CA . GLU A 1 369 ? 30.064 7.370 -1.515 1.00 87.00 369 GLU A CA 1
ATOM 2747 C C . GLU A 1 369 ? 31.234 7.025 -2.454 1.00 87.00 369 GLU A C 1
ATOM 2749 O O . GLU A 1 369 ? 32.363 6.828 -2.013 1.00 87.00 369 GLU A O 1
ATOM 2754 N N . GLU A 1 370 ? 30.984 6.965 -3.765 1.00 88.44 370 GLU A N 1
ATOM 2755 C CA . GLU A 1 370 ? 31.931 6.342 -4.699 1.00 88.44 370 GLU A CA 1
ATOM 2756 C C . GLU A 1 370 ? 32.803 7.361 -5.457 1.00 88.44 370 GLU A C 1
ATOM 2758 O O . GLU A 1 370 ? 33.894 7.032 -5.928 1.00 88.44 370 GLU A O 1
ATOM 2763 N N . TYR A 1 371 ? 32.333 8.604 -5.617 1.00 86.06 371 TYR A N 1
ATOM 2764 C CA . TYR A 1 371 ? 32.945 9.581 -6.529 1.00 86.06 371 TYR A CA 1
ATOM 2765 C C . TYR A 1 371 ? 33.292 10.927 -5.887 1.00 86.06 371 TYR A C 1
ATOM 2767 O O . TYR A 1 371 ? 33.971 11.740 -6.526 1.00 86.06 371 TYR A O 1
ATOM 2775 N N . ALA A 1 372 ? 32.840 11.206 -4.663 1.00 85.56 372 ALA A N 1
ATOM 2776 C CA . ALA A 1 372 ? 33.056 12.512 -4.061 1.00 85.56 372 ALA A CA 1
ATOM 2777 C C . ALA A 1 372 ? 34.548 12.794 -3.789 1.00 85.56 372 ALA A C 1
ATOM 2779 O O . ALA A 1 372 ? 35.270 11.958 -3.243 1.00 85.56 372 ALA A O 1
ATOM 2780 N N . PRO A 1 373 ? 35.047 13.994 -4.140 1.00 83.19 373 PRO A N 1
ATOM 2781 C CA . PRO A 1 373 ? 36.432 14.364 -3.884 1.00 83.19 373 PRO A CA 1
ATOM 2782 C C . PRO A 1 373 ? 36.675 14.572 -2.384 1.00 83.19 373 PRO A C 1
ATOM 2784 O O . PRO A 1 373 ? 35.970 15.342 -1.745 1.00 83.19 373 PRO A O 1
ATOM 2787 N N . SER A 1 374 ? 37.735 13.976 -1.836 1.00 76.88 374 SER A N 1
ATOM 2788 C CA . SER A 1 374 ? 38.090 14.085 -0.409 1.00 76.88 374 SER A CA 1
ATOM 2789 C C . SER A 1 374 ? 38.948 15.309 -0.056 1.00 76.88 374 SER A C 1
ATOM 2791 O O . SER A 1 374 ? 39.208 15.580 1.115 1.00 76.88 374 SER A O 1
ATOM 2793 N N . GLN A 1 375 ? 39.415 16.069 -1.053 1.00 80.94 375 GLN A N 1
ATOM 2794 C CA . GLN A 1 375 ? 40.330 17.199 -0.861 1.00 80.94 375 GLN A CA 1
ATOM 2795 C C . GLN A 1 375 ? 39.883 18.443 -1.641 1.00 80.94 375 GLN A C 1
ATOM 2797 O O . GLN A 1 375 ? 39.152 18.372 -2.629 1.00 80.94 375 GLN A O 1
ATOM 2802 N N . GLY A 1 376 ? 40.341 19.614 -1.192 1.00 86.00 376 GLY A N 1
ATOM 2803 C CA . GLY A 1 376 ? 40.007 20.906 -1.795 1.00 86.00 376 GLY A CA 1
ATOM 2804 C C . GLY A 1 376 ? 38.689 21.508 -1.295 1.00 86.00 376 GLY A C 1
ATOM 2805 O O . GLY A 1 376 ? 38.102 21.059 -0.312 1.00 86.00 376 GLY A O 1
ATOM 2806 N N . LEU A 1 377 ? 38.239 22.579 -1.956 1.00 81.75 377 LEU A N 1
ATOM 2807 C CA . LEU A 1 377 ? 37.006 23.291 -1.587 1.00 81.75 377 LEU A CA 1
ATOM 2808 C C . LEU A 1 377 ? 35.761 22.410 -1.745 1.00 81.75 377 LEU A C 1
ATOM 2810 O O . LEU A 1 377 ? 34.863 22.475 -0.912 1.00 81.75 377 LEU A O 1
ATOM 2814 N N . MET A 1 378 ? 35.746 21.556 -2.772 1.00 81.62 378 MET A N 1
ATOM 2815 C CA . MET A 1 378 ? 34.640 20.633 -3.018 1.00 81.62 378 MET A CA 1
ATOM 2816 C C . MET A 1 378 ? 34.556 19.548 -1.937 1.00 81.62 378 MET A C 1
ATOM 2818 O O . MET A 1 378 ? 33.467 19.280 -1.447 1.00 81.62 378 MET A O 1
ATOM 2822 N N . GLY A 1 379 ? 35.690 18.999 -1.481 1.00 84.88 379 GLY A N 1
ATOM 2823 C CA . GLY A 1 379 ? 35.688 18.003 -0.404 1.00 84.88 379 GLY A CA 1
ATOM 2824 C C . GLY A 1 379 ? 35.181 18.548 0.926 1.00 84.88 379 GLY A C 1
ATOM 2825 O O . GLY A 1 379 ? 34.385 17.899 1.589 1.00 84.88 379 GLY A O 1
ATOM 2826 N N . LYS A 1 380 ? 35.511 19.801 1.268 1.00 85.62 380 LYS A N 1
ATOM 2827 C CA . LYS A 1 380 ? 34.941 20.456 2.460 1.00 85.62 380 LYS A CA 1
ATOM 2828 C C . LYS A 1 380 ? 33.416 20.596 2.390 1.00 85.62 380 LYS A C 1
ATOM 2830 O O . LYS A 1 380 ? 32.753 20.515 3.419 1.00 85.62 380 LYS A O 1
ATOM 2835 N N . PHE A 1 381 ? 32.868 20.823 1.196 1.00 87.12 381 PHE A N 1
ATOM 2836 C CA . PHE A 1 381 ? 31.423 20.895 0.986 1.00 87.12 381 PHE A CA 1
ATOM 2837 C C . PHE A 1 381 ? 30.756 19.517 1.103 1.00 87.12 381 PHE A C 1
ATOM 2839 O O . PHE A 1 381 ? 29.714 19.407 1.740 1.00 87.12 381 PHE A O 1
ATOM 2846 N N . VAL A 1 382 ? 31.380 18.463 0.568 1.00 87.38 382 VAL A N 1
ATOM 2847 C CA . VAL A 1 382 ? 30.909 17.074 0.726 1.00 87.38 382 VAL A CA 1
ATOM 2848 C C . VAL A 1 382 ? 30.926 16.667 2.201 1.00 87.38 382 VAL A C 1
ATOM 2850 O O . VAL A 1 382 ? 29.899 16.227 2.702 1.00 87.38 382 VAL A O 1
ATOM 2853 N N . THR A 1 383 ? 32.014 16.929 2.933 1.00 85.69 383 THR A N 1
ATOM 2854 C CA . THR A 1 383 ? 32.086 16.656 4.380 1.00 85.69 383 THR A CA 1
ATOM 2855 C C . THR A 1 383 ? 30.986 17.384 5.157 1.00 85.69 383 THR A C 1
ATOM 2857 O O . THR A 1 383 ? 30.410 16.827 6.086 1.00 85.69 383 THR A O 1
ATOM 2860 N N . LEU A 1 384 ? 30.643 18.622 4.775 1.00 88.00 384 LEU A N 1
ATOM 2861 C CA . LEU A 1 384 ? 29.507 19.329 5.372 1.00 88.00 384 LEU A CA 1
ATOM 2862 C C . LEU A 1 384 ? 28.189 18.575 5.122 1.00 88.00 384 LEU A C 1
ATOM 2864 O O . LEU A 1 384 ? 27.392 18.427 6.047 1.00 88.00 384 LEU A O 1
ATOM 2868 N N . ILE A 1 385 ? 27.954 18.105 3.894 1.00 86.50 385 ILE A N 1
ATOM 2869 C CA . ILE A 1 385 ? 26.760 17.327 3.539 1.00 86.50 385 ILE A CA 1
ATOM 2870 C C . ILE A 1 385 ? 26.714 16.014 4.330 1.00 86.50 385 ILE A C 1
ATOM 2872 O O . ILE A 1 385 ? 25.693 15.734 4.948 1.00 86.50 385 ILE A O 1
ATOM 2876 N N . GLU A 1 386 ? 27.806 15.251 4.373 1.00 84.56 386 GLU A N 1
ATOM 2877 C CA . GLU A 1 386 ? 27.905 13.980 5.106 1.00 84.56 386 GLU A CA 1
ATOM 2878 C C . GLU A 1 386 ? 27.626 14.147 6.599 1.00 84.56 386 GLU A C 1
ATOM 2880 O O . GLU A 1 386 ? 26.866 13.367 7.166 1.00 84.56 386 GLU A O 1
ATOM 2885 N N . ILE A 1 387 ? 28.164 15.199 7.229 1.00 85.69 387 ILE A N 1
ATOM 2886 C CA . ILE A 1 387 ? 27.876 15.511 8.636 1.00 85.69 387 ILE A CA 1
ATOM 2887 C C . ILE A 1 387 ? 26.377 15.762 8.839 1.00 85.69 387 ILE A C 1
ATOM 2889 O O . ILE A 1 387 ? 25.792 15.274 9.804 1.00 85.69 387 ILE A O 1
ATOM 2893 N N . ASN A 1 388 ? 25.730 16.504 7.936 1.00 84.94 388 ASN A N 1
ATOM 2894 C CA . ASN A 1 388 ? 24.292 16.756 8.038 1.00 84.94 388 ASN A CA 1
ATOM 2895 C C . ASN A 1 388 ? 23.467 15.485 7.799 1.00 84.94 388 ASN A C 1
ATOM 2897 O O . ASN A 1 388 ? 22.503 15.263 8.524 1.00 84.94 388 ASN A O 1
ATOM 2901 N N . ILE A 1 389 ? 23.845 14.645 6.831 1.00 82.69 389 ILE A N 1
ATOM 2902 C CA . ILE A 1 389 ? 23.167 13.369 6.563 1.00 82.69 389 ILE A CA 1
ATOM 2903 C C . ILE A 1 389 ? 23.322 12.421 7.756 1.00 82.69 389 ILE A C 1
ATOM 2905 O O . ILE A 1 389 ? 22.325 11.877 8.221 1.00 82.69 389 ILE A O 1
ATOM 2909 N N . GLY A 1 390 ? 24.536 12.261 8.289 1.00 76.75 390 GLY A N 1
ATOM 2910 C CA . GLY A 1 390 ? 24.807 11.412 9.451 1.00 76.75 390 GLY A CA 1
ATOM 2911 C C . GLY A 1 390 ? 24.029 11.844 10.695 1.00 76.75 390 GLY A C 1
ATOM 2912 O O . GLY A 1 390 ? 23.516 10.997 11.416 1.00 76.75 390 GLY A O 1
ATOM 2913 N N . ASN A 1 391 ? 23.849 13.152 10.898 1.00 77.38 391 ASN A N 1
ATOM 2914 C CA . ASN A 1 391 ? 23.024 13.684 11.987 1.00 77.38 391 ASN A CA 1
ATOM 2915 C C . ASN A 1 391 ? 21.512 13.481 11.780 1.00 77.38 391 ASN A C 1
ATOM 2917 O O . ASN A 1 391 ? 20.755 13.616 12.736 1.00 77.38 391 ASN A O 1
ATOM 2921 N N . LEU A 1 392 ? 21.063 13.219 10.548 1.00 74.19 392 LEU A N 1
ATOM 2922 C CA . LEU A 1 392 ? 19.645 13.066 10.198 1.00 74.19 392 LEU A CA 1
ATOM 2923 C C . LEU A 1 392 ? 19.221 11.597 10.060 1.00 74.19 392 LEU A C 1
ATOM 2925 O O . LEU A 1 392 ? 18.038 11.290 10.169 1.00 74.19 392 LEU A O 1
ATOM 2929 N N . ALA A 1 393 ? 20.176 10.704 9.796 1.00 62.16 393 ALA A N 1
ATOM 2930 C CA . ALA A 1 393 ? 19.977 9.259 9.712 1.00 62.16 393 ALA A CA 1
ATOM 2931 C C . ALA A 1 393 ? 20.159 8.530 11.062 1.00 62.16 393 ALA A C 1
ATOM 2933 O O . ALA A 1 393 ? 19.975 7.313 11.106 1.00 62.16 393 ALA A O 1
ATOM 2934 N N . GLY A 1 394 ? 20.554 9.261 12.115 1.00 45.47 394 GLY A N 1
ATOM 2935 C CA . GLY A 1 394 ? 20.805 8.766 13.474 1.00 45.47 394 GLY A CA 1
ATOM 2936 C C . GLY A 1 394 ? 19.581 8.756 14.376 1.00 45.47 394 GLY A C 1
ATOM 2937 O O . GLY A 1 394 ? 18.830 9.759 14.360 1.00 45.47 394 GLY A O 1
#

Radius of gyration: 28.71 Å; chains: 1; bounding box: 84×53×76 Å

Foldseek 3Di:
DDDDDPPPPPPPPPDPPPVVVVVVVVVVVVVVVVCVVVVVVVVVVVVCCQFFVQVQWDPVLVVLLCVQAVVVLVVVCVCCVPPAVLLNVLLVCLQVQLVQLVVQLVLVVLCCVPPAPLLLLLLLQVQVVVLVVQLVVCCVVPVPCPVVSVVSNPVSSCCQNPNDDAQVPQCVVCVVCVVVVHPDGPNDTGQHSSRVSVPDPDDDDSLVSCLVRPQLVLLLVLLVVVCVVVVDNVSSVVSSVVLSVQLVVCVVVQVVVVHDSNSSNSSSRRRVSVSVSSLVVCVVVVGSNNSVVNVVSNVRSVVSSVVVCVVVVIGGTDGPDDPQQCCADADPDSVNGHCPVVVSVVSVVVVVCCVVVVVVVVVVVCCLPPPQDCDDPRNVVSVVVVVVVVVVVD

Organism: Haloarcula hispanica (NCBI:txid51589)

Sequence (394 aa):
MATREPETGWHGENSDVNHLRGRAFEATCLAATAFGLVSVLLLLLFVANDAFRPFSADAGWLATYAATVLVPLAALAVYYYRLDEPAGEVAYVTSGLPVVGLLLTGGFAVLFIELLSVLEWFALLISLVVAGGLIVAHGRLRPKAALERLAVVLLAPIITVFGLPPTRFNWFVTDAAAALGLDFGLYYRVISLREAIMMLPFVPTDWVMLLLTLVLPVAGAAGWFVEQRRESRRDGLAVVGLTAAVAVLGVVAGPLLGIGTDVWLLIVTFAVLPLGVYVEGVLRRGEGVRGLAFPVAAVLGVVVGSVVTGALGFAGPDPWLDWGFLTSATSRTAADAGIYPSMVGSVMMIIVIVLTTFPVGVGAAIYLEEYAPSQGLMGKFVTLIEINIGNLAG